Protein AF-0000000069867447 (afdb_homodimer)

Secondary structure (DSSP, 8-state):
---HHHHHHHHHTHHHH-TTEE-SHHHHHHHHHHHHH-TTB-EEEEEEEESS-EEE--SSEEEEEEEES-EEEEETTEEEEE-TT-EEEE-TT--EEEE-SSEEEEEEEE-GGGS-HHHHHHTTT-HHHHHHHHHHHSGGGTTS--EEEE---TTSHHHHHHHHHHHHHHHTTTB--HHHHHHHHHHHHHHHTS-GGGEEEE-SSS-HHHHHHHHHHHHHHTTTT--HHHHHHHTT--HHHHHHHHHHHHSS-HHHHHHHHHHHHHHHHHHH----HHHHHHHTT-S-HHHHHHHHHHHHSS-HHHHHHHHHHHHHHHH-/---HHHHHHHHHTHHHH-TTEE-SHHHHHHHHHHHHH-TT--EEEEEEEESS-EEE--SSEEEEEEEES-EEEEETTEEEEE-TT-EEEE-TT--EEEE-SSEEEEEEEE-GGGS-HHHHHHTTT-HHHHHHHHHHHSGGGTTS--EEEE---TTSHHHHHHHHHHHHHHHTTT---HHHHHHHHHHHHHHHTS-GGGEEEE-SSS-HHHHHHHHHHHHHHTTTT--HHHHHHHTT--HHHHHHHHHHHHSS-HHHHHHHHHHHHHHHHHHH----HHHHHHHTT-S-HHHHHHHHHHHHSS-HHHHHHHHHHHHHHHH-

Sequence (640 aa):
MASKEEQYAAFYQFLETLDCYLTTTNALENEVAQFKENPHREIAGFMLASSETIDVPKGFIRMLYCLEQDGYAYLDQQRCSFSAGQVMIVNEATSVSYQGQGMSMIIFYFKKHYFLDTLLNQLAEEPVMYRFFTEIASSEFENIPRYFVFASQPNSDVHVYSLLLLKQIVKMAYFNNKVTKAAFVLLVVELGQLPREALKMQDNYLSNHQRVEVILAYIEQQIAHVTLAEVAAKFHFHPNYLSNFLKEKTNKTFTEIVLAYRIQLAKNYLKQTDLSIQTIVERIGYQDKAFFYKRFKEEMGMTPKQYRQKEGMADVRRSLMASKEEQYAAFYQFLETLDCYLTTTNALENEVAQFKENPHREIAGFMLASSETIDVPKGFIRMLYCLEQDGYAYLDQQRCSFSAGQVMIVNEATSVSYQGQGMSMIIFYFKKHYFLDTLLNQLAEEPVMYRFFTEIASSEFENIPRYFVFASQPNSDVHVYSLLLLKQIVKMAYFNNKVTKAAFVLLVVELGQLPREALKMQDNYLSNHQRVEVILAYIEQQIAHVTLAEVAAKFHFHPNYLSNFLKEKTNKTFTEIVLAYRIQLAKNYLKQTDLSIQTIVERIGYQDKAFFYKRFKEEMGMTPKQYRQKEGMADVRRSL

InterPro domains:
  IPR009057 Homedomain-like superfamily [SSF46689] (261-310)
  IPR018060 AraC-like, DNA binding HTH domain [PF12833] (232-309)
  IPR018060 AraC-like, DNA binding HTH domain [PS01124] (213-310)
  IPR018060 AraC-like, DNA binding HTH domain [SM00342] (225-308)
  IPR020449 Transcription regulator HTH, AraC- type, HTH domain [PR00032] (277-292)
  IPR020449 Transcription regulator HTH, AraC- type, HTH domain [PR00032] (292-308)

Solvent-accessible surface area (backbone atoms only — not comparable to full-atom values): 32903 Å² total; per-residue (Å²): 124,77,46,73,58,51,29,48,49,48,62,51,45,56,71,78,70,41,89,39,64,31,64,44,54,66,54,47,51,51,51,51,53,53,46,70,70,35,85,68,39,31,44,48,55,35,38,38,42,32,60,53,73,35,67,52,80,62,74,36,33,34,38,39,36,29,67,32,49,60,33,38,30,29,51,62,89,43,77,43,81,45,36,38,28,20,38,35,39,34,26,37,50,33,42,42,34,35,44,28,73,60,25,28,32,38,40,35,41,33,43,64,79,61,66,35,70,75,54,48,58,64,31,31,88,29,52,70,50,25,40,49,53,42,44,60,55,31,75,91,40,51,85,46,55,38,38,43,30,36,59,42,50,53,43,35,63,63,44,56,29,51,51,49,27,44,50,38,32,60,72,47,69,28,46,74,40,65,53,38,51,24,30,43,50,49,32,52,50,54,60,51,66,46,58,74,80,23,57,69,45,57,40,81,52,68,47,75,68,44,44,52,47,50,52,49,50,47,46,59,73,37,44,42,75,61,39,64,61,56,52,10,55,74,68,43,34,41,44,68,35,41,39,50,50,40,24,71,77,67,72,33,46,59,69,53,49,51,47,50,49,34,49,53,49,45,49,48,44,46,64,73,43,88,68,51,67,68,57,49,40,51,60,44,43,46,89,49,64,69,57,49,49,51,51,43,24,70,74,69,73,40,45,70,68,54,48,28,53,53,45,53,52,49,51,52,58,68,73,100,125,78,46,72,58,50,28,47,48,47,63,50,45,58,72,78,70,41,90,39,62,30,62,45,56,66,53,46,52,52,50,50,52,51,46,71,70,34,83,69,39,32,44,47,55,34,37,39,43,33,61,52,73,36,66,53,81,63,75,34,34,35,39,39,34,29,69,34,52,60,33,39,31,29,52,63,88,42,76,41,82,45,34,38,27,20,38,36,39,33,26,38,50,32,42,41,33,35,43,27,73,61,26,28,32,39,42,34,40,33,43,63,79,59,65,35,68,74,56,47,58,64,30,36,89,28,54,71,51,26,44,49,52,38,44,62,55,31,75,89,39,52,85,47,58,39,38,42,30,36,59,44,50,54,43,36,66,62,44,56,29,52,49,47,27,42,50,39,32,61,72,48,68,29,44,73,42,65,54,38,53,23,28,44,49,50,32,52,49,55,59,53,64,46,57,74,79,25,56,70,44,58,42,81,54,67,47,75,70,46,43,54,46,50,53,49,51,47,46,58,74,37,45,42,74,62,40,64,59,56,51,10,55,73,70,44,33,49,44,69,35,42,38,50,50,40,24,70,75,67,73,34,47,57,69,52,48,52,48,51,50,35,49,53,50,46,49,47,43,45,66,73,44,86,67,50,68,69,59,49,42,51,60,43,42,47,88,50,64,68,57,49,48,54,50,42,23,70,75,68,73,41,44,69,68,54,50,28,50,54,46,53,52,48,53,52,58,69,73,101

Foldseek 3Di:
DQDPVNVVCVLLVCVVVFPQEAADLVVQVVVVVVQVPDPQFFKDKHKYWYQAKHWHQAQFWKKKAWQADKWWKDWPPDIDIDHHFKMKIKARQITIMIHHGGTIMMMMTGDLVLPDPVLLVLCQVLFVLSLQNVQSSDPVCVNPIKMWMFAGDNPDVLVVLSSQLNVVCRVVVSRDDPSNSVSVSVNSVSRSPDDPVRGPDIPPPQDLLRVLVVLLVVCLVVLQADDLPNSCVVSVHDSVSSQVSNCVNVVDGPVRSSLVSLLVQLLCCLQPHPDDNVVSCNRSHDPDSVVNQVSNCVVVVDGSVVSSVVNVVVVVVVVD/DQDPVNVVCVLLVCVVVFPQEAADLVVQVVVVVVQVPDPQFFKDKHKYWYQAKHWHQAQFWKKKAWQADKWWKDWPPDIDIDHHFKMKTKARQITIMIHHGGTIMMMMTGHLVLDDPVLLVLCQVLLVLSLQNLQSSDPVCVNPIKMWMFAGDNPDVLVVLSSQLNVVCRVVVRGDDPSNSVSVSVNSVSRSPDDPVRGPDIPPPQDLLRVLVVLLVVCLVVLQADDLPNSCVVSVHDSVSSQVSNCVNVVDGPVRSSLVSLLVQLLCCLQPHPDDNVVSCNRSHDPDSVVNQVSNCVVVVDGSVVSSVVNVVVVVVVVD

Radius of gyration: 31.81 Å; Cα contacts (8 Å, |Δi|>4): 1070; chains: 2; bounding box: 66×102×86 Å

pLDDT: mean 79.92, std 11.88, range [42.44, 95.88]

Organism: Enterococcus faecalis (strain ATCC 700802 / V583) (NCBI:txid226185)

Structure (mmCIF, N/CA/C/O backbone):
data_AF-0000000069867447-model_v1
#
loop_
_entity.id
_entity.type
_entity.pdbx_description
1 polymer 'Transcriptional regulator, AraC family'
#
loop_
_atom_site.group_PDB
_atom_site.id
_atom_site.type_symbol
_atom_site.label_atom_id
_atom_site.label_alt_id
_atom_site.label_comp_id
_atom_site.label_asym_id
_atom_site.label_entity_id
_atom_site.label_seq_id
_atom_site.pdbx_PDB_ins_code
_atom_site.Cartn_x
_atom_site.Cartn_y
_atom_site.Cartn_z
_atom_site.occupancy
_atom_site.B_iso_or_equiv
_atom_site.auth_seq_id
_atom_site.auth_comp_id
_atom_site.auth_asym_id
_atom_site.auth_atom_id
_atom_site.pdbx_PDB_model_num
ATOM 1 N N . MET A 1 1 ? 7.895 -23.703 17.984 1 50.88 1 MET A N 1
ATOM 2 C CA . MET A 1 1 ? 7.09 -22.547 17.625 1 50.88 1 MET A CA 1
ATOM 3 C C . MET A 1 1 ? 7.93 -21.266 17.656 1 50.88 1 MET A C 1
ATOM 5 O O . MET A 1 1 ? 8.672 -21.031 18.609 1 50.88 1 MET A O 1
ATOM 9 N N . ALA A 1 2 ? 8.18 -20.719 16.578 1 58.66 2 ALA A N 1
ATOM 10 C CA . ALA A 1 2 ? 8.992 -19.516 16.703 1 58.66 2 ALA A CA 1
ATOM 11 C C . ALA A 1 2 ? 8.336 -18.516 17.656 1 58.66 2 ALA A C 1
ATOM 13 O O . ALA A 1 2 ? 7.133 -18.266 17.578 1 58.66 2 ALA A O 1
ATOM 14 N N . SER A 1 3 ? 9.016 -18.141 18.672 1 70.31 3 SER A N 1
ATOM 15 C CA . SER A 1 3 ? 8.539 -17.172 19.641 1 70.31 3 SER A CA 1
ATOM 16 C C . SER A 1 3 ? 8.328 -15.805 19 1 70.31 3 SER A C 1
ATOM 18 O O . SER A 1 3 ? 8.867 -15.531 17.938 1 70.31 3 SER A O 1
ATOM 20 N N . LYS A 1 4 ? 7.477 -15.109 19.5 1 74.44 4 LYS A N 1
ATOM 21 C CA . LYS A 1 4 ? 7.246 -13.734 19.078 1 74.44 4 LYS A CA 1
ATOM 22 C C . LYS A 1 4 ? 8.555 -12.961 18.969 1 74.44 4 LYS A C 1
ATOM 24 O O . LYS A 1 4 ? 8.742 -12.164 18.047 1 74.44 4 LYS A O 1
ATOM 29 N N . GLU A 1 5 ? 9.438 -13.312 19.859 1 72.5 5 GLU A N 1
ATOM 30 C CA . GLU A 1 5 ? 10.734 -12.648 19.891 1 72.5 5 GLU A CA 1
ATOM 31 C C . GLU A 1 5 ? 11.57 -13.031 18.656 1 72.5 5 GLU A C 1
ATOM 33 O O . GLU A 1 5 ? 12.234 -12.188 18.062 1 72.5 5 GLU A O 1
ATOM 38 N N . GLU A 1 6 ? 11.516 -14.281 18.328 1 75.5 6 GLU A N 1
ATOM 39 C CA . GLU A 1 6 ? 12.273 -14.75 17.172 1 75.5 6 GLU A CA 1
ATOM 40 C C . GLU A 1 6 ? 11.727 -14.156 15.875 1 75.5 6 GLU A C 1
ATOM 42 O O . GLU A 1 6 ? 12.5 -13.805 14.977 1 75.5 6 GLU A O 1
ATOM 47 N N . GLN A 1 7 ? 10.484 -14.039 15.859 1 73.44 7 GLN A N 1
ATOM 48 C CA . GLN A 1 7 ? 9.836 -13.477 14.68 1 73.44 7 GLN A CA 1
ATOM 49 C C . GLN A 1 7 ? 10.219 -12.008 14.492 1 73.44 7 GLN A C 1
ATOM 51 O O . GLN A 1 7 ? 10.5 -11.578 13.375 1 73.44 7 GLN A O 1
ATOM 56 N N . TYR A 1 8 ? 10.289 -11.375 15.57 1 71.81 8 TYR A N 1
ATOM 57 C CA . TYR A 1 8 ? 10.688 -9.969 15.547 1 71.81 8 TYR A CA 1
ATOM 58 C C . TYR A 1 8 ? 12.148 -9.828 15.133 1 71.81 8 TYR A C 1
ATOM 60 O O . TYR A 1 8 ? 12.477 -9.008 14.273 1 71.81 8 TYR A O 1
ATOM 68 N N . ALA A 1 9 ? 12.875 -10.641 15.742 1 74.75 9 ALA A N 1
ATOM 69 C CA . ALA A 1 9 ? 14.297 -10.594 15.438 1 74.75 9 ALA A CA 1
ATOM 70 C C . ALA A 1 9 ? 14.562 -10.898 13.969 1 74.75 9 ALA A C 1
ATOM 72 O O . ALA A 1 9 ? 15.414 -10.273 13.336 1 74.75 9 ALA A O 1
ATOM 73 N N . ALA A 1 10 ? 13.82 -11.789 13.516 1 76.31 10 ALA A N 1
ATOM 74 C CA . ALA A 1 10 ? 13.992 -12.18 12.117 1 76.31 10 ALA A CA 1
ATOM 75 C C . ALA A 1 10 ? 13.586 -11.047 11.18 1 76.31 10 ALA A C 1
ATOM 77 O O . ALA A 1 10 ? 14.242 -10.812 10.164 1 76.31 10 ALA A O 1
ATOM 78 N N . PHE A 1 11 ? 12.602 -10.367 11.594 1 76.69 11 PHE A N 1
ATOM 79 C CA . PHE A 1 11 ? 12.102 -9.273 10.758 1 76.69 11 PHE A CA 1
ATOM 80 C C . PHE A 1 11 ? 13.102 -8.133 10.711 1 76.69 11 PHE A C 1
ATOM 82 O O . PHE A 1 11 ? 13.273 -7.492 9.672 1 76.69 11 PHE A O 1
ATOM 89 N N . TYR A 1 12 ? 13.797 -8.008 11.781 1 74.38 12 TYR A N 1
ATOM 90 C CA . TYR A 1 12 ? 14.688 -6.855 11.906 1 74.38 12 TYR A CA 1
ATOM 91 C C . TYR A 1 12 ? 16.125 -7.227 11.547 1 74.38 12 TYR A C 1
ATOM 93 O O . TYR A 1 12 ? 17.016 -6.379 11.57 1 74.38 12 TYR A O 1
ATOM 101 N N . GLN A 1 13 ? 16.266 -8.438 11.242 1 75.38 13 GLN A N 1
ATOM 102 C CA . GLN A 1 13 ? 17.625 -8.93 10.984 1 75.38 13 GLN A CA 1
ATOM 103 C C . GLN A 1 13 ? 18.266 -8.172 9.82 1 75.38 13 GLN A C 1
ATOM 105 O O . GLN A 1 13 ? 19.484 -8.008 9.781 1 75.38 13 GLN A O 1
ATOM 110 N N . PHE A 1 14 ? 17.453 -7.672 8.984 1 70.5 14 PHE A N 1
ATOM 111 C CA . PHE A 1 14 ? 17.969 -6.969 7.812 1 70.5 14 PHE A CA 1
ATOM 112 C C . PHE A 1 14 ? 18.719 -5.715 8.219 1 70.5 14 PHE A C 1
ATOM 114 O O . PHE A 1 14 ? 19.594 -5.234 7.484 1 70.5 14 PHE A O 1
ATOM 121 N N . LEU A 1 15 ? 18.391 -5.113 9.297 1 66.38 15 LEU A N 1
ATOM 122 C CA . LEU A 1 15 ? 19.078 -3.918 9.789 1 66.38 15 LEU A CA 1
ATOM 123 C C . LEU A 1 15 ? 20.547 -4.203 10.07 1 66.38 15 LEU A C 1
ATOM 125 O O . LEU A 1 15 ? 21.375 -3.299 10 1 66.38 15 LEU A O 1
ATOM 129 N N . GLU A 1 16 ? 20.797 -5.43 10.43 1 64.81 16 GLU A N 1
ATOM 130 C CA . GLU A 1 16 ? 22.156 -5.793 10.797 1 64.81 16 GLU A CA 1
ATOM 131 C C . GLU A 1 16 ? 23.016 -6.059 9.57 1 64.81 16 GLU A C 1
ATOM 133 O O . GLU A 1 16 ? 24.25 -6.027 9.641 1 64.81 16 GLU A O 1
ATOM 138 N N . THR A 1 17 ? 22.422 -6.355 8.5 1 58.84 17 THR A N 1
ATOM 139 C CA . THR A 1 17 ? 23.172 -6.738 7.301 1 58.84 17 THR A CA 1
ATOM 140 C C . THR A 1 17 ? 23.109 -5.629 6.254 1 58.84 17 THR A C 1
ATOM 142 O O . THR A 1 17 ? 23.672 -5.766 5.164 1 58.84 17 THR A O 1
ATOM 145 N N . LEU A 1 18 ? 22.484 -4.59 6.508 1 58.12 18 LEU A N 1
ATOM 146 C CA . LEU A 1 18 ? 22.156 -3.604 5.488 1 58.12 18 LEU A CA 1
ATOM 147 C C . LEU A 1 18 ? 23.359 -2.721 5.164 1 58.12 18 LEU A C 1
ATOM 149 O O . LEU A 1 18 ? 24.062 -2.266 6.066 1 58.12 18 LEU A O 1
ATOM 153 N N . ASP A 1 19 ? 23.656 -2.592 3.975 1 60.53 19 ASP A N 1
ATOM 154 C CA . ASP A 1 19 ? 24.594 -1.614 3.426 1 60.53 19 ASP A CA 1
ATOM 155 C C . ASP A 1 19 ? 24.109 -0.189 3.676 1 60.53 19 ASP A C 1
ATOM 157 O O . ASP A 1 19 ? 24.781 0.776 3.33 1 60.53 19 ASP A O 1
ATOM 161 N N . CYS A 1 20 ? 22.938 -0.102 4.402 1 64.5 20 CYS A N 1
ATOM 162 C CA . CYS A 1 20 ? 22.406 1.242 4.57 1 64.5 20 CYS A CA 1
ATOM 163 C C . CYS A 1 20 ? 22.812 1.827 5.918 1 64.5 20 CYS A C 1
ATOM 165 O O . CYS A 1 20 ? 22.344 2.908 6.293 1 64.5 20 CYS A O 1
ATOM 167 N N . TYR A 1 21 ? 23.672 1.146 6.578 1 72.19 21 TYR A N 1
ATOM 168 C CA . TYR A 1 21 ? 24.125 1.625 7.879 1 72.19 21 TYR A CA 1
ATOM 169 C C . TYR A 1 21 ? 25.297 2.594 7.723 1 72.19 21 TYR A C 1
ATOM 171 O O . TYR A 1 21 ? 26.328 2.24 7.156 1 72.19 21 TYR A O 1
ATOM 179 N N . LEU A 1 22 ? 25.016 3.779 8.07 1 78.75 22 LEU A N 1
ATOM 180 C CA . LEU A 1 22 ? 26.016 4.84 8 1 78.75 22 LEU A CA 1
ATOM 181 C C . LEU A 1 22 ? 26.422 5.293 9.398 1 78.75 22 LEU A C 1
ATOM 183 O O . LEU A 1 22 ? 25.609 5.297 10.32 1 78.75 22 LEU A O 1
ATOM 187 N N . THR A 1 23 ? 27.703 5.574 9.539 1 75.25 23 THR A N 1
ATOM 188 C CA . THR A 1 23 ? 28.172 5.941 10.875 1 75.25 23 THR A CA 1
ATOM 189 C C . THR A 1 23 ? 28.75 7.355 10.875 1 75.25 23 THR A C 1
ATOM 191 O O . THR A 1 23 ? 29.094 7.887 11.93 1 75.25 23 THR A O 1
ATOM 194 N N . THR A 1 24 ? 28.844 7.938 9.656 1 77.56 24 THR A N 1
ATOM 195 C CA . THR A 1 24 ? 29.422 9.273 9.594 1 77.56 24 THR A CA 1
ATOM 196 C C . THR A 1 24 ? 28.578 10.188 8.703 1 77.56 24 THR A C 1
ATOM 198 O O . THR A 1 24 ? 27.859 9.711 7.816 1 77.56 24 THR A O 1
ATOM 201 N N . THR A 1 25 ? 28.734 11.406 8.984 1 82.5 25 THR A N 1
ATOM 202 C CA . THR A 1 25 ? 28.062 12.406 8.156 1 82.5 25 THR A CA 1
ATOM 203 C C . THR A 1 25 ? 28.578 12.352 6.723 1 82.5 25 THR A C 1
ATOM 205 O O . THR A 1 25 ? 27.812 12.539 5.773 1 82.5 25 THR A O 1
ATOM 208 N N . ASN A 1 26 ? 29.844 12.125 6.66 1 86.25 26 ASN A N 1
ATOM 209 C CA . ASN A 1 26 ? 30.453 12.047 5.332 1 86.25 26 ASN A CA 1
ATOM 210 C C . ASN A 1 26 ? 29.875 10.891 4.52 1 86.25 26 ASN A C 1
ATOM 212 O O . ASN A 1 26 ? 29.688 11.016 3.309 1 86.25 26 ASN A O 1
ATOM 216 N N . ALA A 1 27 ? 29.703 9.844 5.156 1 86.31 27 ALA A N 1
ATOM 217 C CA . ALA A 1 27 ? 29.109 8.695 4.473 1 86.31 27 ALA A CA 1
ATOM 218 C C . ALA A 1 27 ? 27.703 9.016 3.988 1 86.31 27 ALA A C 1
ATOM 220 O O . ALA A 1 27 ? 27.312 8.641 2.877 1 86.31 27 ALA A O 1
ATOM 221 N N . LEU A 1 28 ? 26.969 9.742 4.785 1 89.62 28 LEU A N 1
ATOM 222 C CA . LEU A 1 28 ? 25.625 10.156 4.414 1 89.62 28 LEU A CA 1
ATOM 223 C C . LEU A 1 28 ? 25.656 11.094 3.215 1 89.62 28 LEU A C 1
ATOM 225 O O . LEU A 1 28 ? 24.875 10.93 2.271 1 89.62 28 LEU A O 1
ATOM 229 N N . GLU A 1 29 ? 26.547 12 3.26 1 91.62 29 GLU A N 1
ATOM 230 C CA . GLU A 1 29 ? 26.688 12.953 2.162 1 91.62 29 GLU A CA 1
ATOM 231 C C . GLU A 1 29 ? 27.016 12.242 0.851 1 91.62 29 GLU A C 1
ATOM 233 O O . GLU A 1 29 ? 26.469 12.602 -0.201 1 91.62 29 GLU A O 1
ATOM 238 N N . ASN A 1 30 ? 27.812 11.266 0.97 1 91 30 ASN A N 1
ATOM 239 C CA . ASN A 1 30 ? 28.188 10.5 -0.219 1 91 30 ASN A CA 1
ATOM 240 C C . ASN A 1 30 ? 27 9.727 -0.776 1 91 30 ASN A C 1
ATOM 242 O O . ASN A 1 30 ? 26.781 9.695 -1.989 1 91 30 ASN A O 1
ATOM 246 N N . GLU A 1 31 ? 26.297 9.148 0.086 1 89.38 31 GLU A N 1
ATOM 247 C CA . GLU A 1 31 ? 25.125 8.383 -0.336 1 89.38 31 GLU A CA 1
ATOM 248 C C . GLU A 1 31 ? 24.062 9.289 -0.951 1 89.38 31 GLU A C 1
ATOM 250 O O . GLU A 1 31 ? 23.422 8.922 -1.936 1 89.38 31 GLU A O 1
ATOM 255 N N . VAL A 1 32 ? 23.891 10.414 -0.368 1 93.06 32 VAL A N 1
ATOM 256 C CA . VAL A 1 32 ? 22.891 11.352 -0.867 1 93.06 32 VAL A CA 1
ATOM 257 C C . VAL A 1 32 ? 23.328 11.883 -2.232 1 93.06 32 VAL A C 1
ATOM 259 O O . VAL A 1 32 ? 22.484 12.086 -3.117 1 93.06 32 VAL A O 1
ATOM 262 N N . ALA A 1 33 ? 24.609 12.07 -2.379 1 93.19 33 ALA A N 1
ATOM 263 C CA . ALA A 1 33 ? 25.141 12.5 -3.674 1 93.19 33 ALA A CA 1
ATOM 264 C C . ALA A 1 33 ? 24.875 11.453 -4.75 1 93.19 33 ALA A C 1
ATOM 266 O O . ALA A 1 33 ? 24.5 11.789 -5.875 1 93.19 33 ALA A O 1
ATOM 267 N N . GLN A 1 34 ? 25.047 10.25 -4.383 1 89.69 34 GLN A N 1
ATOM 268 C CA . GLN A 1 34 ? 24.75 9.164 -5.316 1 89.69 34 GLN A CA 1
ATOM 269 C C . GLN A 1 34 ? 23.25 9.086 -5.617 1 89.69 34 GLN A C 1
ATOM 271 O O . GLN A 1 34 ? 22.859 8.82 -6.754 1 89.69 34 GLN A O 1
ATOM 276 N N . PHE A 1 35 ? 22.516 9.305 -4.625 1 90.94 35 PHE A N 1
ATOM 277 C CA . PHE A 1 35 ? 21.062 9.32 -4.785 1 90.94 35 PHE A CA 1
ATOM 278 C C . PHE A 1 35 ? 20.641 10.43 -5.738 1 90.94 35 PHE A C 1
ATOM 280 O O . PHE A 1 35 ? 19.781 10.219 -6.602 1 90.94 35 PHE A O 1
ATOM 287 N N . LYS A 1 36 ? 21.25 11.547 -5.59 1 93 36 LYS A N 1
ATOM 288 C CA . LYS A 1 36 ? 20.953 12.695 -6.438 1 93 36 LYS A CA 1
ATOM 289 C C . LYS A 1 36 ? 21.25 12.391 -7.902 1 93 36 LYS A C 1
ATOM 291 O O . LYS A 1 36 ? 20.469 12.766 -8.789 1 93 36 LYS A O 1
ATOM 296 N N . GLU A 1 37 ? 22.203 11.609 -8.172 1 90.5 37 GLU A N 1
ATOM 297 C CA . GLU A 1 37 ? 22.688 11.383 -9.531 1 90.5 37 GLU A CA 1
ATOM 298 C C . GLU A 1 37 ? 21.969 10.219 -10.195 1 90.5 37 GLU A C 1
ATOM 300 O O . GLU A 1 37 ? 21.969 10.102 -11.422 1 90.5 37 GLU A O 1
ATOM 305 N N . ASN A 1 38 ? 21.375 9.438 -9.445 1 85.81 38 ASN A N 1
ATOM 306 C CA . ASN A 1 38 ? 20.688 8.273 -10 1 85.81 38 ASN A CA 1
ATOM 307 C C . ASN A 1 38 ? 19.234 8.578 -10.32 1 85.81 38 ASN A C 1
ATOM 309 O O . ASN A 1 38 ? 18.391 8.648 -9.422 1 85.81 38 ASN A O 1
ATOM 313 N N . PRO A 1 39 ? 18.891 8.703 -11.516 1 79.06 39 PRO A N 1
ATOM 314 C CA . PRO A 1 39 ? 17.531 9.109 -11.867 1 79.06 39 PRO A CA 1
ATOM 315 C C . PRO A 1 39 ? 16.5 8 -11.633 1 79.06 39 PRO A C 1
ATOM 317 O O . PRO A 1 39 ? 15.305 8.266 -11.578 1 79.06 39 PRO A O 1
ATOM 320 N N . HIS A 1 40 ? 16.953 6.812 -11.414 1 75.19 40 HIS A N 1
ATOM 321 C CA . HIS A 1 40 ? 16.047 5.691 -11.258 1 75.19 40 HIS A CA 1
ATOM 322 C C . HIS A 1 40 ? 15.648 5.496 -9.797 1 75.19 40 HIS A C 1
ATOM 324 O O . HIS A 1 40 ? 14.711 4.758 -9.5 1 75.19 40 HIS A O 1
ATOM 330 N N . ARG A 1 41 ? 16.406 6.219 -8.992 1 83.38 41 ARG A N 1
ATOM 331 C CA . ARG A 1 41 ? 16.094 6.145 -7.566 1 83.38 41 ARG A CA 1
ATOM 332 C C . ARG A 1 41 ? 15.258 7.34 -7.129 1 83.38 41 ARG A C 1
ATOM 334 O O . ARG A 1 41 ? 15.695 8.484 -7.246 1 83.38 41 ARG A O 1
ATOM 341 N N . GLU A 1 42 ? 14.062 7.012 -6.684 1 86.69 42 GLU A N 1
ATOM 342 C CA . GLU A 1 42 ? 13.188 8.102 -6.254 1 86.69 42 GLU A CA 1
ATOM 343 C C . GLU A 1 42 ? 13.109 8.164 -4.73 1 86.69 42 GLU A C 1
ATOM 345 O O . GLU A 1 42 ? 12.656 9.172 -4.172 1 86.69 42 GLU A O 1
ATOM 350 N N . ILE A 1 43 ? 13.508 7.133 -4.113 1 91.06 43 ILE A N 1
ATOM 351 C CA . ILE A 1 43 ? 13.516 7.07 -2.656 1 91.06 43 ILE A CA 1
ATOM 352 C C . ILE A 1 43 ? 14.805 6.402 -2.18 1 91.06 43 ILE A C 1
ATOM 354 O O . ILE A 1 43 ? 15.359 5.551 -2.873 1 91.06 43 ILE A O 1
ATOM 358 N N . ALA A 1 44 ? 15.305 6.84 -1.042 1 90.62 44 ALA A N 1
ATOM 359 C CA . ALA A 1 44 ? 16.438 6.219 -0.367 1 90.62 44 ALA A CA 1
ATOM 360 C C . ALA A 1 44 ? 16.234 6.199 1.146 1 90.62 44 ALA A C 1
ATOM 362 O O . ALA A 1 44 ? 15.477 7.012 1.687 1 90.62 44 ALA A O 1
ATOM 363 N N . GLY A 1 45 ? 16.703 5.234 1.789 1 91.56 45 GLY A N 1
ATOM 364 C CA . GLY A 1 45 ? 16.656 5.113 3.236 1 91.56 45 GLY A CA 1
ATOM 365 C C . GLY A 1 45 ? 17.984 4.711 3.848 1 91.56 45 GLY A C 1
ATOM 366 O O . GLY A 1 45 ? 18.672 3.828 3.328 1 91.56 45 GLY A O 1
ATOM 367 N N . PHE A 1 46 ? 18.344 5.406 4.938 1 89.19 46 PHE A N 1
ATOM 368 C CA . PHE A 1 46 ? 19.625 5.156 5.598 1 89.19 46 PHE A CA 1
ATOM 369 C C . PHE A 1 46 ? 19.438 5.074 7.109 1 89.19 46 PHE A C 1
ATOM 371 O O . PHE A 1 46 ? 18.641 5.812 7.684 1 89.19 46 PHE A O 1
ATOM 378 N N . MET A 1 47 ? 20.141 4.152 7.633 1 88.56 47 MET A N 1
ATOM 379 C CA . MET A 1 47 ? 20.281 4.152 9.086 1 88.56 47 MET A CA 1
ATOM 380 C C . MET A 1 47 ? 21.578 4.832 9.516 1 88.56 47 MET A C 1
ATOM 382 O O . MET A 1 47 ? 22.656 4.453 9.062 1 88.56 47 MET A O 1
ATOM 386 N N . LEU A 1 48 ? 21.469 5.824 10.273 1 86.31 48 LEU A N 1
ATOM 387 C CA . LEU A 1 48 ? 22.641 6.578 10.734 1 86.31 48 LEU A CA 1
ATOM 388 C C . LEU A 1 48 ? 22.781 6.488 12.25 1 86.31 48 LEU A C 1
ATOM 390 O O . LEU A 1 48 ? 21.828 6.754 12.984 1 86.31 48 LEU A O 1
ATOM 394 N N . ALA A 1 49 ? 23.875 5.984 12.617 1 82.88 49 ALA A N 1
ATOM 395 C CA . ALA A 1 49 ? 24.234 5.98 14.031 1 82.88 49 ALA A CA 1
ATOM 396 C C . ALA A 1 49 ? 25.484 6.824 14.281 1 82.88 49 ALA A C 1
ATOM 398 O O . ALA A 1 49 ? 26.531 6.574 13.68 1 82.88 49 ALA A O 1
ATOM 399 N N . SER A 1 50 ? 25.359 7.918 14.953 1 77.62 50 SER A N 1
ATOM 400 C CA . SER A 1 50 ? 26.5 8.797 15.18 1 77.62 50 SER A CA 1
ATOM 401 C C . SER A 1 50 ? 26.422 9.469 16.547 1 77.62 50 SER A C 1
ATOM 403 O O . SER A 1 50 ? 25.328 9.648 17.094 1 77.62 50 SER A O 1
ATOM 405 N N . SER A 1 51 ? 27.578 9.727 17.109 1 76.88 51 SER A N 1
ATOM 406 C CA . SER A 1 51 ? 27.672 10.477 18.359 1 76.88 51 SER A CA 1
ATOM 407 C C . SER A 1 51 ? 27.984 11.945 18.109 1 76.88 51 SER A C 1
ATOM 409 O O . SER A 1 51 ? 28.031 12.742 19.047 1 76.88 51 SER A O 1
ATOM 411 N N . GLU A 1 52 ? 28.125 12.266 16.859 1 76.88 52 GLU A N 1
ATOM 412 C CA . GLU A 1 52 ? 28.453 13.641 16.5 1 76.88 52 GLU A CA 1
ATOM 413 C C . GLU A 1 52 ? 27.25 14.375 15.93 1 76.88 52 GLU A C 1
ATOM 415 O O . GLU A 1 52 ? 26.172 13.789 15.773 1 76.88 52 GLU A O 1
ATOM 420 N N . THR A 1 53 ? 27.453 15.695 15.797 1 81.94 53 THR A N 1
ATOM 421 C CA . THR A 1 53 ? 26.438 16.484 15.102 1 81.94 53 THR A CA 1
ATOM 422 C C . THR A 1 53 ? 26.312 16.047 13.641 1 81.94 53 THR A C 1
ATOM 424 O O . THR A 1 53 ? 27.328 15.883 12.953 1 81.94 53 THR A O 1
ATOM 427 N N . ILE A 1 54 ? 25.125 15.805 13.312 1 84.88 54 ILE A N 1
ATOM 428 C CA . ILE A 1 54 ? 24.859 15.352 11.953 1 84.88 54 ILE A CA 1
ATOM 429 C C . ILE A 1 54 ? 24.094 16.438 11.188 1 84.88 54 ILE A C 1
ATOM 431 O O . ILE A 1 54 ? 23.031 16.875 11.633 1 84.88 54 ILE A O 1
ATOM 435 N N . ASP A 1 55 ? 24.688 16.859 10.117 1 89.31 55 ASP A N 1
ATOM 436 C CA . ASP A 1 55 ? 23.953 17.703 9.18 1 89.31 55 ASP A CA 1
ATOM 437 C C . ASP A 1 55 ? 23.281 16.859 8.086 1 89.31 55 ASP A C 1
ATOM 439 O O . ASP A 1 55 ? 23.969 16.156 7.34 1 89.31 55 ASP A O 1
ATOM 443 N N . VAL A 1 56 ? 22.016 16.953 8.031 1 92.69 56 VAL A N 1
ATOM 444 C CA . VAL A 1 56 ? 21.266 16.172 7.043 1 92.69 56 VAL A CA 1
ATOM 445 C C . VAL A 1 56 ? 21.203 16.938 5.727 1 92.69 56 VAL A C 1
ATOM 447 O O . VAL A 1 56 ? 20.609 18.016 5.656 1 92.69 56 VAL A O 1
ATOM 450 N N . PRO A 1 57 ? 21.844 16.391 4.766 1 93.44 57 PRO A N 1
ATOM 451 C CA . PRO A 1 57 ? 21.922 17.125 3.504 1 93.44 57 PRO A CA 1
ATOM 452 C C . PRO A 1 57 ? 20.547 17.547 2.973 1 93.44 57 PRO A C 1
ATOM 454 O O . PRO A 1 57 ? 19.625 16.75 2.965 1 93.44 57 PRO A O 1
ATOM 457 N N . LYS A 1 58 ? 20.469 18.812 2.551 1 91.94 58 LYS A N 1
ATOM 458 C CA . LYS A 1 58 ? 19.234 19.391 2.041 1 91.94 58 LYS A CA 1
ATOM 459 C C . LYS A 1 58 ? 19.094 19.156 0.542 1 91.94 58 LYS A C 1
ATOM 461 O O . LYS A 1 58 ? 19.922 18.484 -0.069 1 91.94 58 LYS A O 1
ATOM 466 N N . GLY A 1 59 ? 17.859 19.562 0.004 1 91.69 59 GLY A N 1
ATOM 467 C CA . GLY A 1 59 ? 17.641 19.422 -1.427 1 91.69 59 GLY A CA 1
ATOM 468 C C . GLY A 1 59 ? 16.625 18.344 -1.776 1 91.69 59 GLY A C 1
ATOM 469 O O . GLY A 1 59 ? 16.297 18.156 -2.949 1 91.69 59 GLY A O 1
ATOM 470 N N . PHE A 1 60 ? 16.203 17.672 -0.762 1 93.75 60 PHE A N 1
ATOM 471 C CA . PHE A 1 60 ? 15.18 16.641 -0.929 1 93.75 60 PHE A CA 1
ATOM 472 C C . PHE A 1 60 ? 14.141 16.719 0.182 1 93.75 60 PHE A C 1
ATOM 474 O O . PHE A 1 60 ? 14.375 17.344 1.215 1 93.75 60 PHE A O 1
ATOM 481 N N . ILE A 1 61 ? 13.047 16.156 -0.1 1 92.06 61 ILE A N 1
ATOM 482 C CA . ILE A 1 61 ? 12.133 15.875 1 1 92.06 61 ILE A CA 1
ATOM 483 C C . ILE A 1 61 ? 12.703 14.758 1.87 1 92.06 61 ILE A C 1
ATOM 485 O O . ILE A 1 61 ? 13.227 13.766 1.355 1 92.06 61 ILE A O 1
ATOM 489 N N . ARG A 1 62 ? 12.633 14.984 3.164 1 95.31 62 ARG A N 1
ATOM 490 C CA . ARG A 1 62 ? 13.234 14.016 4.07 1 95.31 62 ARG A CA 1
ATOM 491 C C . ARG A 1 62 ? 12.273 13.648 5.203 1 95.31 62 ARG A C 1
ATOM 493 O O . ARG A 1 62 ? 11.461 14.477 5.621 1 95.31 62 ARG A O 1
ATOM 500 N N . MET A 1 63 ? 12.312 12.445 5.586 1 95.88 63 MET A N 1
ATOM 501 C CA . MET A 1 63 ? 11.633 11.953 6.785 1 95.88 63 MET A CA 1
ATOM 502 C C . MET A 1 63 ? 12.625 11.289 7.734 1 95.88 63 MET A C 1
ATOM 504 O O . MET A 1 63 ? 13.359 10.391 7.336 1 95.88 63 MET A O 1
ATOM 508 N N . LEU A 1 64 ? 12.695 11.797 8.914 1 94.81 64 LEU A N 1
ATOM 509 C CA . LEU A 1 64 ? 13.609 11.258 9.906 1 94.81 64 LEU A CA 1
ATOM 510 C C . LEU A 1 64 ? 12.852 10.578 11.039 1 94.81 64 LEU A C 1
ATOM 512 O O . LEU A 1 64 ? 11.852 11.109 11.531 1 94.81 64 LEU A O 1
ATOM 516 N N . TYR A 1 65 ? 13.266 9.406 11.398 1 94.81 65 TYR A N 1
ATOM 517 C CA . TYR A 1 65 ? 12.719 8.656 12.523 1 94.81 65 TYR A CA 1
ATOM 518 C C . TYR A 1 65 ? 13.797 8.359 13.555 1 94.81 65 TYR A C 1
ATOM 520 O O . TYR A 1 65 ? 14.805 7.727 13.242 1 94.81 65 TYR A O 1
ATOM 528 N N . CYS A 1 66 ? 13.578 8.797 14.758 1 91.94 66 CYS A N 1
ATOM 529 C CA . CYS A 1 66 ? 14.547 8.57 15.828 1 91.94 66 CYS A CA 1
ATOM 530 C C . CYS A 1 66 ? 14.375 7.184 16.438 1 91.94 66 CYS A C 1
ATOM 532 O O . CYS A 1 66 ? 13.352 6.895 17.047 1 91.94 66 CYS A O 1
ATOM 534 N N . LEU A 1 67 ? 15.336 6.348 16.297 1 88.31 67 LEU A N 1
ATOM 535 C CA . LEU A 1 67 ? 15.273 4.973 16.766 1 88.31 67 LEU A CA 1
ATOM 536 C C . LEU A 1 67 ? 15.633 4.895 18.25 1 88.31 67 LEU A C 1
ATOM 538 O O . LEU A 1 67 ? 14.953 4.219 19.016 1 88.31 67 LEU A O 1
ATOM 542 N N . GLU A 1 68 ? 16.734 5.516 18.5 1 85.06 68 GLU A N 1
ATOM 543 C CA . GLU A 1 68 ? 17.219 5.414 19.875 1 85.06 68 GLU A CA 1
ATOM 544 C C . GLU A 1 68 ? 17.797 6.75 20.344 1 85.06 68 GLU A C 1
ATOM 546 O O . GLU A 1 68 ? 18.234 7.566 19.547 1 85.06 68 GLU A O 1
ATOM 551 N N . GLN A 1 69 ? 17.672 6.902 21.719 1 75.88 69 GLN A N 1
ATOM 552 C CA . GLN A 1 69 ? 18.281 7.984 22.484 1 75.88 69 GLN A CA 1
ATOM 553 C C . GLN A 1 69 ? 17.641 9.328 22.156 1 75.88 69 GLN A C 1
ATOM 555 O O . GLN A 1 69 ? 17.031 9.484 21.094 1 75.88 69 GLN A O 1
ATOM 560 N N . ASP A 1 70 ? 17.719 10.164 23.078 1 78.75 70 ASP A N 1
ATOM 561 C CA . ASP A 1 70 ? 17.141 11.5 22.969 1 78.75 70 ASP A CA 1
ATOM 562 C C . ASP A 1 70 ? 18.203 12.531 22.578 1 78.75 70 ASP A C 1
ATOM 564 O O . ASP A 1 70 ? 19.391 12.359 22.875 1 78.75 70 ASP A O 1
ATOM 568 N N . GLY A 1 71 ? 17.734 13.461 21.781 1 84.88 71 GLY A N 1
ATOM 569 C CA . GLY A 1 71 ? 18.594 14.578 21.406 1 84.88 71 GLY A CA 1
ATOM 570 C C . GLY A 1 71 ? 17.812 15.789 20.953 1 84.88 71 GLY A C 1
ATOM 571 O O . GLY A 1 71 ? 16.672 16 21.375 1 84.88 71 GLY A O 1
ATOM 572 N N . TYR A 1 72 ? 18.672 16.656 20.297 1 86.56 72 TYR A N 1
ATOM 573 C CA . TYR A 1 72 ? 18.047 17.875 19.797 1 86.56 72 TYR A CA 1
ATOM 574 C C . TYR A 1 72 ? 18.266 18.031 18.297 1 86.56 72 TYR A C 1
ATOM 576 O O . TYR A 1 72 ? 19.312 17.625 17.781 1 86.56 72 TYR A O 1
ATOM 584 N N . ALA A 1 73 ? 17.234 18.469 17.734 1 87.56 73 ALA A N 1
ATOM 585 C CA . ALA A 1 73 ? 17.312 18.781 16.312 1 87.56 73 ALA A CA 1
ATOM 586 C C . ALA A 1 73 ? 17.156 20.281 16.078 1 87.56 73 ALA A C 1
ATOM 588 O O . ALA A 1 73 ? 16.469 20.969 16.844 1 87.56 73 ALA A O 1
ATOM 589 N N . TYR A 1 74 ? 17.891 20.734 15.172 1 86.62 74 TYR A N 1
ATOM 590 C CA . TYR A 1 74 ? 17.734 22.109 14.719 1 86.62 74 TYR A CA 1
ATOM 591 C C . TYR A 1 74 ? 17.062 22.172 13.344 1 86.62 74 TYR A C 1
ATOM 593 O O . TYR A 1 74 ? 17.578 21.594 12.383 1 86.62 74 TYR A O 1
ATOM 601 N N . LEU A 1 75 ? 15.914 22.719 13.297 1 87.44 75 LEU A N 1
ATOM 602 C CA . LEU A 1 75 ? 15.211 23 12.055 1 87.44 75 LEU A CA 1
ATOM 603 C C . LEU A 1 75 ? 15.344 24.469 11.68 1 87.44 75 LEU A C 1
ATOM 605 O O . LEU A 1 75 ? 14.602 25.312 12.195 1 87.44 75 LEU A O 1
ATOM 609 N N . ASP A 1 76 ? 16.25 24.609 10.727 1 80 76 ASP A N 1
ATOM 610 C CA . ASP A 1 76 ? 16.688 25.984 10.453 1 80 76 ASP A CA 1
ATOM 611 C C . ASP A 1 76 ? 17.141 26.672 11.742 1 80 76 ASP A C 1
ATOM 613 O O . ASP A 1 76 ? 18.141 26.266 12.352 1 80 76 ASP A O 1
ATOM 617 N N . GLN A 1 77 ? 16.359 27.531 12.258 1 73.88 77 GLN A N 1
ATOM 618 C CA . GLN A 1 77 ? 16.828 28.266 13.422 1 73.88 77 GLN A CA 1
ATOM 619 C C . GLN A 1 77 ? 16.047 27.875 14.68 1 73.88 77 GLN A C 1
ATOM 621 O O . GLN A 1 77 ? 16.328 28.359 15.773 1 73.88 77 GLN A O 1
ATOM 626 N N . GLN A 1 78 ? 15.289 26.906 14.484 1 77.81 78 GLN A N 1
ATOM 627 C CA . GLN A 1 78 ? 14.469 26.5 15.617 1 77.81 78 GLN A CA 1
ATOM 628 C C . GLN A 1 78 ? 14.953 25.188 16.203 1 77.81 78 GLN A C 1
ATOM 630 O O . GLN A 1 78 ? 15.133 24.203 15.484 1 77.81 78 GLN A O 1
ATOM 635 N N . ARG A 1 79 ? 15.195 25.266 17.516 1 82.38 79 ARG A N 1
ATOM 636 C CA . ARG A 1 79 ? 15.617 24.062 18.219 1 82.38 79 ARG A CA 1
ATOM 637 C C . ARG A 1 79 ? 14.422 23.266 18.719 1 82.38 79 ARG A C 1
ATOM 639 O O . ARG A 1 79 ? 13.445 23.844 19.203 1 82.38 79 ARG A O 1
ATOM 646 N N . CYS A 1 80 ? 14.469 21.953 18.562 1 82.19 80 CYS A N 1
ATOM 647 C CA . CYS A 1 80 ? 13.414 21.109 19.094 1 82.19 80 CYS A CA 1
ATOM 648 C C . CYS A 1 80 ? 13.977 19.812 19.641 1 82.19 80 CYS A C 1
ATOM 650 O O . CYS A 1 80 ? 15 19.328 19.172 1 82.19 80 CYS A O 1
ATOM 652 N N . SER A 1 81 ? 13.312 19.391 20.672 1 85.69 81 SER A N 1
ATOM 653 C CA . SER A 1 81 ? 13.672 18.062 21.172 1 85.69 81 SER A CA 1
ATOM 654 C C . SER A 1 81 ? 13.273 16.969 20.188 1 85.69 81 SER A C 1
ATOM 656 O O . SER A 1 81 ? 12.219 17.062 19.547 1 85.69 81 SER A O 1
ATOM 658 N N . PHE A 1 82 ? 14.07 15.984 19.969 1 88.5 82 PHE A N 1
ATOM 659 C CA . PHE A 1 82 ? 13.836 14.852 19.078 1 88.5 82 PHE A CA 1
ATOM 660 C C . PHE A 1 82 ? 14.234 13.547 19.75 1 88.5 82 PHE A C 1
ATOM 662 O O . PHE A 1 82 ? 15.422 13.25 19.891 1 88.5 82 PHE A O 1
ATOM 669 N N . SER A 1 83 ? 13.25 12.82 20.188 1 88.19 83 SER A N 1
ATOM 670 C CA . SER A 1 83 ? 13.461 11.633 21.016 1 88.19 83 SER A CA 1
ATOM 671 C C . SER A 1 83 ? 13 10.375 20.281 1 88.19 83 SER A C 1
ATOM 673 O O . SER A 1 83 ? 12.297 10.461 19.266 1 88.19 83 SER A O 1
ATOM 675 N N . ALA A 1 84 ? 13.352 9.242 20.922 1 89.62 84 ALA A N 1
ATOM 676 C CA . ALA A 1 84 ? 13.008 7.953 20.328 1 89.62 84 ALA A CA 1
ATOM 677 C C . ALA A 1 84 ? 11.516 7.852 20.047 1 89.62 84 ALA A C 1
ATOM 679 O O . ALA A 1 84 ? 10.695 8.18 20.922 1 89.62 84 ALA A O 1
ATOM 680 N N . GLY A 1 85 ? 11.211 7.426 18.812 1 91.31 85 GLY A N 1
ATOM 681 C CA . GLY A 1 85 ? 9.82 7.25 18.438 1 91.31 85 GLY A CA 1
ATOM 682 C C . GLY A 1 85 ? 9.25 8.43 17.672 1 91.31 85 GLY A C 1
ATOM 683 O O . GLY A 1 85 ? 8.195 8.32 17.047 1 91.31 85 GLY A O 1
ATOM 684 N N . GLN A 1 86 ? 9.906 9.562 17.703 1 91.44 86 GLN A N 1
ATOM 685 C CA . GLN A 1 86 ? 9.406 10.758 17.047 1 91.44 86 GLN A CA 1
ATOM 686 C C . GLN A 1 86 ? 9.789 10.766 15.562 1 91.44 86 GLN A C 1
ATOM 688 O O . GLN A 1 86 ? 10.781 10.148 15.172 1 91.44 86 GLN A O 1
ATOM 693 N N . VAL A 1 87 ? 8.914 11.398 14.797 1 94.38 87 VAL A N 1
ATOM 694 C CA . VAL A 1 87 ? 9.109 11.492 13.352 1 94.38 87 VAL A CA 1
ATOM 695 C C . VAL A 1 87 ? 9.102 12.961 12.93 1 94.38 87 VAL A C 1
ATOM 697 O O . VAL A 1 87 ? 8.297 13.75 13.43 1 94.38 87 VAL A O 1
ATOM 700 N N . MET A 1 88 ? 10.047 13.336 12.078 1 93.12 88 MET A N 1
ATOM 701 C CA . MET A 1 88 ? 10.062 14.656 11.461 1 93.12 88 MET A CA 1
ATOM 702 C C . MET A 1 88 ? 9.977 14.547 9.945 1 93.12 88 MET A C 1
ATOM 704 O O . MET A 1 88 ? 10.656 13.719 9.336 1 93.12 88 MET A O 1
ATOM 708 N N . ILE A 1 89 ? 9.141 15.305 9.352 1 92.81 89 ILE A N 1
ATOM 709 C CA . ILE A 1 89 ? 9.062 15.43 7.898 1 92.81 89 ILE A CA 1
ATOM 710 C C . ILE A 1 89 ? 9.414 16.859 7.492 1 92.81 89 ILE A C 1
ATOM 712 O O . ILE A 1 89 ? 8.82 17.828 7.992 1 92.81 89 ILE A O 1
ATOM 716 N N . VAL A 1 90 ? 10.359 16.969 6.602 1 91.12 90 VAL A N 1
ATOM 717 C CA . VAL A 1 90 ? 10.836 18.297 6.227 1 91.12 90 VAL A CA 1
ATOM 718 C C . VAL A 1 90 ? 10.938 18.391 4.707 1 91.12 90 VAL A C 1
ATOM 720 O O . VAL A 1 90 ? 11.219 17.406 4.027 1 91.12 90 VAL A O 1
ATOM 723 N N . ASN A 1 91 ? 10.688 19.562 4.203 1 88.25 91 ASN A N 1
ATOM 724 C CA . ASN A 1 91 ? 10.781 19.766 2.758 1 88.25 91 ASN A CA 1
ATOM 725 C C . ASN A 1 91 ? 12.219 20.062 2.326 1 88.25 91 ASN A C 1
ATOM 727 O O . ASN A 1 91 ? 13.141 19.969 3.133 1 88.25 91 ASN A O 1
ATOM 731 N N . GLU A 1 92 ? 12.453 20.359 1.101 1 90.56 92 GLU A N 1
ATOM 732 C CA . GLU A 1 92 ? 13.773 20.531 0.494 1 90.56 92 GLU A CA 1
ATOM 733 C C . GLU A 1 92 ? 14.477 21.766 1.047 1 90.56 92 GLU A C 1
ATOM 735 O O . GLU A 1 92 ? 15.703 21.797 1.13 1 90.56 92 GLU A O 1
ATOM 740 N N . ALA A 1 93 ? 13.672 22.719 1.469 1 86.75 93 ALA A N 1
ATOM 741 C CA . ALA A 1 93 ? 14.219 24.016 1.848 1 86.75 93 ALA A CA 1
ATOM 742 C C . ALA A 1 93 ? 14.656 24.016 3.311 1 86.75 93 ALA A C 1
ATOM 744 O O . ALA A 1 93 ? 15.438 24.875 3.727 1 86.75 93 ALA A O 1
ATOM 745 N N . THR A 1 94 ? 14.188 23.125 4.051 1 88.62 94 THR A N 1
ATOM 746 C CA . THR A 1 94 ? 14.414 23.141 5.492 1 88.62 94 THR A CA 1
ATOM 747 C C . THR A 1 94 ? 15.781 22.547 5.836 1 88.62 94 THR A C 1
ATOM 749 O O . THR A 1 94 ? 16.109 21.453 5.402 1 88.62 94 THR A O 1
ATOM 752 N N . SER A 1 95 ? 16.562 23.312 6.586 1 91.25 95 SER A N 1
ATOM 753 C CA . SER A 1 95 ? 17.828 22.781 7.098 1 91.25 95 SER A CA 1
ATOM 754 C C . SER A 1 95 ? 17.594 21.984 8.375 1 91.25 95 SER A C 1
ATOM 756 O O . SER A 1 95 ? 16.812 22.375 9.234 1 91.25 95 SER A O 1
ATOM 758 N N . VAL A 1 96 ? 18.234 20.797 8.391 1 92.56 96 VAL A N 1
ATOM 759 C CA . VAL A 1 96 ? 18.094 19.938 9.562 1 92.56 96 VAL A CA 1
ATOM 760 C C . VAL A 1 96 ? 19.484 19.562 10.086 1 92.56 96 VAL A C 1
ATOM 762 O O . VAL A 1 96 ? 20.328 19.109 9.32 1 92.56 96 VAL A O 1
ATOM 765 N N . SER A 1 97 ? 19.719 19.828 11.305 1 89.44 97 SER A N 1
ATOM 766 C CA . SER A 1 97 ? 20.906 19.328 11.984 1 89.44 97 SER A CA 1
ATOM 767 C C . SER A 1 97 ? 20.547 18.672 13.312 1 89.44 97 SER A C 1
ATOM 769 O O . SER A 1 97 ? 19.578 19.078 13.961 1 89.44 97 SER A O 1
ATOM 771 N N . TYR A 1 98 ? 21.281 17.672 13.57 1 85.69 98 TYR A N 1
ATOM 772 C CA . TYR A 1 98 ? 20.984 16.938 14.797 1 85.69 98 TYR A CA 1
ATOM 773 C C . TYR A 1 98 ? 22.219 16.844 15.68 1 85.69 98 TYR A C 1
ATOM 775 O O . TYR A 1 98 ? 23.328 16.641 15.18 1 85.69 98 TYR A O 1
ATOM 783 N N . GLN A 1 99 ? 21.922 17.047 16.969 1 81.5 99 GLN A N 1
ATOM 784 C CA . GLN A 1 99 ? 22.969 16.891 17.969 1 81.5 99 GLN A CA 1
ATOM 785 C C . GLN A 1 99 ? 22.516 15.938 19.078 1 81.5 99 GLN A C 1
ATOM 787 O O . GLN A 1 99 ? 21.438 16.094 19.641 1 81.5 99 GLN A O 1
ATOM 792 N N . GLY A 1 100 ? 23.125 14.789 19.188 1 75.75 100 GLY A N 1
ATOM 793 C CA . GLY A 1 100 ? 22.828 13.859 20.266 1 75.75 100 GLY A CA 1
ATOM 794 C C . GLY A 1 100 ? 23.938 12.867 20.531 1 75.75 100 GLY A C 1
ATOM 795 O O . GLY A 1 100 ? 24.812 12.656 19.672 1 75.75 100 GLY A O 1
ATOM 796 N N . GLN A 1 101 ? 24.031 12.453 21.812 1 75.38 101 GLN A N 1
ATOM 797 C CA . GLN A 1 101 ? 25.016 11.453 22.188 1 75.38 101 GLN A CA 1
ATOM 798 C C . GLN A 1 101 ? 24.5 10.039 21.906 1 75.38 101 GLN A C 1
ATOM 800 O O . GLN A 1 101 ? 23.578 9.57 22.562 1 75.38 101 GLN A O 1
ATOM 805 N N . GLY A 1 102 ? 25.094 9.344 20.828 1 77.5 102 GLY A N 1
ATOM 806 C CA . GLY A 1 102 ? 24.75 7.957 20.547 1 77.5 102 GLY A CA 1
ATOM 807 C C . GLY A 1 102 ? 23.391 7.801 19.891 1 77.5 102 GLY A C 1
ATOM 808 O O . GLY A 1 102 ? 22.672 6.844 20.156 1 77.5 102 GLY A O 1
ATOM 809 N N . MET A 1 103 ? 23.094 8.695 19.109 1 78.44 103 MET A N 1
ATOM 810 C CA . MET A 1 103 ? 21.766 8.664 18.5 1 78.44 103 MET A CA 1
ATOM 811 C C . MET A 1 103 ? 21.766 7.789 17.25 1 78.44 103 MET A C 1
ATOM 813 O O . MET A 1 103 ? 22.781 7.723 16.531 1 78.44 103 MET A O 1
ATOM 817 N N . SER A 1 104 ? 20.656 7.02 17.125 1 85.75 104 SER A N 1
ATOM 818 C CA . SER A 1 104 ? 20.406 6.27 15.891 1 85.75 104 SER A CA 1
ATOM 819 C C . SER A 1 104 ? 19.094 6.691 15.25 1 85.75 104 SER A C 1
ATOM 821 O O . SER A 1 104 ? 18.078 6.844 15.93 1 85.75 104 SER A O 1
ATOM 823 N N . MET A 1 105 ? 19.203 7.027 14.008 1 89.81 105 MET A N 1
ATOM 824 C CA . MET A 1 105 ? 17.984 7.461 13.32 1 89.81 105 MET A CA 1
ATOM 825 C C . MET A 1 105 ? 17.906 6.855 11.922 1 89.81 105 MET A C 1
ATOM 827 O O . MET A 1 105 ? 18.938 6.445 11.359 1 89.81 105 MET A O 1
ATOM 831 N N . ILE A 1 106 ? 16.75 6.727 11.445 1 92.69 106 ILE A N 1
ATOM 832 C CA . ILE A 1 106 ? 16.5 6.391 10.047 1 92.69 106 ILE A CA 1
ATOM 833 C C . ILE A 1 106 ? 16.156 7.656 9.258 1 92.69 106 ILE A C 1
ATOM 835 O O . ILE A 1 106 ? 15.375 8.484 9.711 1 92.69 106 ILE A O 1
ATOM 839 N N . ILE A 1 107 ? 16.812 7.867 8.18 1 94.12 107 ILE A N 1
ATOM 840 C CA . ILE A 1 107 ? 16.547 9.016 7.324 1 94.12 107 ILE A CA 1
ATOM 841 C C . ILE A 1 107 ? 16.078 8.547 5.949 1 94.12 107 ILE A C 1
ATOM 843 O O . ILE A 1 107 ? 16.797 7.805 5.266 1 94.12 107 ILE A O 1
ATOM 847 N N . PHE A 1 108 ? 14.945 8.969 5.582 1 95.19 108 PHE A N 1
ATOM 848 C CA . PHE A 1 108 ? 14.422 8.703 4.246 1 95.19 108 PHE A CA 1
ATOM 849 C C . PHE A 1 108 ? 14.555 9.938 3.363 1 95.19 108 PHE A C 1
ATOM 851 O O . PHE A 1 108 ? 14.297 11.062 3.807 1 95.19 108 PHE A O 1
ATOM 858 N N . TYR A 1 109 ? 14.984 9.773 2.154 1 94 109 TYR A N 1
ATOM 859 C CA . TYR A 1 109 ? 15.055 10.82 1.141 1 94 109 TYR A CA 1
ATOM 860 C C . TYR A 1 109 ? 14.086 10.539 0.001 1 94 109 TYR A C 1
ATOM 862 O O . TYR A 1 109 ? 13.961 9.398 -0.453 1 94 109 TYR A O 1
ATOM 870 N N . PHE A 1 110 ? 13.414 11.57 -0.402 1 92.56 110 PHE A N 1
ATOM 871 C CA . PHE A 1 110 ? 12.461 11.453 -1.496 1 92.56 110 PHE A CA 1
ATOM 872 C C . PHE A 1 110 ? 12.719 12.5 -2.564 1 92.56 110 PHE A C 1
ATOM 874 O O . PHE A 1 110 ? 12.883 13.688 -2.254 1 92.56 110 PHE A O 1
ATOM 881 N N . LYS A 1 111 ? 12.734 12.078 -3.787 1 89.06 111 LYS A N 1
ATOM 882 C CA . LYS A 1 111 ? 12.648 13.031 -4.887 1 89.06 111 LYS A CA 1
ATOM 883 C C . LYS A 1 111 ? 11.211 13.492 -5.109 1 89.06 111 LYS A C 1
ATOM 885 O O . LYS A 1 111 ? 10.266 12.773 -4.77 1 89.06 111 LYS A O 1
ATOM 890 N N . LYS A 1 112 ? 10.977 14.586 -5.695 1 83.19 112 LYS A N 1
ATOM 891 C CA . LYS A 1 112 ? 9.656 15.18 -5.879 1 83.19 112 LYS A CA 1
ATOM 892 C C . LYS A 1 112 ? 8.75 14.273 -6.707 1 83.19 112 LYS A C 1
ATOM 894 O O . LYS A 1 112 ? 7.551 14.188 -6.449 1 83.19 112 LYS A O 1
ATOM 899 N N . HIS A 1 113 ? 9.297 13.562 -7.562 1 80.44 113 HIS A N 1
ATOM 900 C CA . HIS A 1 113 ? 8.531 12.742 -8.492 1 80.44 113 HIS A CA 1
ATOM 901 C C . HIS A 1 113 ? 7.977 11.5 -7.801 1 80.44 113 HIS A C 1
ATOM 903 O O . HIS A 1 113 ? 7.117 10.805 -8.352 1 80.44 113 HIS A O 1
ATOM 909 N N . TYR A 1 114 ? 8.461 11.25 -6.609 1 85.44 114 TYR A N 1
ATOM 910 C CA . TYR A 1 114 ? 7.918 10.148 -5.82 1 85.44 114 TYR A CA 1
ATOM 911 C C . TYR A 1 114 ? 6.457 10.398 -5.469 1 85.44 114 TYR A C 1
ATOM 913 O O . TYR A 1 114 ? 5.672 9.461 -5.332 1 85.44 114 TYR A O 1
ATOM 921 N N . PHE A 1 115 ? 6.137 11.703 -5.344 1 79.25 115 PHE A N 1
ATOM 922 C CA . PHE A 1 115 ? 4.812 12.102 -4.871 1 79.25 115 PHE A CA 1
ATOM 923 C C . PHE A 1 115 ? 3.906 12.461 -6.039 1 79.25 115 PHE A C 1
ATOM 925 O O . PHE A 1 115 ? 3.354 13.562 -6.086 1 79.25 115 PHE A O 1
ATOM 932 N N . LEU A 1 116 ? 3.717 11.469 -6.871 1 65.88 116 LEU A N 1
ATOM 933 C CA . LEU A 1 116 ? 2.807 11.641 -8 1 65.88 116 LEU A CA 1
ATOM 934 C C . LEU A 1 116 ? 1.354 11.547 -7.547 1 65.88 116 LEU A C 1
ATOM 936 O O . LEU A 1 116 ? 1.074 11.062 -6.445 1 65.88 116 LEU A O 1
ATOM 940 N N . ASP A 1 117 ? 0.533 11.852 -8.422 1 57 117 ASP A N 1
ATOM 941 C CA . ASP A 1 117 ? -0.893 11.898 -8.117 1 57 117 ASP A CA 1
ATOM 942 C C . ASP A 1 117 ? -1.396 10.547 -7.609 1 57 117 ASP A C 1
ATOM 944 O O . ASP A 1 117 ? -2.248 10.492 -6.723 1 57 117 ASP A O 1
ATOM 948 N N . THR A 1 118 ? -0.829 9.609 -8.07 1 60.25 118 THR A N 1
ATOM 949 C CA . THR A 1 118 ? -1.276 8.273 -7.699 1 60.25 118 THR A CA 1
ATOM 950 C C . THR A 1 118 ? -1.019 8.008 -6.219 1 60.25 118 THR A C 1
ATOM 952 O O . THR A 1 118 ? -1.875 7.461 -5.52 1 60.25 118 THR A O 1
ATOM 955 N N . LEU A 1 119 ? 0.106 8.43 -5.77 1 71.5 119 LEU A N 1
ATOM 956 C CA . LEU A 1 119 ? 0.435 8.234 -4.363 1 71.5 119 LEU A CA 1
ATOM 957 C C . LEU A 1 119 ? -0.356 9.195 -3.479 1 71.5 119 LEU A C 1
ATOM 959 O O . LEU A 1 119 ? -0.94 8.781 -2.475 1 71.5 119 LEU A O 1
ATOM 963 N N . LEU A 1 120 ? -0.44 10.406 -3.943 1 66.5 120 LEU A N 1
ATOM 964 C CA . LEU A 1 120 ? -1.104 11.43 -3.141 1 66.5 120 LEU A CA 1
ATOM 965 C C . LEU A 1 120 ? -2.59 11.117 -2.99 1 66.5 120 LEU A C 1
ATOM 967 O O . LEU A 1 120 ? -3.178 11.375 -1.936 1 66.5 120 LEU A O 1
ATOM 971 N N . ASN A 1 121 ? -3.109 10.492 -3.979 1 64.88 121 ASN A N 1
ATOM 972 C CA . ASN A 1 121 ? -4.52 10.117 -3.92 1 64.88 121 ASN A CA 1
ATOM 973 C C . ASN A 1 121 ? -4.773 9.07 -2.836 1 64.88 121 ASN A C 1
ATOM 975 O O . ASN A 1 121 ? -5.848 9.047 -2.232 1 64.88 121 ASN A O 1
ATOM 979 N N . GLN A 1 122 ? -3.82 8.352 -2.58 1 72.88 122 GLN A N 1
ATOM 980 C CA . GLN A 1 122 ? -3.957 7.344 -1.536 1 72.88 122 GLN A CA 1
ATOM 981 C C . GLN A 1 122 ? -3.955 7.98 -0.149 1 72.88 122 GLN A C 1
ATOM 983 O O . GLN A 1 122 ? -4.371 7.355 0.828 1 72.88 122 GLN A O 1
ATOM 988 N N . LEU A 1 123 ? -3.506 9.266 -0.093 1 73.62 123 LEU A N 1
ATOM 989 C CA . LEU A 1 123 ? -3.418 9.953 1.188 1 73.62 123 LEU A CA 1
ATOM 990 C C . LEU A 1 123 ? -4.586 10.922 1.366 1 73.62 123 LEU A C 1
ATOM 992 O O . LEU A 1 123 ? -4.66 11.633 2.369 1 73.62 123 LEU A O 1
ATOM 996 N N . ALA A 1 124 ? -5.484 10.859 0.466 1 62.69 124 ALA A N 1
ATOM 997 C CA . ALA A 1 124 ? -6.547 11.859 0.394 1 62.69 124 ALA A CA 1
ATOM 998 C C . ALA A 1 124 ? -7.41 11.836 1.652 1 62.69 124 ALA A C 1
ATOM 1000 O O . ALA A 1 124 ? -7.957 12.859 2.061 1 62.69 124 ALA A O 1
ATOM 1001 N N . GLU A 1 125 ? -7.473 10.734 2.303 1 65.25 125 GLU A N 1
ATOM 1002 C CA . GLU A 1 125 ? -8.305 10.602 3.492 1 65.25 125 GLU A CA 1
ATOM 1003 C C . GLU A 1 125 ? -7.57 11.078 4.742 1 65.25 125 GLU A C 1
ATOM 1005 O O . GLU A 1 125 ? -8.141 11.102 5.832 1 65.25 125 GLU A O 1
ATOM 1010 N N . GLU A 1 126 ? -6.285 11.391 4.594 1 69.44 126 GLU A N 1
ATOM 1011 C CA . GLU A 1 126 ? -5.48 12.023 5.633 1 69.44 126 GLU A CA 1
ATOM 1012 C C . GLU A 1 126 ? -5.203 13.492 5.301 1 69.44 126 GLU A C 1
ATOM 1014 O O . GLU A 1 126 ? -4.148 13.82 4.75 1 69.44 126 GLU A O 1
ATOM 1019 N N . PRO A 1 127 ? -6.07 14.297 5.699 1 62.31 127 PRO A N 1
ATOM 1020 C CA . PRO A 1 127 ? -6.039 15.664 5.176 1 62.31 127 PRO A CA 1
ATOM 1021 C C . PRO A 1 127 ? -4.746 16.406 5.516 1 62.31 127 PRO A C 1
ATOM 1023 O O . PRO A 1 127 ? -4.199 17.125 4.676 1 62.31 127 PRO A O 1
ATOM 1026 N N . VAL A 1 128 ? -4.336 16.234 6.715 1 68.94 128 VAL A N 1
ATOM 1027 C CA . VAL A 1 128 ? -3.133 16.953 7.141 1 68.94 128 VAL A CA 1
ATOM 1028 C C . VAL A 1 128 ? -1.936 16.469 6.32 1 68.94 128 VAL A C 1
ATOM 1030 O O . VAL A 1 128 ? -1.177 17.281 5.789 1 68.94 128 VAL A O 1
ATOM 1033 N N . MET A 1 129 ? -1.845 15.148 6.117 1 77.19 129 MET A N 1
ATOM 1034 C CA . MET A 1 129 ? -0.721 14.578 5.379 1 77.19 129 MET A CA 1
ATOM 1035 C C . MET A 1 129 ? -0.845 14.875 3.887 1 77.19 129 MET A C 1
ATOM 1037 O O . MET A 1 129 ? 0.149 15.172 3.225 1 77.19 129 MET A O 1
ATOM 1041 N N . TYR A 1 130 ? -2.01 14.766 3.455 1 71.44 130 TYR A N 1
ATOM 1042 C CA . TYR A 1 130 ? -2.252 15.055 2.047 1 71.44 130 TYR A CA 1
ATOM 1043 C C . TYR A 1 130 ? -1.844 16.484 1.707 1 71.44 130 TYR A C 1
ATOM 1045 O O . TYR A 1 130 ? -1.138 16.719 0.724 1 71.44 130 TYR A O 1
ATOM 1053 N N . ARG A 1 131 ? -2.178 17.359 2.541 1 68.06 131 ARG A N 1
ATOM 1054 C CA . ARG A 1 131 ? -1.86 18.766 2.332 1 68.06 131 ARG A CA 1
ATOM 1055 C C . ARG A 1 131 ? -0.356 19.016 2.412 1 68.06 131 ARG A C 1
ATOM 1057 O O . ARG A 1 131 ? 0.208 19.719 1.58 1 68.06 131 ARG A O 1
ATOM 1064 N N . PHE A 1 132 ? 0.125 18.469 3.314 1 75.81 132 PHE A N 1
ATOM 1065 C CA . PHE A 1 132 ? 1.558 18.641 3.525 1 75.81 132 PHE A CA 1
ATOM 1066 C C . PHE A 1 132 ? 2.346 18.172 2.311 1 75.81 132 PHE A C 1
ATOM 1068 O O . PHE A 1 132 ? 3.178 18.906 1.777 1 75.81 132 PHE A O 1
ATOM 1075 N N . PHE A 1 133 ? 2.041 17.016 1.827 1 77.81 133 PHE A N 1
ATOM 1076 C CA . PHE A 1 133 ? 2.832 16.438 0.744 1 77.81 133 PHE A CA 1
ATOM 1077 C C . PHE A 1 133 ? 2.51 17.125 -0.581 1 77.81 133 PHE A C 1
ATOM 1079 O O . PHE A 1 133 ? 3.383 17.266 -1.441 1 77.81 133 PHE A O 1
ATOM 1086 N N . THR A 1 134 ? 1.338 17.531 -0.687 1 69.25 134 THR A N 1
ATOM 1087 C CA . THR A 1 134 ? 0.987 18.297 -1.882 1 69.25 134 THR A CA 1
ATOM 1088 C C . THR A 1 134 ? 1.729 19.625 -1.913 1 69.25 134 THR A C 1
ATOM 1090 O O . THR A 1 134 ? 2.191 20.062 -2.969 1 69.25 134 THR A O 1
ATOM 1093 N N . GLU A 1 135 ? 1.837 20.219 -0.8 1 71.12 135 GLU A N 1
ATOM 1094 C CA . GLU A 1 135 ? 2.527 21.5 -0.694 1 71.12 135 GLU A CA 1
ATOM 1095 C C . GLU A 1 135 ? 4.027 21.344 -0.93 1 71.12 135 GLU A C 1
ATOM 1097 O O . GLU A 1 135 ? 4.637 22.141 -1.64 1 71.12 135 GLU A O 1
ATOM 1102 N N . ILE A 1 136 ? 4.539 20.328 -0.387 1 73.88 136 ILE A N 1
ATOM 1103 C CA . ILE A 1 136 ? 5.988 20.188 -0.457 1 73.88 136 ILE A CA 1
ATOM 1104 C C . ILE A 1 136 ? 6.395 19.703 -1.851 1 73.88 136 ILE A C 1
ATOM 1106 O O . ILE A 1 136 ? 7.523 19.938 -2.285 1 73.88 136 ILE A O 1
ATOM 1110 N N . ALA A 1 137 ? 5.406 19.109 -2.467 1 66 137 ALA A N 1
ATOM 1111 C CA . ALA A 1 137 ? 5.68 18.641 -3.822 1 66 137 ALA A CA 1
ATOM 1112 C C . ALA A 1 137 ? 5.477 19.766 -4.84 1 66 137 ALA A C 1
ATOM 1114 O O . ALA A 1 137 ? 5.941 19.672 -5.98 1 66 137 ALA A O 1
ATOM 1115 N N . SER A 1 138 ? 4.828 20.812 -4.398 1 64.38 138 SER A N 1
ATOM 1116 C CA . SER A 1 138 ? 4.539 21.922 -5.285 1 64.38 138 SER A CA 1
ATOM 1117 C C . SER A 1 138 ? 5.734 22.859 -5.402 1 64.38 138 SER A C 1
ATOM 1119 O O . SER A 1 138 ? 6.461 23.078 -4.43 1 64.38 138 SER A O 1
ATOM 1121 N N . SER A 1 139 ? 5.926 23.359 -6.52 1 63.16 139 SER A N 1
ATOM 1122 C CA . SER A 1 139 ? 7 24.328 -6.766 1 63.16 139 SER A CA 1
ATOM 1123 C C . SER A 1 139 ? 6.699 25.672 -6.117 1 63.16 139 SER A C 1
ATOM 1125 O O . SER A 1 139 ? 7.609 26.469 -5.867 1 63.16 139 SER A O 1
ATOM 1127 N N . GLU A 1 140 ? 5.477 25.891 -5.801 1 60.31 140 GLU A N 1
ATOM 1128 C CA . GLU A 1 140 ? 5.051 27.172 -5.227 1 60.31 140 GLU A CA 1
ATOM 1129 C C . GLU A 1 140 ? 5.672 27.391 -3.85 1 60.31 140 GLU A C 1
ATOM 1131 O O . GLU A 1 140 ? 5.879 28.531 -3.428 1 60.31 140 GLU A O 1
ATOM 1136 N N . PHE A 1 141 ? 6.055 26.297 -3.264 1 61.31 141 PHE A N 1
ATOM 1137 C CA . PHE A 1 141 ? 6.551 26.406 -1.896 1 61.31 141 PHE A CA 1
ATOM 1138 C C . PHE A 1 141 ? 8.016 26 -1.818 1 61.31 141 PHE A C 1
ATOM 1140 O O . PHE A 1 141 ? 8.516 25.656 -0.744 1 61.31 141 PHE A O 1
ATOM 1147 N N . GLU A 1 142 ? 8.641 25.922 -2.824 1 69.25 142 GLU A N 1
ATOM 1148 C CA . GLU A 1 142 ? 9.984 25.359 -2.938 1 69.25 142 GLU A CA 1
ATOM 1149 C C . GLU A 1 142 ? 10.961 26.094 -2.029 1 69.25 142 GLU A C 1
ATOM 1151 O O . GLU A 1 142 ? 11.914 25.5 -1.515 1 69.25 142 GLU A O 1
ATOM 1156 N N . ASN A 1 143 ? 10.727 27.375 -1.701 1 73.94 143 ASN A N 1
ATOM 1157 C CA . ASN A 1 143 ? 11.734 28.109 -0.948 1 73.94 143 ASN A CA 1
ATOM 1158 C C . ASN A 1 143 ? 11.234 28.484 0.441 1 73.94 143 ASN A C 1
ATOM 1160 O O . ASN A 1 143 ? 11.828 29.344 1.108 1 73.94 143 ASN A O 1
ATOM 1164 N N . ILE A 1 144 ? 10.266 27.797 0.833 1 74.5 144 ILE A N 1
ATOM 1165 C CA . ILE A 1 144 ? 9.711 28.016 2.164 1 74.5 144 ILE A CA 1
ATOM 1166 C C . ILE A 1 144 ? 9.875 26.766 3.012 1 74.5 144 ILE A C 1
ATOM 1168 O O . ILE A 1 144 ? 9.367 25.688 2.652 1 74.5 144 ILE A O 1
ATOM 1172 N N . PRO A 1 145 ? 10.609 26.938 4.078 1 80.81 145 PRO A N 1
ATOM 1173 C CA . PRO A 1 145 ? 10.766 25.766 4.941 1 80.81 145 PRO A CA 1
ATOM 1174 C C . PRO A 1 145 ? 9.438 25.281 5.516 1 80.81 145 PRO A C 1
ATOM 1176 O O . PRO A 1 145 ? 8.664 26.078 6.051 1 80.81 145 PRO A O 1
ATOM 1179 N N . ARG A 1 146 ? 9.195 24.047 5.289 1 79.25 146 ARG A N 1
ATOM 1180 C CA . ARG A 1 146 ? 8.016 23.375 5.832 1 79.25 146 ARG A CA 1
ATOM 1181 C C . ARG A 1 146 ? 8.414 22.094 6.551 1 79.25 146 ARG A C 1
ATOM 1183 O O . ARG A 1 146 ? 9.258 21.328 6.066 1 79.25 146 ARG A O 1
ATOM 1190 N N . TYR A 1 147 ? 7.848 21.922 7.77 1 85.5 147 TYR A N 1
ATOM 1191 C CA . TYR A 1 147 ? 8.18 20.703 8.484 1 85.5 147 TYR A CA 1
ATOM 1192 C C . TYR A 1 147 ? 7.07 20.328 9.461 1 85.5 147 TYR A C 1
ATOM 1194 O O . TYR A 1 147 ? 6.316 21.188 9.922 1 85.5 147 TYR A O 1
ATOM 1202 N N . PHE A 1 148 ? 6.93 19.062 9.688 1 85.31 148 PHE A N 1
ATOM 1203 C CA . PHE A 1 148 ? 6.113 18.484 10.75 1 85.31 148 PHE A CA 1
ATOM 1204 C C . PHE A 1 148 ? 6.969 17.625 11.68 1 85.31 148 PHE A C 1
ATOM 1206 O O . PHE A 1 148 ? 7.855 16.906 11.227 1 85.31 148 PHE A O 1
ATOM 1213 N N . VAL A 1 149 ? 6.754 17.859 12.945 1 88 149 VAL A N 1
ATOM 1214 C CA . VAL A 1 149 ? 7.348 16.953 13.938 1 88 149 VAL A CA 1
ATOM 1215 C C . VAL A 1 149 ? 6.242 16.25 14.719 1 88 149 VAL A C 1
ATOM 1217 O O . VAL A 1 149 ? 5.406 16.891 15.352 1 88 149 VAL A O 1
ATOM 1220 N N . PHE A 1 150 ? 6.266 14.93 14.641 1 89.19 150 PHE A N 1
ATOM 1221 C CA . PHE A 1 150 ? 5.254 14.109 15.312 1 89.19 150 PHE A CA 1
ATOM 1222 C C . PHE A 1 150 ? 5.836 13.43 16.547 1 89.19 150 PHE A C 1
ATOM 1224 O O . PHE A 1 150 ? 6.891 12.797 16.469 1 89.19 150 PHE A O 1
ATOM 1231 N N . ALA A 1 151 ? 5.098 13.641 17.547 1 87.56 151 ALA A N 1
ATOM 1232 C CA . ALA A 1 151 ? 5.441 12.898 18.766 1 87.56 151 ALA A CA 1
ATOM 1233 C C . ALA A 1 151 ? 4.789 11.516 18.766 1 87.56 151 ALA A C 1
ATOM 1235 O O . ALA A 1 151 ? 3.582 11.398 18.547 1 87.56 151 ALA A O 1
ATOM 1236 N N . SER A 1 152 ? 5.543 10.5 18.719 1 88.69 152 SER A N 1
ATOM 1237 C CA . SER A 1 152 ? 5.078 9.125 18.859 1 88.69 152 SER A CA 1
ATOM 1238 C C . SER A 1 152 ? 5.965 8.336 19.812 1 88.69 152 SER A C 1
ATOM 1240 O O . SER A 1 152 ? 7.074 8.766 20.141 1 88.69 152 SER A O 1
ATOM 1242 N N . GLN A 1 153 ? 5.438 7.301 20.297 1 87.31 153 GLN A N 1
ATOM 1243 C CA . GLN A 1 153 ? 6.176 6.461 21.234 1 87.31 153 GLN A CA 1
ATOM 1244 C C . GLN A 1 153 ? 7.004 5.414 20.5 1 87.31 153 GLN A C 1
ATOM 1246 O O . GLN A 1 153 ? 6.613 4.945 19.422 1 87.31 153 GLN A O 1
ATOM 1251 N N . PRO A 1 154 ? 8.094 5 21.109 1 87.56 154 PRO A N 1
ATOM 1252 C CA . PRO A 1 154 ? 8.969 4.016 20.469 1 87.56 154 PRO A CA 1
ATOM 1253 C C . PRO A 1 154 ? 8.289 2.664 20.266 1 87.56 154 PRO A C 1
ATOM 1255 O O . PRO A 1 154 ? 8.742 1.854 19.453 1 87.56 154 PRO A O 1
ATOM 1258 N N . ASN A 1 155 ? 7.219 2.459 20.984 1 85.5 155 ASN A N 1
ATOM 1259 C CA . ASN A 1 155 ? 6.527 1.179 20.859 1 85.5 155 ASN A CA 1
ATOM 1260 C C . ASN A 1 155 ? 5.242 1.311 20.047 1 85.5 155 ASN A C 1
ATOM 1262 O O . ASN A 1 155 ? 4.387 0.424 20.078 1 85.5 155 ASN A O 1
ATOM 1266 N N . SER A 1 156 ? 5.141 2.428 19.406 1 87.75 156 SER A N 1
ATOM 1267 C CA . SER A 1 156 ? 3.959 2.631 18.578 1 87.75 156 SER A CA 1
ATOM 1268 C C . SER A 1 156 ? 4.117 1.959 17.219 1 87.75 156 SER A C 1
ATOM 1270 O O . SER A 1 156 ? 5.207 1.51 16.859 1 87.75 156 SER A O 1
ATOM 1272 N N . ASP A 1 157 ? 3.053 1.89 16.469 1 90.31 157 ASP A N 1
ATOM 1273 C CA . ASP A 1 157 ? 3.064 1.302 15.125 1 90.31 157 ASP A CA 1
ATOM 1274 C C . ASP A 1 157 ? 3.957 2.102 14.18 1 90.31 157 ASP A C 1
ATOM 1276 O O . ASP A 1 157 ? 4.422 1.577 13.164 1 90.31 157 ASP A O 1
ATOM 1280 N N . VAL A 1 158 ? 4.219 3.328 14.531 1 92.75 158 VAL A N 1
ATOM 1281 C CA . VAL A 1 158 ? 5.086 4.172 13.719 1 92.75 158 VAL A CA 1
ATOM 1282 C C . VAL A 1 158 ? 6.473 3.535 13.617 1 92.75 158 VAL A C 1
ATOM 1284 O O . VAL A 1 158 ? 7.098 3.568 12.555 1 92.75 158 VAL A O 1
ATOM 1287 N N . HIS A 1 159 ? 6.863 2.957 14.695 1 91.44 159 HIS A N 1
ATOM 1288 C CA . HIS A 1 159 ? 8.156 2.287 14.719 1 91.44 159 HIS A CA 1
ATOM 1289 C C . HIS A 1 159 ? 8.203 1.145 13.711 1 91.44 159 HIS A C 1
ATOM 1291 O O . HIS A 1 159 ? 9.133 1.061 12.906 1 91.44 159 HIS A O 1
ATOM 1297 N N . VAL A 1 160 ? 7.234 0.318 13.727 1 90.12 160 VAL A N 1
ATOM 1298 C CA . VAL A 1 160 ? 7.172 -0.855 12.859 1 90.12 160 VAL A CA 1
ATOM 1299 C C . VAL A 1 160 ? 7.086 -0.416 11.406 1 90.12 160 VAL A C 1
ATOM 1301 O O . VAL A 1 160 ? 7.789 -0.954 10.547 1 90.12 160 VAL A O 1
ATOM 1304 N N . TYR A 1 161 ? 6.25 0.556 11.141 1 94.25 161 TYR A N 1
ATOM 1305 C CA . TYR A 1 161 ? 6.051 1.004 9.766 1 94.25 161 TYR A CA 1
ATOM 1306 C C . TYR A 1 161 ? 7.297 1.696 9.227 1 94.25 161 TYR A C 1
ATOM 1308 O O . TYR A 1 161 ? 7.598 1.608 8.039 1 94.25 161 TYR A O 1
ATOM 1316 N N . SER A 1 162 ? 8.047 2.406 10.086 1 93.69 162 SER A N 1
ATOM 1317 C CA . SER A 1 162 ? 9.305 3.008 9.664 1 93.69 162 SER A CA 1
ATOM 1318 C C . SER A 1 162 ? 10.32 1.942 9.266 1 93.69 162 SER A C 1
ATOM 1320 O O . SER A 1 162 ? 10.992 2.068 8.242 1 93.69 162 SER A O 1
ATOM 1322 N N . LEU A 1 163 ? 10.367 0.928 10.016 1 90.38 163 LEU A N 1
ATOM 1323 C CA . LEU A 1 163 ? 11.297 -0.155 9.719 1 90.38 163 LEU A CA 1
ATOM 1324 C C . LEU A 1 163 ? 10.852 -0.928 8.484 1 90.38 163 LEU A C 1
ATOM 1326 O O . LEU A 1 163 ? 11.688 -1.39 7.699 1 90.38 163 LEU A O 1
ATOM 1330 N N . LEU A 1 164 ? 9.578 -1.076 8.422 1 92.19 164 LEU A N 1
ATOM 1331 C CA . LEU A 1 164 ? 9.023 -1.734 7.246 1 92.19 164 LEU A CA 1
ATOM 1332 C C . LEU A 1 164 ? 9.398 -0.981 5.977 1 92.19 164 LEU A C 1
ATOM 1334 O O . LEU A 1 164 ? 9.797 -1.592 4.98 1 92.19 164 LEU A O 1
ATOM 1338 N N . LEU A 1 165 ? 9.258 0.327 5.965 1 93.31 165 LEU A N 1
ATOM 1339 C CA . LEU A 1 165 ? 9.633 1.137 4.809 1 93.31 165 LEU A CA 1
ATOM 1340 C C . LEU A 1 165 ? 11.117 0.992 4.496 1 93.31 165 LEU A C 1
ATOM 1342 O O . LEU A 1 165 ? 11.492 0.777 3.34 1 93.31 165 LEU A O 1
ATOM 1346 N N . LEU A 1 166 ? 11.914 1.048 5.496 1 91.38 166 LEU A N 1
ATOM 1347 C CA . LEU A 1 166 ? 13.352 0.9 5.301 1 91.38 166 LEU A CA 1
ATOM 1348 C C . LEU A 1 166 ? 13.68 -0.455 4.684 1 91.38 166 LEU A C 1
ATOM 1350 O O . LEU A 1 166 ? 14.484 -0.538 3.75 1 91.38 166 LEU A O 1
ATOM 1354 N N . LYS A 1 167 ? 13.078 -1.441 5.172 1 88.81 167 LYS A N 1
ATOM 1355 C CA . LYS A 1 167 ? 13.32 -2.795 4.68 1 88.81 167 LYS A CA 1
ATOM 1356 C C . LYS A 1 167 ? 12.992 -2.906 3.195 1 88.81 167 LYS A C 1
ATOM 1358 O O . LYS A 1 167 ? 13.75 -3.498 2.426 1 88.81 167 LYS A O 1
ATOM 1363 N N . GLN A 1 168 ? 11.828 -2.359 2.83 1 88.5 168 GLN A N 1
ATOM 1364 C CA . GLN A 1 168 ? 11.422 -2.436 1.43 1 88.5 168 GLN A CA 1
ATOM 1365 C C . GLN A 1 168 ? 12.383 -1.664 0.535 1 88.5 168 GLN A C 1
ATOM 1367 O O . GLN A 1 168 ? 12.672 -2.086 -0.588 1 88.5 168 GLN A O 1
ATOM 1372 N N . ILE A 1 169 ? 12.852 -0.531 0.97 1 86.06 169 ILE A N 1
ATOM 1373 C CA . ILE A 1 169 ? 13.789 0.29 0.204 1 86.06 169 ILE A CA 1
ATOM 1374 C C . ILE A 1 169 ? 15.078 -0.484 -0.031 1 86.06 169 ILE A C 1
ATOM 1376 O O . ILE A 1 169 ? 15.602 -0.515 -1.15 1 86.06 169 ILE A O 1
ATOM 1380 N N . VAL A 1 170 ? 15.523 -1.125 0.949 1 80.88 170 VAL A N 1
ATOM 1381 C CA . VAL A 1 170 ? 16.781 -1.86 0.875 1 80.88 170 VAL A CA 1
ATOM 1382 C C . VAL A 1 170 ? 16.609 -3.102 0.005 1 80.88 170 VAL A C 1
ATOM 1384 O O . VAL A 1 170 ? 17.469 -3.414 -0.824 1 80.88 170 VAL A O 1
ATOM 1387 N N . LYS A 1 171 ? 15.523 -3.809 0.212 1 76.75 171 LYS A N 1
ATOM 1388 C CA . LYS A 1 171 ? 15.25 -5.031 -0.539 1 76.75 171 LYS A CA 1
ATOM 1389 C C . LYS A 1 171 ? 15.156 -4.746 -2.035 1 76.75 171 LYS A C 1
ATOM 1391 O O . LYS A 1 171 ? 15.586 -5.562 -2.854 1 76.75 171 LYS A O 1
ATOM 1396 N N . MET A 1 172 ? 14.531 -3.713 -2.395 1 67.88 172 MET A N 1
ATOM 1397 C CA . MET A 1 172 ? 14.258 -3.416 -3.797 1 67.88 172 MET A CA 1
ATOM 1398 C C . MET A 1 172 ? 15.43 -2.686 -4.438 1 67.88 172 MET A C 1
ATOM 1400 O O . MET A 1 172 ? 15.336 -2.229 -5.578 1 67.88 172 MET A O 1
ATOM 1404 N N . ALA A 1 173 ? 16.453 -2.77 -3.781 1 60.78 173 ALA A N 1
ATOM 1405 C CA . ALA A 1 173 ? 17.641 -2.1 -4.289 1 60.78 173 ALA A CA 1
ATOM 1406 C C . ALA A 1 173 ? 17.328 -0.679 -4.746 1 60.78 173 ALA A C 1
ATOM 1408 O O . ALA A 1 173 ? 17.766 -0.248 -5.812 1 60.78 173 ALA A O 1
ATOM 1409 N N . TYR A 1 174 ? 16.5 -0.039 -4.094 1 54.03 174 TYR A N 1
ATOM 1410 C CA . TYR A 1 174 ? 16.203 1.387 -4.195 1 54.03 174 TYR A CA 1
ATOM 1411 C C . TYR A 1 174 ? 15.383 1.688 -5.441 1 54.03 174 TYR A C 1
ATOM 1413 O O . TYR A 1 174 ? 15.211 2.85 -5.816 1 54.03 174 TYR A O 1
ATOM 1421 N N . PHE A 1 175 ? 15.008 0.62 -6.125 1 53.78 175 PHE A N 1
ATOM 1422 C CA . PHE A 1 175 ? 14.109 0.9 -7.238 1 53.78 175 PHE A CA 1
ATOM 1423 C C . PHE A 1 175 ? 12.68 1.094 -6.75 1 53.78 175 PHE A C 1
ATOM 1425 O O . PHE A 1 175 ? 12.242 0.43 -5.805 1 53.78 175 PHE A O 1
ATOM 1432 N N . ASN A 1 176 ? 12.211 2.322 -7.086 1 54.03 176 ASN A N 1
ATOM 1433 C CA . ASN A 1 176 ? 10.867 2.76 -6.719 1 54.03 176 ASN A CA 1
ATOM 1434 C C . ASN A 1 176 ? 9.812 1.756 -7.172 1 54.03 176 ASN A C 1
ATOM 1436 O O . ASN A 1 176 ? 9.445 1.721 -8.352 1 54.03 176 ASN A O 1
ATOM 1440 N N . ASN A 1 177 ? 9.375 0.954 -6.047 1 71.12 177 ASN A N 1
ATOM 1441 C CA . ASN A 1 177 ? 8.445 -0.108 -6.422 1 71.12 177 ASN A CA 1
ATOM 1442 C C . ASN A 1 177 ? 7.141 -0.021 -5.637 1 71.12 177 ASN A C 1
ATOM 1444 O O . ASN A 1 177 ? 7.02 0.786 -4.711 1 71.12 177 ASN A O 1
ATOM 1448 N N . LYS A 1 178 ? 6.215 -0.443 -6.102 1 75.88 178 LYS A N 1
ATOM 1449 C CA . LYS A 1 178 ? 4.875 -0.545 -5.523 1 75.88 178 LYS A CA 1
ATOM 1450 C C . LYS A 1 178 ? 4.945 -0.918 -4.047 1 75.88 178 LYS A C 1
ATOM 1452 O O . LYS A 1 178 ? 4.141 -0.44 -3.242 1 75.88 178 LYS A O 1
ATOM 1457 N N . VAL A 1 179 ? 6.039 -1.539 -3.68 1 86.75 179 VAL A N 1
ATOM 1458 C CA . VAL A 1 179 ? 6.109 -2.014 -2.301 1 86.75 179 VAL A CA 1
ATOM 1459 C C . VAL A 1 179 ? 6.57 -0.881 -1.387 1 86.75 179 VAL A C 1
ATOM 1461 O O . VAL A 1 179 ? 6.102 -0.76 -0.253 1 86.75 179 VAL A O 1
ATOM 1464 N N . THR A 1 180 ? 7.539 -0.075 -1.878 1 89.94 180 THR A N 1
ATOM 1465 C CA . THR A 1 180 ? 7.969 1.067 -1.079 1 89.94 180 THR A CA 1
ATOM 1466 C C . THR A 1 180 ? 6.828 2.066 -0.905 1 89.94 180 THR A C 1
ATOM 1468 O O . THR A 1 180 ? 6.656 2.641 0.172 1 89.94 180 THR A O 1
ATOM 1471 N N . LYS A 1 181 ? 6.035 2.188 -1.938 1 89 181 LYS A N 1
ATOM 1472 C CA . LYS A 1 181 ? 4.891 3.094 -1.866 1 89 181 LYS A CA 1
ATOM 1473 C C . LYS A 1 181 ? 3.828 2.562 -0.908 1 89 181 LYS A C 1
AT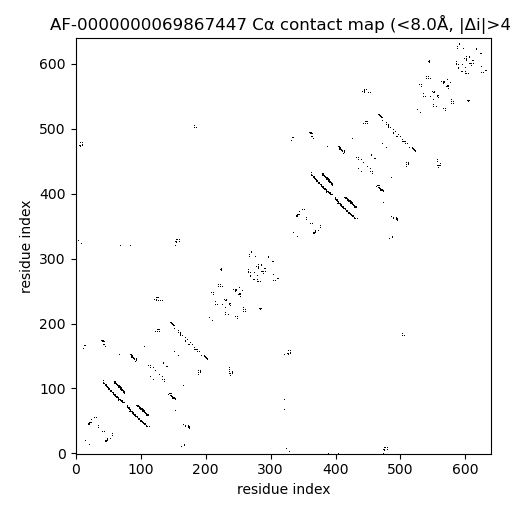OM 1475 O O . LYS A 1 181 ? 3.232 3.328 -0.147 1 89 181 LYS A O 1
ATOM 1480 N N . ALA A 1 182 ? 3.605 1.259 -0.948 1 90.31 182 ALA A N 1
ATOM 1481 C CA . ALA A 1 182 ? 2.666 0.644 -0.013 1 90.31 182 ALA A CA 1
ATOM 1482 C C . ALA A 1 182 ? 3.113 0.852 1.431 1 90.31 182 ALA A C 1
ATOM 1484 O O . ALA A 1 182 ? 2.312 1.235 2.287 1 90.31 182 ALA A O 1
ATOM 1485 N N . ALA A 1 183 ? 4.387 0.61 1.631 1 93.75 183 ALA A N 1
ATOM 1486 C CA . ALA A 1 183 ? 4.941 0.791 2.969 1 93.75 183 ALA A CA 1
ATOM 1487 C C . ALA A 1 183 ? 4.863 2.252 3.402 1 93.75 183 ALA A C 1
ATOM 1489 O O . ALA A 1 183 ? 4.562 2.549 4.562 1 93.75 183 ALA A O 1
ATOM 1490 N N . PHE A 1 184 ? 5.098 3.096 2.457 1 93.88 184 PHE A N 1
ATOM 1491 C CA . PHE A 1 184 ? 5.027 4.527 2.727 1 93.88 184 PHE A CA 1
ATOM 1492 C C . PHE A 1 184 ? 3.611 4.938 3.119 1 93.88 184 PHE A C 1
ATOM 1494 O O . PHE A 1 184 ? 3.42 5.699 4.066 1 93.88 184 PHE A O 1
ATOM 1501 N N . VAL A 1 185 ? 2.658 4.453 2.438 1 90.38 185 VAL A N 1
ATOM 1502 C CA . VAL A 1 185 ? 1.26 4.773 2.707 1 90.38 185 VAL A CA 1
ATOM 1503 C C . VAL A 1 185 ? 0.894 4.336 4.125 1 90.38 185 VAL A C 1
ATOM 1505 O O . VAL A 1 185 ? 0.257 5.082 4.867 1 90.38 185 VAL A O 1
ATOM 1508 N N . LEU A 1 186 ? 1.306 3.154 4.523 1 93.06 186 LEU A N 1
ATOM 1509 C CA . LEU A 1 186 ? 1.017 2.648 5.859 1 93.06 186 LEU A CA 1
ATOM 1510 C C . LEU A 1 186 ? 1.602 3.566 6.926 1 93.06 186 LEU A C 1
ATOM 1512 O O . LEU A 1 186 ? 0.932 3.887 7.91 1 93.06 186 LEU A O 1
ATOM 1516 N N . LEU A 1 187 ? 2.809 4.062 6.668 1 94.81 187 LEU A N 1
ATOM 1517 C CA . LEU A 1 187 ? 3.486 4.93 7.625 1 94.81 187 LEU A CA 1
ATOM 1518 C C . LEU A 1 187 ? 2.789 6.285 7.719 1 94.81 187 LEU A C 1
ATOM 1520 O O . LEU A 1 187 ? 2.49 6.758 8.812 1 94.81 187 LEU A O 1
ATOM 1524 N N . VAL A 1 188 ? 2.477 6.871 6.609 1 91.56 188 VAL A N 1
ATOM 1525 C CA . VAL A 1 188 ? 1.934 8.227 6.566 1 91.56 188 VAL A CA 1
ATOM 1526 C C . VAL A 1 188 ? 0.517 8.234 7.137 1 91.56 188 VAL A C 1
ATOM 1528 O O . VAL A 1 188 ? 0.137 9.156 7.859 1 91.56 188 VAL A O 1
ATOM 1531 N N . VAL A 1 189 ? -0.235 7.223 6.848 1 86.5 189 VAL A N 1
ATOM 1532 C CA . VAL A 1 189 ? -1.586 7.137 7.395 1 86.5 189 VAL A CA 1
ATOM 1533 C C . VAL A 1 189 ? -1.522 6.992 8.914 1 86.5 189 VAL A C 1
ATOM 1535 O O . VAL A 1 189 ? -2.309 7.609 9.633 1 86.5 189 VAL A O 1
ATOM 1538 N N . GLU A 1 190 ? -0.62 6.16 9.367 1 90.5 190 GLU A N 1
ATOM 1539 C CA . GLU A 1 190 ? -0.437 6.008 10.812 1 90.5 190 GLU A CA 1
ATOM 1540 C C . GLU A 1 190 ? -0.128 7.348 11.477 1 90.5 190 GLU A C 1
ATOM 1542 O O . GLU A 1 190 ? -0.681 7.664 12.531 1 90.5 190 GLU A O 1
ATOM 1547 N N . LEU A 1 191 ? 0.72 8.141 10.844 1 89 191 LEU A N 1
ATOM 1548 C CA . LEU A 1 191 ? 1.072 9.461 11.359 1 89 191 LEU A CA 1
ATOM 1549 C C . LEU A 1 191 ? -0.137 10.383 11.344 1 89 191 LEU A C 1
ATOM 1551 O O . LEU A 1 191 ? -0.346 11.148 12.289 1 89 191 LEU A O 1
ATOM 1555 N N . GLY A 1 192 ? -0.853 10.258 10.242 1 81.44 192 GLY A N 1
ATOM 1556 C CA . GLY A 1 192 ? -2.037 11.094 10.109 1 81.44 192 GLY A CA 1
ATOM 1557 C C . GLY A 1 192 ? -3.111 10.773 11.133 1 81.44 192 GLY A C 1
ATOM 1558 O O . GLY A 1 192 ? -3.984 11.602 11.398 1 81.44 192 GLY A O 1
ATOM 1559 N N . GLN A 1 193 ? -3.061 9.625 11.68 1 79.5 193 GLN A N 1
ATOM 1560 C CA . GLN A 1 193 ? -4.09 9.18 12.609 1 79.5 193 GLN A CA 1
ATOM 1561 C C . GLN A 1 193 ? -3.68 9.461 14.055 1 79.5 193 GLN A C 1
ATOM 1563 O O . GLN A 1 193 ? -4.465 9.242 14.984 1 79.5 193 GLN A O 1
ATOM 1568 N N . LEU A 1 194 ? -2.488 9.922 14.219 1 82.69 194 LEU A N 1
ATOM 1569 C CA . LEU A 1 194 ? -2.072 10.328 15.555 1 82.69 194 LEU A CA 1
ATOM 1570 C C . LEU A 1 194 ? -2.938 11.469 16.062 1 82.69 194 LEU A C 1
ATOM 1572 O O . LEU A 1 194 ? -3.459 12.266 15.281 1 82.69 194 LEU A O 1
ATOM 1576 N N . PRO A 1 195 ? -3.098 11.492 17.344 1 75.94 195 PRO A N 1
ATOM 1577 C CA . PRO A 1 195 ? -3.852 12.633 17.891 1 75.94 195 PRO A CA 1
ATOM 1578 C C . PRO A 1 195 ? -3.223 13.977 17.531 1 75.94 195 PRO A C 1
ATOM 1580 O O . PRO A 1 195 ? -2.018 14.055 17.281 1 75.94 195 PRO A O 1
ATOM 1583 N N . ARG A 1 196 ? -4.023 14.938 17.531 1 70.06 196 ARG A N 1
ATOM 1584 C CA . ARG A 1 196 ? -3.572 16.266 17.156 1 70.06 196 ARG A CA 1
ATOM 1585 C C . ARG A 1 196 ? -2.428 16.734 18.047 1 70.06 196 ARG A C 1
ATOM 1587 O O . ARG A 1 196 ? -1.517 17.422 17.578 1 70.06 196 ARG A O 1
ATOM 1594 N N . GLU A 1 197 ? -2.451 16.312 19.188 1 74.44 197 GLU A N 1
ATOM 1595 C CA . GLU A 1 197 ? -1.447 16.719 20.172 1 74.44 197 GLU A CA 1
ATOM 1596 C C . GLU A 1 197 ? -0.081 16.125 19.844 1 74.44 197 GLU A C 1
ATOM 1598 O O . GLU A 1 197 ? 0.943 16.594 20.344 1 74.44 197 GLU A O 1
ATOM 1603 N N . ALA A 1 198 ? -0.183 15.133 19.016 1 77.19 198 ALA A N 1
ATOM 1604 C CA . ALA A 1 198 ? 1.071 14.484 18.641 1 77.19 198 ALA A CA 1
ATOM 1605 C C . ALA A 1 198 ? 1.869 15.352 17.672 1 77.19 198 ALA A C 1
ATOM 1607 O O . ALA A 1 198 ? 3.078 15.172 17.516 1 77.19 198 ALA A O 1
ATOM 1608 N N . LEU A 1 199 ? 1.216 16.203 17 1 72.38 199 LEU A N 1
ATOM 1609 C CA . LEU A 1 199 ? 1.933 17.156 16.156 1 72.38 199 LEU A CA 1
ATOM 1610 C C . LEU A 1 199 ? 2.576 18.25 16.984 1 72.38 199 LEU A C 1
ATOM 1612 O O . LEU A 1 199 ? 1.91 19.203 17.391 1 72.38 199 LEU A O 1
ATOM 1616 N N . LYS A 1 200 ? 3.785 18.141 17.234 1 68.19 200 LYS A N 1
ATOM 1617 C CA . LYS A 1 200 ? 4.5 18.984 18.188 1 68.19 200 LYS A CA 1
ATOM 1618 C C . LYS A 1 200 ? 4.887 20.312 17.547 1 68.19 200 LYS A C 1
ATOM 1620 O O . LYS A 1 200 ? 4.91 21.359 18.203 1 68.19 200 LYS A O 1
ATOM 1625 N N . MET A 1 201 ? 5.457 20.219 16.391 1 61.22 201 MET A N 1
ATOM 1626 C CA . MET A 1 201 ? 5.961 21.422 15.742 1 61.22 201 MET A CA 1
ATOM 1627 C C . MET A 1 201 ? 5.621 21.422 14.258 1 61.22 201 MET A C 1
ATOM 1629 O O . MET A 1 201 ? 5.633 20.375 13.617 1 61.22 201 MET A O 1
ATOM 1633 N N . GLN A 1 202 ? 5.121 22.406 13.836 1 60.91 202 GLN A N 1
ATOM 1634 C CA . GLN A 1 202 ? 4.898 22.641 12.414 1 60.91 202 GLN A CA 1
ATOM 1635 C C . GLN A 1 202 ? 5.398 24.031 12 1 60.91 202 GLN A C 1
ATOM 1637 O O . GLN A 1 202 ? 5.57 24.906 12.844 1 60.91 202 GLN A O 1
ATOM 1642 N N . ASP A 1 203 ? 6.043 24 10.789 1 58.03 203 ASP A N 1
ATOM 1643 C CA . ASP A 1 203 ? 6.469 25.312 10.32 1 58.03 203 ASP A CA 1
ATOM 1644 C C . ASP A 1 203 ? 5.359 26.344 10.5 1 58.03 203 ASP A C 1
ATOM 1646 O O . ASP A 1 203 ? 4.188 26 10.641 1 58.03 203 ASP A O 1
ATOM 1650 N N . ASN A 1 204 ? 5.832 27.344 11.055 1 47.56 204 ASN A N 1
ATOM 1651 C CA . ASN A 1 204 ? 4.918 28.469 11.219 1 47.56 204 ASN A CA 1
ATOM 1652 C C . ASN A 1 204 ? 4.141 28.75 9.938 1 47.56 204 ASN A C 1
ATOM 1654 O O . ASN A 1 204 ? 3.65 29.875 9.734 1 47.56 204 ASN A O 1
ATOM 1658 N N . TYR A 1 205 ? 4.543 28.016 9.062 1 46 205 TYR A N 1
ATOM 1659 C CA . TYR A 1 205 ? 3.832 28.484 7.875 1 46 205 TYR A CA 1
ATOM 1660 C C . TYR A 1 205 ? 2.336 28.578 8.141 1 46 205 TYR A C 1
ATOM 1662 O O . TYR A 1 205 ? 1.822 27.969 9.078 1 46 205 TYR A O 1
ATOM 1670 N N . LEU A 1 206 ? 1.446 28.922 7.082 1 44.38 206 LEU A N 1
ATOM 1671 C CA . LEU A 1 206 ? 0.189 29.641 7.238 1 44.38 206 LEU A CA 1
ATOM 1672 C C . LEU A 1 206 ? -0.766 28.875 8.148 1 44.38 206 LEU A C 1
ATOM 1674 O O . LEU A 1 206 ? -1.049 27.703 7.918 1 44.38 206 LEU A O 1
ATOM 1678 N N . SER A 1 207 ? -0.688 29.078 9.391 1 43.31 207 SER A N 1
ATOM 1679 C CA . SER A 1 207 ? -1.696 28.766 10.398 1 43.31 207 SER A CA 1
ATOM 1680 C C . SER A 1 207 ? -3.002 28.312 9.75 1 43.31 207 SER A C 1
ATOM 1682 O O . SER A 1 207 ? -3.35 28.766 8.664 1 43.31 207 SER A O 1
ATOM 1684 N N . ASN A 1 208 ? -3.334 27 9.914 1 49.47 208 ASN A N 1
ATOM 1685 C CA . ASN A 1 208 ? -4.672 26.609 9.492 1 49.47 208 ASN A CA 1
ATOM 1686 C C . ASN A 1 208 ? -5.562 27.812 9.227 1 49.47 208 ASN A C 1
ATOM 1688 O O . ASN A 1 208 ? -6.336 27.828 8.266 1 49.47 208 ASN A O 1
ATOM 1692 N N . HIS A 1 209 ? -5.305 28.828 10.016 1 49.47 209 HIS A N 1
ATOM 1693 C CA . HIS A 1 209 ? -6.117 30.031 9.891 1 49.47 209 HIS A CA 1
ATOM 1694 C C . HIS A 1 209 ? -5.754 30.812 8.625 1 49.47 209 HIS A C 1
ATOM 1696 O O . HIS A 1 209 ? -6.637 31.312 7.93 1 49.47 209 HIS A O 1
ATOM 1702 N N . GLN A 1 210 ? -4.523 30.672 8.281 1 53.09 210 GLN A N 1
ATOM 1703 C CA . GLN A 1 210 ? -4.121 31.422 7.105 1 53.09 210 GLN A CA 1
ATOM 1704 C C . GLN A 1 210 ? -4.465 30.672 5.824 1 53.09 210 GLN A C 1
ATOM 1706 O O . GLN A 1 210 ? -4.832 31.281 4.816 1 53.09 210 GLN A O 1
ATOM 1711 N N . ARG A 1 211 ? -4.492 29.453 5.867 1 62.62 211 ARG A N 1
ATOM 1712 C CA . ARG A 1 211 ? -4.801 28.641 4.691 1 62.62 211 ARG A CA 1
ATOM 1713 C C . ARG A 1 211 ? -6.281 28.75 4.332 1 62.62 211 ARG A C 1
ATOM 1715 O O . ARG A 1 211 ? -6.633 28.859 3.156 1 62.62 211 ARG A O 1
ATOM 1722 N N . VAL A 1 212 ? -7.023 28.609 5.406 1 72.69 212 VAL A N 1
ATOM 1723 C CA . VAL A 1 212 ? -8.445 28.766 5.129 1 72.69 212 VAL A CA 1
ATOM 1724 C C . VAL A 1 212 ? -8.711 30.125 4.484 1 72.69 212 VAL A C 1
ATOM 1726 O O . VAL A 1 212 ? -9.531 30.234 3.574 1 72.69 212 VAL A O 1
ATOM 1729 N N . GLU A 1 213 ? -7.852 30.984 4.906 1 68.44 213 GLU A N 1
ATOM 1730 C CA . GLU A 1 213 ? -8.039 32.312 4.355 1 68.44 213 GLU A CA 1
ATOM 1731 C C . GLU A 1 213 ? -7.633 32.375 2.883 1 68.44 213 GLU A C 1
ATOM 1733 O O . GLU A 1 213 ? -8.305 33.031 2.072 1 68.44 213 GLU A O 1
ATOM 1738 N N . VAL A 1 214 ? -6.629 31.656 2.637 1 69.88 214 VAL A N 1
ATOM 1739 C CA . VAL A 1 214 ? -6.152 31.656 1.259 1 69.88 214 VAL A CA 1
ATOM 1740 C C . VAL A 1 214 ? -7.137 30.891 0.375 1 69.88 214 VAL A C 1
ATOM 1742 O O . VAL A 1 214 ? -7.41 31.297 -0.756 1 69.88 214 VAL A O 1
ATOM 1745 N N . ILE A 1 215 ? -7.602 29.797 0.897 1 80.94 215 ILE A N 1
ATOM 1746 C CA . ILE A 1 215 ? -8.578 29.016 0.159 1 80.94 215 ILE A CA 1
ATOM 1747 C C . ILE A 1 215 ? -9.852 29.828 -0.054 1 80.94 215 ILE A C 1
ATOM 1749 O O . ILE A 1 215 ? -10.391 29.875 -1.164 1 80.94 215 ILE A O 1
ATOM 1753 N N . LEU A 1 216 ? -10.227 30.516 1.019 1 83.5 216 LEU A N 1
ATOM 1754 C CA . LEU A 1 216 ? -11.422 31.344 0.938 1 83.5 216 LEU A CA 1
ATOM 1755 C C . LEU A 1 216 ? -11.227 32.5 -0.05 1 83.5 216 LEU A C 1
ATOM 1757 O O . LEU A 1 216 ? -12.125 32.812 -0.821 1 83.5 216 LEU A O 1
ATOM 1761 N N . ALA A 1 217 ? -10.055 33.062 -0.028 1 75.44 217 ALA A N 1
ATOM 1762 C CA . ALA A 1 217 ? -9.75 34.125 -0.969 1 75.44 217 ALA A CA 1
ATOM 1763 C C . ALA A 1 217 ? -9.797 33.625 -2.41 1 75.44 217 ALA A C 1
ATOM 1765 O O . ALA A 1 217 ? -10.297 34.312 -3.299 1 75.44 217 ALA A O 1
ATOM 1766 N N . TYR A 1 218 ? -9.312 32.469 -2.605 1 82.5 218 TYR A N 1
ATOM 1767 C CA . TYR A 1 218 ? -9.352 31.875 -3.934 1 82.5 218 TYR A CA 1
ATOM 1768 C C . TYR A 1 218 ? -10.781 31.609 -4.375 1 82.5 218 TYR A C 1
ATOM 1770 O O . TYR A 1 218 ? -11.148 31.891 -5.516 1 82.5 218 TYR A O 1
ATOM 1778 N N . ILE A 1 219 ? -11.531 30.984 -3.484 1 86.5 219 ILE A N 1
ATOM 1779 C CA . ILE A 1 219 ? -12.93 30.719 -3.775 1 86.5 219 ILE A CA 1
ATOM 1780 C C . ILE A 1 219 ? -13.633 32.031 -4.172 1 86.5 219 ILE A C 1
ATOM 1782 O O . ILE A 1 219 ? -14.367 32.062 -5.16 1 86.5 219 ILE A O 1
ATOM 1786 N N . GLU A 1 220 ? -13.328 33.062 -3.441 1 81.19 220 GLU A N 1
ATOM 1787 C CA . GLU A 1 220 ? -13.914 34.375 -3.727 1 81.19 220 GLU A CA 1
ATOM 1788 C C . GLU A 1 220 ? -13.5 34.875 -5.105 1 81.19 220 GLU A C 1
ATOM 1790 O O . GLU A 1 220 ? -14.328 35.406 -5.859 1 81.19 220 GLU A O 1
ATOM 1795 N N . GLN A 1 221 ? -12.289 34.688 -5.391 1 77.25 221 GLN A N 1
ATOM 1796 C CA . GLN A 1 221 ? -11.75 35.156 -6.66 1 77.25 221 GLN A CA 1
ATOM 1797 C C . GLN A 1 221 ? -12.352 34.406 -7.836 1 77.25 221 GLN A C 1
ATOM 1799 O O . GLN A 1 221 ? -12.562 34.969 -8.914 1 77.25 221 GLN A O 1
ATOM 1804 N N . GLN A 1 222 ? -12.648 33.094 -7.543 1 80.44 222 GLN A N 1
ATOM 1805 C CA . GLN A 1 222 ? -13.133 32.25 -8.617 1 80.44 222 GLN A CA 1
ATOM 1806 C C . GLN A 1 222 ? -14.625 31.984 -8.469 1 80.44 222 GLN A C 1
ATOM 1808 O O . GLN A 1 222 ? -15.117 30.922 -8.891 1 80.44 222 GLN A O 1
ATOM 1813 N N . ILE A 1 223 ? -15.344 32.875 -7.883 1 81 223 ILE A N 1
ATOM 1814 C CA . ILE A 1 223 ? -16.688 32.594 -7.371 1 81 223 ILE A CA 1
ATOM 1815 C C . ILE A 1 223 ? -17.625 32.312 -8.531 1 81 223 ILE A C 1
ATOM 1817 O O . ILE A 1 223 ? -18.578 31.531 -8.383 1 81 223 ILE A O 1
ATOM 1821 N N . ALA A 1 224 ? -17.438 32.812 -9.672 1 76.5 224 ALA A N 1
ATOM 1822 C CA . ALA A 1 224 ? -18.328 32.688 -10.812 1 76.5 224 ALA A CA 1
ATOM 1823 C C . ALA A 1 224 ? -18.422 31.234 -11.281 1 76.5 224 ALA A C 1
ATOM 1825 O O . ALA A 1 224 ? -19.484 30.797 -11.742 1 76.5 224 ALA A O 1
ATOM 1826 N N . HIS A 1 225 ? -17.312 30.438 -11.109 1 81.19 225 HIS A N 1
ATOM 1827 C CA . HIS A 1 225 ? -17.297 29.094 -11.68 1 81.19 225 HIS A CA 1
ATOM 1828 C C . HIS A 1 225 ? -16.656 28.094 -10.719 1 81.19 225 HIS A C 1
ATOM 1830 O O . HIS A 1 225 ? -16.359 26.969 -11.102 1 81.19 225 HIS A O 1
ATOM 1836 N N . VAL A 1 226 ? -16.594 28.516 -9.531 1 86 226 VAL A N 1
ATOM 1837 C CA . VAL A 1 226 ? -15.789 27.75 -8.594 1 86 226 VAL A CA 1
ATOM 1838 C C . VAL A 1 226 ? -16.516 26.453 -8.242 1 86 226 VAL A C 1
ATOM 1840 O O .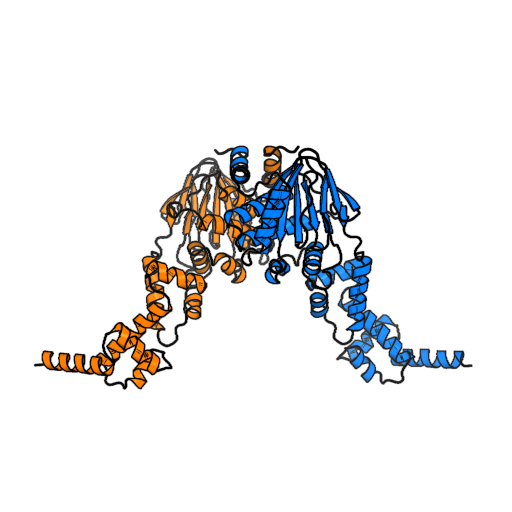 VAL A 1 226 ? -17.734 26.438 -8.047 1 86 226 VAL A O 1
ATOM 1843 N N . THR A 1 227 ? -15.828 25.375 -8.328 1 88.06 227 THR A N 1
ATOM 1844 C CA . THR A 1 227 ? -16.312 24.078 -7.855 1 88.06 227 THR A CA 1
ATOM 1845 C C . THR A 1 227 ? -15.391 23.516 -6.793 1 88.06 227 THR A C 1
ATOM 1847 O O . THR A 1 227 ? -14.219 23.891 -6.715 1 88.06 227 THR A O 1
ATOM 1850 N N . LEU A 1 228 ? -16.047 22.719 -5.98 1 90.25 228 LEU A N 1
ATOM 1851 C CA . LEU A 1 228 ? -15.25 22.062 -4.945 1 90.25 228 LEU A CA 1
ATOM 1852 C C . LEU A 1 228 ? -14.055 21.328 -5.551 1 90.25 228 LEU A C 1
ATOM 1854 O O . LEU A 1 228 ? -12.945 21.406 -5.023 1 90.25 228 LEU A O 1
ATOM 1858 N N . ALA A 1 229 ? -14.312 20.719 -6.645 1 85.31 229 ALA A N 1
ATOM 1859 C CA . ALA A 1 229 ? -13.273 19.938 -7.316 1 85.31 229 ALA A CA 1
ATOM 1860 C C . ALA A 1 229 ? -12.133 20.828 -7.793 1 85.31 229 ALA A C 1
ATOM 1862 O O . ALA A 1 229 ? -10.961 20.484 -7.641 1 85.31 229 ALA A O 1
ATOM 1863 N N . GLU A 1 230 ? -12.469 21.969 -8.328 1 80.25 230 GLU A N 1
ATOM 1864 C CA . GLU A 1 230 ? -11.477 22.906 -8.836 1 80.25 230 GLU A CA 1
ATOM 1865 C C . GLU A 1 230 ? -10.625 23.469 -7.711 1 80.25 230 GLU A C 1
ATOM 1867 O O . GLU A 1 230 ? -9.406 23.609 -7.848 1 80.25 230 GLU A O 1
ATOM 1872 N N . VAL A 1 231 ? -11.297 23.844 -6.613 1 84.38 231 VAL A N 1
ATOM 1873 C CA . VAL A 1 231 ? -10.578 24.422 -5.477 1 84.38 231 VAL A CA 1
ATOM 1874 C C . VAL A 1 231 ? -9.656 23.359 -4.863 1 84.38 231 VAL A C 1
ATOM 1876 O O . VAL A 1 231 ? -8.508 23.641 -4.535 1 84.38 231 VAL A O 1
ATOM 1879 N N . ALA A 1 232 ? -10.25 22.266 -4.77 1 78.94 232 ALA A N 1
ATOM 1880 C CA . ALA A 1 232 ? -9.469 21.156 -4.23 1 78.94 232 ALA A CA 1
ATOM 1881 C C . ALA A 1 232 ? -8.211 20.922 -5.059 1 78.94 232 ALA A C 1
ATOM 1883 O O . ALA A 1 232 ? -7.113 20.781 -4.508 1 78.94 232 ALA 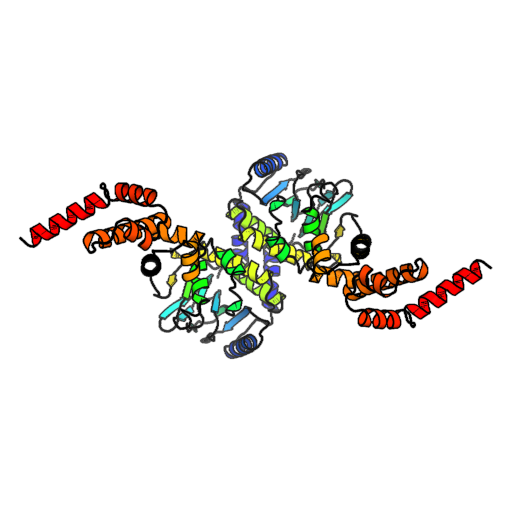A O 1
ATOM 1884 N N . ALA A 1 233 ? -8.391 20.953 -6.344 1 68.81 233 ALA A N 1
ATOM 1885 C CA . ALA A 1 233 ? -7.27 20.766 -7.258 1 68.81 233 ALA A CA 1
ATOM 1886 C C . ALA A 1 233 ? -6.238 21.875 -7.109 1 68.81 233 ALA A C 1
ATOM 1888 O O . ALA A 1 233 ? -5.035 21.609 -7.047 1 68.81 233 ALA A O 1
ATOM 1889 N N . LYS A 1 234 ? -6.77 23.062 -7.027 1 64.75 234 LYS A N 1
ATOM 1890 C CA . LYS A 1 234 ? -5.914 24.234 -6.938 1 64.75 234 LYS A CA 1
ATOM 1891 C C . LYS A 1 234 ? -5.016 24.172 -5.703 1 64.75 234 LYS A C 1
ATOM 1893 O O . LYS A 1 234 ? -3.85 24.562 -5.754 1 64.75 234 LYS A O 1
ATOM 1898 N N . PHE A 1 235 ? -5.621 23.75 -4.699 1 67.06 235 PHE A N 1
ATOM 1899 C CA . PHE A 1 235 ? -4.902 23.766 -3.432 1 67.06 235 PHE A CA 1
ATOM 1900 C C . PHE A 1 235 ? -4.422 22.375 -3.059 1 67.06 235 PHE A C 1
ATOM 1902 O O . PHE A 1 235 ? -4.066 22.109 -1.906 1 67.06 235 PHE A O 1
ATOM 1909 N N . HIS A 1 236 ? -4.699 21.531 -4.117 1 58.62 236 HIS A N 1
ATOM 1910 C CA . HIS A 1 236 ? -4.16 20.172 -4.066 1 58.62 236 HIS A CA 1
ATOM 1911 C C . HIS A 1 236 ? -4.785 19.375 -2.924 1 58.62 236 HIS A C 1
ATOM 1913 O O . HIS A 1 236 ? -4.078 18.688 -2.186 1 58.62 236 HIS A O 1
ATOM 1919 N N . PHE A 1 237 ? -6.031 19.703 -2.66 1 64 237 PHE A N 1
ATOM 1920 C CA . PHE A 1 237 ? -6.855 18.938 -1.731 1 64 237 PHE A CA 1
ATOM 1921 C C . PHE A 1 237 ? -7.711 17.922 -2.477 1 64 237 PHE A C 1
ATOM 1923 O O . PHE A 1 237 ? -8.023 18.109 -3.654 1 64 237 PHE A O 1
ATOM 1930 N N . HIS A 1 238 ? -7.918 16.719 -1.895 1 63.28 238 HIS A N 1
ATOM 1931 C CA . HIS A 1 238 ? -9.086 15.969 -2.322 1 63.28 238 HIS A CA 1
ATOM 1932 C C . HIS A 1 238 ? -10.375 16.719 -2.008 1 63.28 238 HIS A C 1
ATOM 1934 O O . HIS A 1 238 ? -10.484 17.359 -0.954 1 63.28 238 HIS A O 1
ATOM 1940 N N . PRO A 1 239 ? -11.305 16.641 -2.916 1 74.31 239 PRO A N 1
ATOM 1941 C CA . PRO A 1 239 ? -12.539 17.391 -2.699 1 74.31 239 PRO A CA 1
ATOM 1942 C C . PRO A 1 239 ? -13.203 17.062 -1.361 1 74.31 239 PRO A C 1
ATOM 1944 O O . PRO A 1 239 ? -13.68 17.969 -0.669 1 74.31 239 PRO A O 1
ATOM 1947 N N . ASN A 1 240 ? -13.094 15.875 -0.988 1 69.5 240 ASN A N 1
ATOM 1948 C CA . ASN A 1 240 ? -13.711 15.508 0.282 1 69.5 240 ASN A CA 1
ATOM 1949 C C . ASN A 1 240 ? -12.969 16.125 1.465 1 69.5 240 ASN A C 1
ATOM 1951 O O . ASN A 1 240 ? -13.586 16.594 2.42 1 69.5 240 ASN A O 1
ATOM 1955 N N . TYR A 1 241 ? -11.742 16.141 1.359 1 68.88 241 TYR A N 1
ATOM 1956 C CA . TYR A 1 241 ? -10.945 16.766 2.406 1 68.88 241 TYR A CA 1
ATOM 1957 C C . TYR A 1 241 ? -11.211 18.266 2.477 1 68.88 241 TYR A C 1
ATOM 1959 O O . TYR A 1 241 ? -11.398 18.812 3.564 1 68.88 241 TYR A O 1
ATOM 1967 N N . LEU A 1 242 ? -11.172 18.828 1.304 1 78.81 242 LEU A N 1
ATOM 1968 C CA . LEU A 1 242 ? -11.414 20.266 1.273 1 78.81 242 LEU A CA 1
ATOM 1969 C C . LEU A 1 242 ? -12.773 20.609 1.882 1 78.81 242 LEU A C 1
ATOM 1971 O O . LEU A 1 242 ? -12.898 21.562 2.643 1 78.81 242 LEU A O 1
ATOM 1975 N N . SER A 1 243 ? -13.719 19.812 1.546 1 84.44 243 SER A N 1
ATOM 1976 C CA . SER A 1 243 ? -15.062 20.016 2.078 1 84.44 243 SER A CA 1
ATOM 1977 C C . SER A 1 243 ? -15.062 19.984 3.604 1 84.44 243 SER A C 1
ATOM 1979 O O . SER A 1 243 ? -15.586 20.891 4.25 1 84.44 243 SER A O 1
ATOM 1981 N N . ASN A 1 244 ? -14.406 19.062 4.195 1 78.19 244 ASN A N 1
ATOM 1982 C CA . ASN A 1 244 ? -14.359 18.906 5.645 1 78.19 244 ASN A CA 1
ATOM 1983 C C . ASN A 1 244 ? -13.5 19.984 6.293 1 78.19 244 ASN A C 1
ATOM 1985 O O . ASN A 1 244 ? -13.844 20.516 7.359 1 78.19 244 ASN A O 1
ATOM 1989 N N . PHE A 1 245 ? -12.422 20.266 5.688 1 76.06 245 PHE A N 1
ATOM 1990 C CA . PHE A 1 245 ? -11.508 21.297 6.145 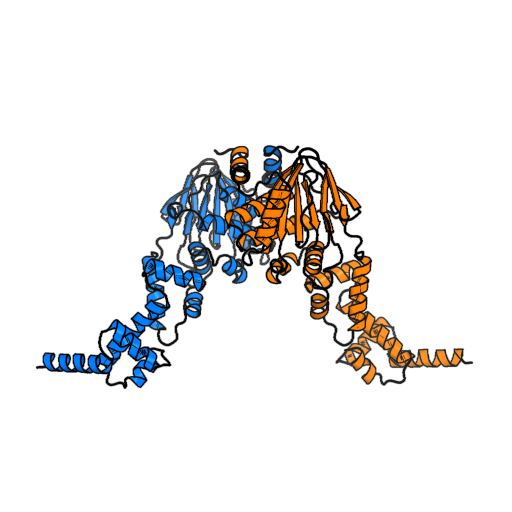1 76.06 245 PHE A CA 1
ATOM 1991 C C . PHE A 1 245 ? -12.211 22.641 6.246 1 76.06 245 PHE A C 1
ATOM 1993 O O . PHE A 1 245 ? -12.109 23.328 7.266 1 76.06 245 PHE A O 1
ATOM 2000 N N . LEU A 1 246 ? -12.961 22.953 5.16 1 84.12 246 LEU A N 1
ATOM 2001 C CA . LEU A 1 246 ? -13.695 24.203 5.145 1 84.12 246 LEU A CA 1
ATOM 2002 C C . LEU A 1 246 ? -14.773 24.219 6.23 1 84.12 246 LEU A C 1
ATOM 2004 O O . LEU A 1 246 ? -14.938 25.234 6.93 1 84.12 246 LEU A O 1
ATOM 2008 N N . LYS A 1 247 ? -15.383 23.141 6.391 1 86.56 247 LYS A N 1
ATOM 2009 C CA . LYS A 1 247 ? -16.422 23.047 7.41 1 86.56 247 LYS A CA 1
ATOM 2010 C C . LYS A 1 247 ? -15.836 23.203 8.812 1 86.56 247 LYS A C 1
ATOM 2012 O O . LYS A 1 247 ? -16.391 23.938 9.641 1 86.56 247 LYS A O 1
ATOM 2017 N N . GLU A 1 248 ? -14.766 22.594 8.977 1 78.31 248 GLU A N 1
ATOM 2018 C CA . GLU A 1 248 ? -14.094 22.641 10.273 1 78.31 248 GLU A CA 1
ATOM 2019 C C . GLU A 1 248 ? -13.602 24.047 10.594 1 78.31 248 GLU A C 1
ATOM 2021 O O . GLU A 1 248 ? -13.75 24.516 11.727 1 78.31 248 GLU A O 1
ATOM 2026 N N . LYS A 1 249 ? -13.102 24.672 9.609 1 78.06 249 LYS A N 1
ATOM 2027 C CA . LYS A 1 249 ? -12.43 25.953 9.836 1 78.06 249 LYS A CA 1
ATOM 2028 C C . LYS A 1 249 ? -13.414 27.109 9.766 1 78.06 249 LYS A C 1
ATOM 2030 O O . LYS A 1 249 ? -13.195 28.156 10.383 1 78.06 249 LYS A O 1
ATOM 2035 N N . THR A 1 250 ? -14.547 26.891 8.984 1 83.06 250 THR A N 1
ATOM 2036 C CA . THR A 1 250 ? -15.445 28.031 8.766 1 83.06 250 THR A CA 1
ATOM 2037 C C . THR A 1 250 ? -16.844 27.734 9.312 1 83.06 250 THR A C 1
ATOM 2039 O O . THR A 1 250 ? -17.688 28.625 9.375 1 83.06 250 THR A O 1
ATOM 2042 N N . ASN A 1 251 ? -17.062 26.406 9.672 1 89.19 251 ASN A N 1
ATOM 2043 C CA . ASN A 1 251 ? -18.359 25.906 10.117 1 89.19 251 ASN A CA 1
ATOM 2044 C C . ASN A 1 251 ? -19.391 25.953 8.992 1 89.19 251 ASN A C 1
ATOM 2046 O O . ASN A 1 251 ? -20.594 26.016 9.25 1 89.19 251 ASN A O 1
ATOM 2050 N N . LYS A 1 252 ? -18.984 26.125 7.785 1 90.38 252 LYS A N 1
ATOM 2051 C CA . LYS A 1 252 ? -19.844 26.156 6.605 1 90.38 252 LYS A CA 1
ATOM 2052 C C . LYS A 1 252 ? -19.375 25.156 5.559 1 90.38 252 LYS A C 1
ATOM 2054 O O . LYS A 1 252 ? -18.172 24.906 5.426 1 90.38 252 LYS A O 1
ATOM 2059 N N . THR A 1 253 ? -20.328 24.578 4.887 1 92.5 253 THR A N 1
ATOM 2060 C CA . THR A 1 253 ? -19.984 23.734 3.746 1 92.5 253 THR A CA 1
ATOM 2061 C C . THR A 1 253 ? -19.469 24.578 2.586 1 92.5 253 THR A C 1
ATOM 2063 O O . THR A 1 253 ? -19.656 25.797 2.562 1 92.5 253 THR A O 1
ATOM 2066 N N . PHE A 1 254 ? -18.812 23.891 1.632 1 93 254 PHE A N 1
ATOM 2067 C CA . PHE A 1 254 ? -18.344 24.578 0.434 1 93 254 PHE A CA 1
ATOM 2068 C C . PHE A 1 254 ? -19.484 25.328 -0.239 1 93 254 PHE A C 1
ATOM 2070 O O . PHE A 1 254 ? -19.328 26.5 -0.605 1 93 254 PHE A O 1
ATOM 2077 N N . THR A 1 255 ? -20.625 24.609 -0.35 1 89.69 255 THR A N 1
ATOM 2078 C CA . THR A 1 255 ? -21.781 25.203 -0.999 1 89.69 255 THR A CA 1
ATOM 2079 C C . THR A 1 255 ? -22.25 26.453 -0.244 1 89.69 255 THR A C 1
ATOM 2081 O O . THR A 1 255 ? -22.594 27.469 -0.858 1 89.69 255 THR A O 1
ATOM 2084 N N . GLU A 1 256 ? -22.219 26.406 1.062 1 90.69 256 GLU A N 1
ATOM 2085 C CA . GLU A 1 256 ? -22.625 27.547 1.89 1 90.69 256 GLU A CA 1
ATOM 2086 C C . GLU A 1 256 ? -21.641 28.703 1.757 1 90.69 256 GLU A C 1
ATOM 2088 O O . GLU A 1 256 ? -22.031 29.875 1.734 1 90.69 256 GLU A O 1
ATOM 2093 N N . ILE A 1 257 ? -20.344 28.297 1.69 1 91.88 257 ILE A N 1
ATOM 2094 C CA . ILE A 1 257 ? -19.297 29.297 1.542 1 91.88 257 ILE A CA 1
ATOM 2095 C C . ILE A 1 257 ? -19.469 30.016 0.207 1 91.88 257 ILE A C 1
ATOM 2097 O O . ILE A 1 257 ? -19.453 31.25 0.156 1 91.88 257 ILE A O 1
ATOM 2101 N N . VAL A 1 258 ? -19.672 29.234 -0.831 1 90.69 258 VAL A N 1
ATOM 2102 C CA . VAL A 1 258 ? -19.844 29.797 -2.172 1 90.69 258 VAL A CA 1
ATOM 2103 C C . VAL A 1 258 ? -21.094 30.672 -2.221 1 90.69 258 VAL A C 1
ATOM 2105 O O . VAL A 1 258 ? -21.062 31.781 -2.766 1 90.69 258 VAL A O 1
ATOM 2108 N N . LEU A 1 259 ? -22.156 30.156 -1.597 1 89.06 259 LEU A N 1
ATOM 2109 C CA . LEU A 1 259 ? -23.391 30.906 -1.558 1 89.06 259 LEU A CA 1
ATOM 2110 C C . LEU A 1 259 ? -23.203 32.25 -0.845 1 89.06 259 LEU A C 1
ATOM 2112 O O . LEU A 1 259 ? -23.688 33.281 -1.312 1 89.06 259 LEU A O 1
ATOM 2116 N N . ALA A 1 260 ? -22.531 32.219 0.251 1 88.38 260 ALA A N 1
ATOM 2117 C CA . ALA A 1 260 ? -22.281 33.438 1.028 1 88.38 260 ALA A CA 1
ATOM 2118 C C . ALA A 1 260 ? -21.516 34.469 0.211 1 88.38 260 ALA A C 1
ATOM 2120 O O . ALA A 1 260 ? -21.875 35.656 0.205 1 88.38 260 ALA A O 1
ATOM 2121 N N . TYR A 1 261 ? -20.531 33.969 -0.447 1 88.12 261 TYR A N 1
ATOM 2122 C CA . TYR A 1 261 ? -19.719 34.875 -1.262 1 88.12 261 TYR A CA 1
ATOM 2123 C C . TYR A 1 261 ? -20.531 35.438 -2.436 1 88.12 261 TYR A C 1
ATOM 2125 O O . TYR A 1 261 ? -20.422 36.594 -2.775 1 88.12 261 TYR A O 1
ATOM 2133 N N . ARG A 1 262 ? -21.297 34.594 -3.021 1 88.25 262 ARG A N 1
ATOM 2134 C CA . ARG A 1 262 ? -22.109 35 -4.152 1 88.25 262 ARG A CA 1
ATOM 2135 C C . ARG A 1 262 ? -23.156 36.031 -3.715 1 88.25 262 ARG A C 1
ATOM 2137 O O . ARG A 1 262 ? -23.375 37.031 -4.406 1 88.25 262 ARG A O 1
ATOM 2144 N N . ILE A 1 263 ? -23.719 35.781 -2.578 1 88 263 ILE A N 1
ATOM 2145 C CA . ILE A 1 263 ? -24.703 36.719 -2.055 1 88 263 ILE A CA 1
ATOM 2146 C C . ILE A 1 263 ? -24.031 38.062 -1.74 1 88 263 ILE A C 1
ATOM 2148 O O . ILE A 1 263 ? -24.562 39.125 -2.068 1 88 263 ILE A O 1
ATOM 2152 N N . GLN A 1 264 ? -22.938 38 -1.124 1 86.44 264 GLN A N 1
ATOM 2153 C CA . GLN A 1 264 ? -22.203 39.219 -0.808 1 86.44 264 GLN A CA 1
ATOM 2154 C C . GLN A 1 264 ? -21.828 40 -2.076 1 86.44 264 GLN A C 1
ATOM 2156 O O . GLN A 1 264 ? -21.969 41.219 -2.127 1 86.44 264 GLN A O 1
ATOM 2161 N N . LEU A 1 265 ? -21.438 39.312 -3.053 1 83.62 265 LEU A N 1
ATOM 2162 C CA . LEU A 1 265 ? -21.094 39.906 -4.332 1 83.62 265 LEU A CA 1
ATOM 2163 C C . LEU A 1 265 ? -22.328 40.531 -4.988 1 83.62 265 LEU A C 1
ATOM 2165 O O . LEU A 1 265 ? -22.266 41.625 -5.555 1 83.62 265 LEU A O 1
ATOM 2169 N N . ALA A 1 266 ? -23.344 39.781 -4.875 1 86.5 266 ALA A N 1
ATOM 2170 C CA . ALA A 1 266 ? -24.609 40.281 -5.406 1 86.5 266 ALA A CA 1
ATOM 2171 C C . ALA A 1 266 ? -25.016 41.594 -4.715 1 86.5 266 ALA A C 1
ATOM 2173 O O . ALA A 1 266 ? -25.422 42.562 -5.371 1 86.5 266 ALA A O 1
ATOM 2174 N N . LYS A 1 267 ? -24.828 41.562 -3.463 1 85.06 267 LYS A N 1
ATOM 2175 C CA . LYS A 1 267 ? -25.125 42.781 -2.693 1 85.06 267 LYS A CA 1
ATOM 2176 C C . LYS A 1 267 ? -24.281 43.969 -3.178 1 85.06 267 LYS A C 1
ATOM 2178 O O . LYS A 1 267 ? -24.812 45.062 -3.34 1 85.06 267 LYS A O 1
ATOM 2183 N N . ASN A 1 268 ? -23.141 43.719 -3.424 1 80.62 268 ASN A N 1
ATOM 2184 C CA . ASN A 1 268 ? -22.234 44.781 -3.896 1 80.62 268 ASN A CA 1
ATOM 2185 C C . ASN A 1 268 ? -22.672 45.312 -5.262 1 80.62 268 ASN A C 1
ATOM 2187 O O . ASN A 1 268 ? -22.688 46.531 -5.48 1 80.62 268 ASN A O 1
ATOM 2191 N N . TYR A 1 269 ? -23.031 44.375 -6.09 1 80.19 269 TYR A N 1
ATOM 2192 C CA . TYR A 1 269 ? -23.484 44.781 -7.414 1 80.19 269 TYR A CA 1
ATOM 2193 C C . TYR A 1 269 ? -24.781 45.562 -7.328 1 80.19 269 TYR A C 1
ATOM 2195 O O . TYR A 1 269 ? -24.938 46.594 -8.008 1 80.19 269 TYR A O 1
ATOM 2203 N N . LEU A 1 270 ? -25.641 45.125 -6.477 1 85.56 270 LEU A N 1
ATOM 2204 C CA . LEU A 1 270 ? -26.953 45.781 -6.328 1 85.56 270 LEU A CA 1
ATOM 2205 C C . LEU A 1 270 ? -26.797 47.156 -5.746 1 85.56 270 LEU A C 1
ATOM 2207 O O . LEU A 1 270 ? -27.547 48.094 -6.117 1 85.56 270 LEU A O 1
ATOM 2211 N N . LYS A 1 271 ? -25.734 47.25 -4.941 1 79.5 271 LYS A N 1
ATOM 2212 C CA . LYS A 1 271 ? -25.516 48.531 -4.258 1 79.5 271 LYS A CA 1
ATOM 2213 C C . LYS A 1 271 ? -24.719 49.5 -5.141 1 79.5 271 LYS A C 1
ATOM 2215 O O . LYS A 1 271 ? -24.969 50.688 -5.141 1 79.5 271 LYS A O 1
ATOM 2220 N N . GLN A 1 272 ? -23.906 48.906 -5.934 1 75.19 272 GLN A N 1
ATOM 2221 C CA . GLN A 1 272 ? -22.859 49.781 -6.5 1 75.19 272 GLN A CA 1
ATOM 2222 C C . GLN A 1 272 ? -23.047 49.938 -8.008 1 75.19 272 GLN A C 1
ATOM 2224 O O . GLN A 1 272 ? -22.359 50.75 -8.641 1 75.19 272 GLN A O 1
ATOM 2229 N N . THR A 1 273 ? -23.938 49.094 -8.555 1 73.25 273 THR A N 1
ATOM 2230 C CA . THR A 1 273 ? -24.109 49.156 -10 1 73.25 273 THR A CA 1
ATOM 2231 C C . THR A 1 273 ? -25.578 49.219 -10.375 1 73.25 273 THR A C 1
ATOM 2233 O O . THR A 1 273 ? -26.453 49.094 -9.516 1 73.25 273 THR A O 1
ATOM 2236 N N . ASP A 1 274 ? -25.828 49.531 -11.633 1 77.38 274 ASP A N 1
ATOM 2237 C CA . ASP A 1 274 ? -27.188 49.531 -12.164 1 77.38 274 ASP A CA 1
ATOM 2238 C C . ASP A 1 274 ? -27.438 48.312 -13.047 1 77.38 274 ASP A C 1
ATOM 2240 O O . ASP A 1 274 ? -28.312 48.344 -13.906 1 77.38 274 ASP A O 1
ATOM 2244 N N . LEU A 1 275 ? -26.625 47.312 -12.82 1 81.25 275 LEU A N 1
ATOM 2245 C CA . LEU A 1 275 ? -26.766 46.094 -13.602 1 81.25 275 LEU A CA 1
ATOM 2246 C C . LEU A 1 275 ? -28.125 45.438 -13.344 1 81.25 275 LEU A C 1
ATOM 2248 O O . LEU A 1 275 ? -28.641 45.5 -12.227 1 81.25 275 LEU A O 1
ATOM 2252 N N . SER A 1 276 ? -28.609 44.812 -14.43 1 86.25 276 SER A N 1
ATOM 2253 C CA . SER A 1 276 ? -29.844 44.062 -14.234 1 86.25 276 SER A CA 1
ATOM 2254 C C . SER A 1 276 ? -29.625 42.875 -13.305 1 86.25 276 SER A C 1
ATOM 2256 O O . SER A 1 276 ? -28.5 42.375 -13.195 1 86.25 276 SER A O 1
ATOM 2258 N N . ILE A 1 277 ? -30.625 42.531 -12.617 1 87.25 277 ILE A N 1
ATOM 2259 C CA . ILE A 1 277 ? -30.531 41.406 -11.719 1 87.25 277 ILE A CA 1
ATOM 2260 C C . ILE A 1 277 ? -30.109 40.156 -12.5 1 87.25 277 ILE A C 1
ATOM 2262 O O . ILE A 1 277 ? -29.328 39.344 -12.008 1 87.25 277 ILE A O 1
ATOM 2266 N N . GLN A 1 278 ? -30.578 40.094 -13.773 1 86.38 278 GLN A N 1
ATOM 2267 C CA . GLN A 1 278 ? -30.203 38.969 -14.633 1 86.38 278 GLN A CA 1
ATOM 2268 C C . GLN A 1 278 ? -28.703 38.938 -14.875 1 86.38 278 GLN A C 1
ATOM 2270 O O . GLN A 1 278 ? -28.078 37.875 -14.805 1 86.38 278 GLN A O 1
ATOM 2275 N N . THR A 1 279 ? -28.156 40.062 -15.172 1 80.75 279 THR A N 1
ATOM 2276 C CA . THR A 1 279 ? -26.734 40.156 -15.414 1 80.75 279 THR A CA 1
ATOM 2277 C C . THR A 1 279 ? -25.938 39.812 -14.156 1 80.75 279 THR A C 1
ATOM 2279 O O . THR A 1 279 ? -24.906 39.125 -14.234 1 80.75 279 THR A O 1
ATOM 2282 N N . ILE A 1 280 ? -26.422 40.281 -12.984 1 84.56 280 ILE A N 1
ATOM 2283 C CA . ILE A 1 280 ? -25.75 40.031 -11.711 1 84.56 280 ILE A CA 1
ATOM 2284 C C . ILE A 1 280 ? -25.766 38.531 -11.422 1 84.56 280 ILE A C 1
ATOM 2286 O O . ILE A 1 280 ? -24.734 37.969 -11.039 1 84.56 280 ILE A O 1
ATOM 2290 N N . VAL A 1 281 ? -26.859 37.906 -11.641 1 87.38 281 VAL A N 1
ATOM 2291 C CA . VAL A 1 281 ? -27.016 36.469 -11.383 1 87.38 281 VAL A CA 1
ATOM 2292 C C . VAL A 1 281 ? -26.031 35.688 -12.25 1 87.38 281 VAL A C 1
ATOM 2294 O O . VAL A 1 281 ? -25.391 34.75 -11.766 1 87.38 281 VAL A O 1
ATOM 2297 N N . GLU A 1 282 ? -25.859 36.062 -13.445 1 79.56 282 GLU A N 1
ATOM 2298 C CA . GLU A 1 282 ? -24.938 35.406 -14.367 1 79.56 282 GLU A CA 1
ATOM 2299 C C . GLU A 1 282 ? -23.484 35.625 -13.953 1 79.56 282 GLU A C 1
ATOM 2301 O O . GLU A 1 282 ? -22.672 34.688 -14.016 1 79.56 282 GLU A O 1
ATOM 2306 N N . ARG A 1 283 ? -23.203 36.75 -13.461 1 76.5 283 ARG A N 1
ATOM 2307 C CA . ARG A 1 283 ? -21.844 37.094 -13.094 1 76.5 283 ARG A CA 1
ATOM 2308 C C . ARG A 1 283 ? -21.391 36.344 -11.836 1 76.5 283 ARG A C 1
ATOM 2310 O O . ARG A 1 283 ? -20.219 36.031 -11.688 1 76.5 283 ARG A O 1
ATOM 2317 N N . ILE A 1 284 ? -22.359 36.156 -11.008 1 81.25 284 ILE A N 1
ATOM 2318 C CA . ILE A 1 284 ? -21.969 35.531 -9.75 1 81.25 284 ILE A CA 1
ATOM 2319 C C . ILE A 1 284 ? -22.016 34.031 -9.883 1 81.25 284 ILE A C 1
ATOM 2321 O O . ILE A 1 284 ? -21.703 33.312 -8.938 1 81.25 284 ILE A O 1
ATOM 2325 N N . GLY A 1 285 ? -22.438 33.469 -11.062 1 79.81 285 GLY A N 1
ATOM 2326 C CA . GLY A 1 285 ? -22.219 32.062 -11.375 1 79.81 285 GLY A CA 1
ATOM 2327 C C . GLY A 1 285 ? -23.484 31.219 -11.305 1 79.81 285 GLY A C 1
ATOM 2328 O O . GLY A 1 285 ? -23.406 29.984 -11.258 1 79.81 285 GLY A O 1
ATOM 2329 N N . TYR A 1 286 ? -24.625 31.781 -11.172 1 79.44 286 TYR A N 1
ATOM 2330 C CA . TYR A 1 286 ? -25.875 31.016 -11.172 1 79.44 286 TYR A CA 1
ATOM 2331 C C . TYR A 1 286 ? -26.5 30.984 -12.555 1 79.44 286 TYR A C 1
ATOM 2333 O O . TYR A 1 286 ? -26.469 31.984 -13.281 1 79.44 286 TYR A O 1
ATOM 2341 N N . GLN A 1 287 ? -26.953 29.75 -12.828 1 74.44 287 GLN A N 1
ATOM 2342 C CA . GLN A 1 287 ? -27.703 29.641 -14.078 1 74.44 287 GLN A CA 1
ATOM 2343 C C . GLN A 1 287 ? -29.203 29.766 -13.836 1 74.44 287 GLN A C 1
ATOM 2345 O O . GLN A 1 287 ? -29.938 30.188 -14.727 1 74.44 287 GLN A O 1
ATOM 2350 N N . ASP A 1 288 ? -29.578 29.516 -12.68 1 77.94 288 ASP A N 1
ATOM 2351 C CA . ASP A 1 288 ? -30.984 29.531 -12.336 1 77.94 288 ASP A CA 1
ATOM 2352 C C . ASP A 1 288 ? -31.344 30.75 -11.477 1 77.94 288 ASP A C 1
ATOM 2354 O O . ASP A 1 288 ? -30.969 30.812 -10.305 1 77.94 288 ASP A O 1
ATOM 2358 N N . LYS A 1 289 ? -32.062 31.641 -12.086 1 81.38 289 LYS A N 1
ATOM 2359 C CA . LYS A 1 289 ? -32.469 32.875 -11.414 1 81.38 289 LYS A CA 1
ATOM 2360 C C . LYS A 1 289 ? -33.406 32.594 -10.234 1 81.38 289 LYS A C 1
ATOM 2362 O O . LYS A 1 289 ? -33.312 33.219 -9.188 1 81.38 289 LYS A O 1
ATOM 2367 N N . ALA A 1 290 ? -34.219 31.656 -10.469 1 85.75 290 ALA A N 1
ATOM 2368 C CA . ALA A 1 290 ? -35.188 31.312 -9.414 1 85.75 290 ALA A CA 1
ATOM 2369 C C . ALA A 1 290 ? -34.469 30.844 -8.156 1 85.75 290 ALA A C 1
ATOM 2371 O O . ALA A 1 290 ? -34.844 31.234 -7.043 1 85.75 290 ALA A O 1
ATOM 2372 N N . PHE A 1 291 ? -33.438 30.156 -8.367 1 86.31 291 PHE A N 1
ATOM 2373 C CA . PHE A 1 291 ? -32.656 29.656 -7.246 1 86.31 291 PHE A CA 1
ATOM 2374 C C . PHE A 1 291 ? -31.969 30.812 -6.516 1 86.31 291 PHE A C 1
ATOM 2376 O O . PHE A 1 291 ? -31.969 30.859 -5.281 1 86.31 291 PHE A O 1
ATOM 2383 N N . PHE A 1 292 ? -31.438 31.656 -7.297 1 88.81 292 PHE A N 1
ATOM 2384 C CA . PHE A 1 292 ? -30.75 32.812 -6.715 1 88.81 292 PHE A CA 1
ATOM 2385 C C . PHE A 1 292 ? -31.734 33.656 -5.902 1 88.81 292 PHE A C 1
ATOM 2387 O O . PHE A 1 292 ? -31.422 34.031 -4.773 1 88.81 292 PHE A O 1
ATOM 2394 N N . TYR A 1 293 ? -32.906 33.938 -6.418 1 89.31 293 TYR A N 1
ATOM 2395 C CA . TYR A 1 293 ? -33.906 34.75 -5.738 1 89.31 293 TYR A CA 1
ATOM 2396 C C . TYR A 1 293 ? -34.312 34.156 -4.406 1 89.31 293 TYR A C 1
ATOM 2398 O O . TYR A 1 293 ? -34.375 34.844 -3.389 1 89.31 293 TYR A O 1
ATOM 2406 N N . LYS A 1 294 ? -34.5 32.906 -4.461 1 91.62 294 LYS A N 1
ATOM 2407 C CA . LYS A 1 294 ? -34.906 32.188 -3.256 1 91.62 294 LYS A CA 1
ATOM 2408 C C . LYS A 1 294 ? -33.812 32.25 -2.184 1 91.62 294 LYS A C 1
ATOM 2410 O O . LYS A 1 294 ? -34.094 32.562 -1.025 1 91.62 294 LYS A O 1
ATOM 2415 N N . ARG A 1 295 ? -32.656 32.031 -2.576 1 89.94 295 ARG A N 1
ATOM 2416 C CA . ARG A 1 295 ? -31.531 32 -1.633 1 89.94 295 ARG A CA 1
ATOM 2417 C C . ARG A 1 295 ? -31.219 33.406 -1.107 1 89.94 295 ARG A C 1
ATOM 2419 O O . ARG A 1 295 ? -30.875 33.562 0.066 1 89.94 295 ARG A O 1
ATOM 2426 N N . PHE A 1 296 ? -31.281 34.375 -1.98 1 92.12 296 PHE A N 1
ATOM 2427 C CA . PHE A 1 296 ? -31.047 35.75 -1.568 1 92.12 296 PHE A CA 1
ATOM 2428 C C . PHE A 1 296 ? -32.062 36.188 -0.529 1 92.12 296 PHE A C 1
ATOM 2430 O O . PHE A 1 296 ? -31.719 36.75 0.502 1 92.12 296 PHE A O 1
ATOM 2437 N N . LYS A 1 297 ? -33.281 35.781 -0.776 1 92.31 297 LYS A N 1
ATOM 2438 C CA . LYS A 1 297 ? -34.344 36.156 0.155 1 92.31 297 LYS A CA 1
ATOM 2439 C C . LYS A 1 297 ? -34.188 35.438 1.495 1 92.31 297 LYS A C 1
ATOM 2441 O O . LYS A 1 297 ? -34.406 36.031 2.551 1 92.31 297 LYS A O 1
ATOM 2446 N N . GLU A 1 298 ? -33.812 34.312 1.46 1 91.38 298 GLU A N 1
ATOM 2447 C CA . GLU A 1 298 ? -33.594 33.531 2.67 1 91.38 298 GLU A CA 1
ATOM 2448 C C . GLU A 1 298 ? -32.469 34.094 3.5 1 91.38 298 GLU A C 1
ATOM 2450 O O . GLU A 1 298 ? -32.531 34.188 4.727 1 91.38 298 GLU A O 1
ATOM 2455 N N . GLU A 1 299 ? -31.453 34.531 2.826 1 87.31 299 GLU A N 1
ATOM 2456 C CA . GLU A 1 299 ? -30.266 35.031 3.506 1 87.31 299 GLU A CA 1
ATOM 2457 C C . GLU A 1 299 ? -30.438 36.5 3.945 1 87.31 299 GLU A C 1
ATOM 2459 O O . GLU A 1 299 ? -29.969 36.875 5.02 1 87.31 299 GLU A O 1
ATOM 2464 N N . MET A 1 300 ? -31.156 37.312 3.127 1 87.94 300 MET A N 1
ATOM 2465 C CA . MET A 1 300 ? -31.203 38.75 3.354 1 87.94 300 MET A CA 1
ATOM 2466 C C . MET A 1 300 ? -32.531 39.188 3.941 1 87.94 300 MET A C 1
ATOM 2468 O O . MET A 1 300 ? -32.688 40.281 4.473 1 87.94 300 MET A O 1
ATOM 2472 N N . GLY A 1 301 ? -33.531 38.25 3.764 1 91.12 301 GLY A N 1
ATOM 2473 C CA . GLY A 1 301 ? -34.875 38.594 4.25 1 91.12 301 GLY A CA 1
ATOM 2474 C C . GLY A 1 301 ? -35.656 39.438 3.289 1 91.12 301 GLY A C 1
ATOM 2475 O O . GLY A 1 301 ? -36.781 39.875 3.607 1 91.12 301 GLY A O 1
ATOM 2476 N N . MET A 1 302 ? -35.094 39.781 2.133 1 91.56 302 MET A N 1
ATOM 2477 C CA . MET A 1 302 ? -35.75 40.594 1.104 1 91.56 302 MET A CA 1
ATOM 2478 C C . MET A 1 302 ? -35.281 40.188 -0.286 1 91.56 302 MET A C 1
ATOM 2480 O O . MET A 1 302 ? -34.281 39.469 -0.421 1 91.56 302 MET A O 1
ATOM 2484 N N . THR A 1 303 ? -36.031 40.562 -1.285 1 91.75 303 THR A N 1
ATOM 2485 C CA . THR A 1 303 ? -35.656 40.25 -2.658 1 91.75 303 THR A CA 1
ATOM 2486 C C . THR A 1 303 ? -34.531 41.156 -3.141 1 91.75 303 THR A C 1
ATOM 2488 O O . THR A 1 303 ? -34.281 42.219 -2.564 1 91.75 303 THR A O 1
ATOM 2491 N N . PRO A 1 304 ? -33.812 40.688 -4.164 1 92.12 304 PRO A N 1
ATOM 2492 C CA . PRO A 1 304 ? -32.75 41.531 -4.719 1 92.12 304 PRO A CA 1
ATOM 2493 C C . PRO A 1 304 ? -33.25 42.938 -5.102 1 92.12 304 PRO A C 1
ATOM 2495 O O . PRO A 1 304 ? -32.562 43.906 -4.855 1 92.12 304 PRO A O 1
ATOM 2498 N N . LYS A 1 305 ? -34.438 43.031 -5.656 1 90.81 305 LYS A N 1
ATOM 2499 C CA . LYS A 1 305 ? -35 44.312 -6.043 1 90.81 305 LYS A CA 1
ATOM 2500 C C . LYS A 1 305 ? -35.25 45.188 -4.828 1 90.81 305 LYS A C 1
ATOM 2502 O O . LYS A 1 305 ? -34.938 46.375 -4.848 1 90.81 305 LYS A O 1
ATOM 2507 N N . GLN A 1 306 ? -35.812 44.625 -3.797 1 91.19 306 GLN A N 1
ATOM 2508 C CA . GLN A 1 306 ? -36.094 45.375 -2.555 1 91.19 306 GLN A CA 1
ATOM 2509 C C . GLN A 1 306 ? -34.781 45.875 -1.936 1 91.19 306 GLN A C 1
ATOM 2511 O O . GLN A 1 306 ? -34.719 47 -1.424 1 91.19 306 GLN A O 1
ATOM 2516 N N . TYR A 1 307 ? -33.812 45.031 -2.01 1 91.56 307 TYR A N 1
ATOM 2517 C CA . TYR A 1 307 ? -32.5 45.375 -1.453 1 91.56 307 TYR A CA 1
ATOM 2518 C C . TYR A 1 307 ? -31.906 46.594 -2.176 1 91.56 307 TYR A C 1
ATOM 2520 O O . TYR A 1 307 ? -31.391 47.5 -1.539 1 91.56 307 TYR A O 1
ATOM 2528 N N . ARG A 1 308 ? -31.906 46.594 -3.48 1 88.31 308 ARG A N 1
ATOM 2529 C CA . ARG A 1 308 ? -31.391 47.688 -4.281 1 88.31 308 ARG A CA 1
ATOM 2530 C C . ARG A 1 308 ? -32.125 48.969 -3.959 1 88.31 308 ARG A C 1
ATOM 2532 O O . ARG A 1 308 ? -31.516 50.031 -3.834 1 88.31 308 ARG A O 1
ATOM 2539 N N . GLN A 1 309 ? -33.469 48.875 -3.84 1 88.81 309 GLN A N 1
ATOM 2540 C CA . GLN A 1 309 ? -34.281 50.062 -3.518 1 88.81 309 GLN A CA 1
ATOM 2541 C C . GLN A 1 309 ? -33.938 50.594 -2.137 1 88.81 309 GLN A C 1
ATOM 2543 O O . GLN A 1 309 ? -33.844 51.812 -1.951 1 88.81 309 GLN A O 1
ATOM 2548 N N . LYS A 1 310 ? -33.781 49.688 -1.335 1 84.12 310 LYS A N 1
ATOM 2549 C CA . LYS A 1 310 ? -33.438 50.062 0.031 1 84.12 310 LYS A CA 1
ATOM 2550 C C . LYS A 1 310 ? -32.094 50.75 0.086 1 84.12 310 LYS A C 1
ATOM 2552 O O . LYS A 1 310 ? -31.906 51.75 0.761 1 84.12 310 LYS A O 1
ATOM 2557 N N . GLU A 1 311 ? -31.141 50.281 -0.583 1 78.38 311 GLU A N 1
ATOM 2558 C CA . GLU A 1 311 ? -29.766 50.812 -0.57 1 78.38 311 GLU A CA 1
ATOM 2559 C C . GLU A 1 311 ? -29.656 52.062 -1.433 1 78.38 311 GLU A C 1
ATOM 2561 O O . GLU A 1 311 ? -28.859 52.969 -1.136 1 78.38 311 GLU A O 1
ATOM 2566 N N . GLY A 1 312 ? -30.281 52.094 -2.6 1 68.38 312 GLY A N 1
ATOM 2567 C CA . GLY A 1 312 ? -30.375 53.312 -3.389 1 68.38 312 GLY A CA 1
ATOM 2568 C C . GLY A 1 312 ? -30.984 54.469 -2.623 1 68.38 312 GLY A C 1
ATOM 2569 O O . GLY A 1 312 ? -30.516 55.594 -2.744 1 68.38 312 GLY A O 1
ATOM 2570 N N . MET A 1 313 ? -32.031 54.156 -1.972 1 59.5 313 MET A N 1
ATOM 2571 C CA . MET A 1 313 ? -32.656 55.156 -1.134 1 59.5 313 MET A CA 1
ATOM 2572 C C . MET A 1 313 ? -31.719 55.594 -0.009 1 59.5 313 MET A C 1
ATOM 2574 O O . MET A 1 313 ? -31.688 56.781 0.352 1 59.5 313 MET A O 1
ATOM 2578 N N . ALA A 1 314 ? -30.922 54.781 0.519 1 56.81 314 ALA A N 1
ATOM 2579 C CA . ALA A 1 314 ? -29.984 55.125 1.588 1 56.81 314 ALA A CA 1
ATOM 2580 C C . ALA A 1 314 ? -28.891 56.062 1.083 1 56.81 314 ALA A C 1
ATOM 2582 O O . ALA A 1 314 ? -28.469 56.969 1.797 1 56.81 314 ALA A O 1
ATOM 2583 N N . ASP A 1 315 ? -28.422 55.844 -0.045 1 53.12 315 ASP A N 1
ATOM 2584 C CA . ASP A 1 315 ? -27.422 56.719 -0.638 1 53.12 315 ASP A CA 1
ATOM 2585 C C . ASP A 1 315 ? -27.984 58.125 -0.864 1 53.12 315 ASP A C 1
ATOM 2587 O O . ASP A 1 315 ? -27.281 59.125 -0.672 1 53.12 315 ASP A O 1
ATOM 2591 N N . VAL A 1 316 ? -29.219 58.219 -1.344 1 52.31 316 VAL A N 1
ATOM 2592 C CA . VAL A 1 316 ? -29.859 59.531 -1.53 1 52.31 316 VAL A CA 1
ATOM 2593 C C . VAL A 1 316 ? -29.984 60.219 -0.186 1 52.31 316 VAL A C 1
ATOM 2595 O O . VAL A 1 316 ? -29.75 61.438 -0.089 1 52.31 316 VAL A O 1
ATOM 2598 N N . ARG A 1 317 ? -30.234 59.625 0.826 1 49.44 317 ARG A N 1
ATOM 2599 C CA . ARG A 1 317 ? -30.359 60.25 2.145 1 49.44 317 ARG A CA 1
ATOM 2600 C C . ARG A 1 317 ? -29.016 60.688 2.672 1 49.44 317 ARG A C 1
ATOM 2602 O O . ARG A 1 317 ? -28.906 61.719 3.363 1 49.44 317 ARG A O 1
ATOM 2609 N N . ARG A 1 318 ? -28.062 59.938 2.311 1 52.88 318 ARG A N 1
ATOM 2610 C CA . ARG A 1 318 ? -26.719 60.344 2.721 1 52.88 318 ARG A CA 1
ATOM 2611 C C . ARG A 1 318 ? -26.25 61.562 1.911 1 52.88 318 ARG A C 1
ATOM 2613 O O . ARG A 1 318 ? -25.438 62.344 2.387 1 52.88 318 ARG A O 1
ATOM 2620 N N . SER A 1 319 ? -26.641 61.625 0.74 1 50.25 319 SER A N 1
ATOM 2621 C CA . SER A 1 319 ? -26.281 62.75 -0.103 1 50.25 319 SER A CA 1
ATOM 2622 C C . SER A 1 319 ? -27.156 63.969 0.208 1 50.25 319 SER A C 1
ATOM 2624 O O . SER A 1 319 ? -26.859 65.062 -0.216 1 50.25 319 SER A O 1
ATOM 2626 N N . LEU A 1 320 ? -28.25 63.781 0.895 1 42.44 320 LEU A N 1
ATOM 2627 C CA . LEU A 1 320 ? -29 64.938 1.374 1 42.44 320 LEU A CA 1
ATOM 2628 C C . LEU A 1 320 ? -28.5 65.375 2.744 1 42.44 320 LEU A C 1
ATOM 2630 O O . LEU A 1 320 ? -28.438 66.562 3.029 1 42.44 320 LEU A O 1
ATOM 2634 N N . MET B 1 1 ? 14.406 2.592 27.109 1 50.75 1 MET B N 1
ATOM 2635 C CA . MET B 1 1 ? 14.383 2.248 25.688 1 50.75 1 MET B CA 1
ATOM 2636 C C . MET B 1 1 ? 13.438 1.085 25.422 1 50.75 1 MET B C 1
ATOM 2638 O O . MET B 1 1 ? 13.484 0.069 26.109 1 50.75 1 MET B O 1
ATOM 2642 N N . ALA B 1 2 ? 12.383 1.323 24.797 1 57.88 2 ALA B N 1
ATOM 2643 C CA . ALA B 1 2 ? 11.547 0.138 24.594 1 57.88 2 ALA B CA 1
ATOM 2644 C C . ALA B 1 2 ? 12.336 -0.968 23.906 1 57.88 2 ALA B C 1
ATOM 2646 O O . ALA B 1 2 ? 13.031 -0.715 22.922 1 57.88 2 ALA B O 1
ATOM 2647 N N . SER B 1 3 ? 12.445 -2.105 24.484 1 71.5 3 SER B N 1
ATOM 2648 C CA . SER B 1 3 ? 13.117 -3.266 23.906 1 71.5 3 SER B CA 1
ATOM 2649 C C . SER B 1 3 ? 12.422 -3.732 22.625 1 71.5 3 SER B C 1
ATOM 2651 O O . SER B 1 3 ? 11.258 -3.41 22.406 1 71.5 3 SER B O 1
ATOM 2653 N N . LYS B 1 4 ? 13.117 -4.277 21.812 1 74.94 4 LYS B N 1
ATOM 2654 C CA . LYS B 1 4 ? 12.586 -4.887 20.594 1 74.94 4 LYS B CA 1
ATOM 2655 C C . LYS B 1 4 ? 11.391 -5.777 20.906 1 74.94 4 LYS B C 1
ATOM 2657 O O . LYS B 1 4 ? 10.406 -5.785 20.156 1 74.94 4 LYS B O 1
ATOM 2662 N N . GLU B 1 5 ? 11.5 -6.398 22.031 1 73.06 5 GLU B N 1
ATOM 2663 C CA . GLU B 1 5 ? 10.422 -7.289 22.453 1 73.06 5 GLU B CA 1
ATOM 2664 C C . GLU B 1 5 ? 9.156 -6.504 22.781 1 73.06 5 GLU B C 1
ATOM 2666 O O . GLU B 1 5 ? 8.047 -6.922 22.438 1 73.06 5 GLU B O 1
ATOM 2671 N N . GLU B 1 6 ? 9.336 -5.395 23.438 1 75.56 6 GLU B N 1
ATOM 2672 C CA . GLU B 1 6 ? 8.195 -4.566 23.797 1 75.56 6 GLU B CA 1
ATOM 2673 C C . GLU B 1 6 ? 7.523 -3.973 22.562 1 75.56 6 GLU B C 1
ATOM 2675 O O . GLU B 1 6 ? 6.297 -3.885 22.5 1 75.56 6 GLU B O 1
ATOM 2680 N N . GLN B 1 7 ? 8.32 -3.639 21.672 1 73.12 7 GLN B N 1
ATOM 2681 C CA . GLN B 1 7 ? 7.809 -3.061 20.422 1 73.12 7 GLN B CA 1
ATOM 2682 C C . GLN B 1 7 ? 6.969 -4.074 19.656 1 73.12 7 GLN B C 1
ATOM 2684 O O . GLN B 1 7 ? 5.895 -3.742 19.141 1 73.12 7 GLN B O 1
ATOM 2689 N N . TYR B 1 8 ? 7.441 -5.23 19.672 1 72 8 TYR B N 1
ATOM 2690 C CA . TYR B 1 8 ? 6.719 -6.305 19 1 72 8 TYR B CA 1
ATOM 2691 C C . TYR B 1 8 ? 5.422 -6.633 19.719 1 72 8 TYR B C 1
ATOM 2693 O O . TYR B 1 8 ? 4.371 -6.773 19.094 1 72 8 TYR B O 1
ATOM 2701 N N . ALA B 1 9 ? 5.605 -6.699 20.969 1 74.94 9 ALA B N 1
ATOM 2702 C CA . ALA B 1 9 ? 4.418 -6.992 21.766 1 74.94 9 ALA B CA 1
ATOM 2703 C C . ALA B 1 9 ? 3.348 -5.922 21.578 1 74.94 9 ALA B C 1
ATOM 2705 O O . ALA B 1 9 ? 2.158 -6.234 21.5 1 74.94 9 ALA B O 1
ATOM 2706 N N . ALA B 1 10 ? 3.824 -4.77 21.516 1 75.81 10 ALA B N 1
ATOM 2707 C CA . ALA B 1 10 ? 2.891 -3.658 21.344 1 75.81 10 ALA B CA 1
ATOM 2708 C C . ALA B 1 10 ? 2.197 -3.725 19.984 1 75.81 10 ALA B C 1
ATOM 2710 O O . ALA B 1 10 ? 1.001 -3.441 19.891 1 75.81 10 ALA B O 1
ATOM 2711 N N . PHE B 1 11 ? 2.914 -4.168 19.031 1 76.69 11 PHE B N 1
ATOM 2712 C CA . PHE B 1 11 ? 2.361 -4.25 17.688 1 76.69 11 PHE B CA 1
ATOM 2713 C C . PHE B 1 11 ? 1.291 -5.332 17.609 1 76.69 11 PHE B C 1
ATOM 2715 O O . PHE B 1 11 ? 0.288 -5.172 16.906 1 76.69 11 PHE B O 1
ATOM 2722 N N . TYR B 1 12 ? 1.493 -6.293 18.438 1 73.81 12 TYR B N 1
ATOM 2723 C CA . TYR B 1 12 ? 0.619 -7.457 18.344 1 73.81 12 TYR B CA 1
ATOM 2724 C C . TYR B 1 12 ? -0.494 -7.383 19.375 1 73.81 12 TYR B C 1
ATOM 2726 O O . TYR B 1 12 ? -1.347 -8.273 19.453 1 73.81 12 TYR B O 1
ATOM 2734 N N . GLN B 1 13 ? -0.436 -6.395 20.141 1 74.5 13 GLN B N 1
ATOM 2735 C CA . GLN B 1 13 ? -1.38 -6.281 21.234 1 74.5 13 GLN B CA 1
ATOM 2736 C C . GLN B 1 13 ? -2.82 -6.27 20.734 1 74.5 13 GLN B C 1
ATOM 2738 O O . GLN B 1 13 ? -3.73 -6.734 21.422 1 74.5 13 GLN B O 1
ATOM 2743 N N . PHE B 1 14 ? -2.988 -5.836 19.531 1 69.5 14 PHE B N 1
ATOM 2744 C CA . PHE B 1 14 ? -4.332 -5.734 18.969 1 69.5 14 PHE B CA 1
ATOM 2745 C C . PHE B 1 14 ? -4.965 -7.113 18.828 1 69.5 14 PHE B C 1
ATOM 2747 O O . PHE B 1 14 ? -6.188 -7.242 18.797 1 69.5 14 PHE B O 1
ATOM 2754 N N . LEU B 1 15 ? -4.203 -8.125 18.656 1 65 15 LEU B N 1
ATOM 2755 C CA . LEU B 1 15 ? -4.699 -9.492 18.531 1 65 15 LEU B CA 1
ATOM 2756 C C . LEU B 1 15 ? -5.434 -9.93 19.797 1 65 15 LEU B C 1
ATOM 2758 O O . LEU B 1 15 ? -6.312 -10.789 19.734 1 65 15 LEU B O 1
ATOM 2762 N N . GLU B 1 16 ? -5.004 -9.359 20.891 1 63.84 16 GLU B N 1
ATOM 2763 C CA . GLU B 1 16 ? -5.574 -9.766 22.172 1 63.84 16 GLU B CA 1
ATOM 2764 C C . GLU B 1 16 ? -6.906 -9.062 22.422 1 63.84 16 GLU B C 1
ATOM 2766 O O . GLU B 1 16 ? -7.699 -9.516 23.25 1 63.84 16 GLU B O 1
ATOM 2771 N N . THR B 1 17 ? -7.137 -7.977 21.828 1 58.06 17 THR B N 1
ATOM 2772 C CA . THR B 1 17 ? -8.328 -7.184 22.109 1 58.06 17 THR B CA 1
ATOM 2773 C C . THR B 1 17 ? -9.32 -7.27 20.953 1 58.06 17 THR B C 1
ATOM 2775 O O . THR B 1 17 ? -10.383 -6.645 20.984 1 58.06 17 THR B O 1
ATOM 2778 N N . LEU B 1 18 ? -9.031 -7.953 19.953 1 58 18 LEU B N 1
ATOM 2779 C CA . LEU B 1 18 ? -9.773 -7.875 18.703 1 58 18 LEU B CA 1
ATOM 2780 C C . LEU B 1 18 ? -11.07 -8.68 18.797 1 58 18 LEU B C 1
ATOM 2782 O O . LEU B 1 18 ? -11.078 -9.797 19.312 1 58 18 LEU B O 1
ATOM 2786 N N . ASP B 1 19 ? -12.125 -8.102 18.453 1 59.62 19 ASP B N 1
ATOM 2787 C CA . ASP B 1 19 ? -13.406 -8.742 18.219 1 59.62 19 ASP B CA 1
ATOM 2788 C C . ASP B 1 19 ? -13.312 -9.758 17.078 1 59.62 19 ASP B C 1
ATOM 2790 O O . ASP B 1 19 ? -14.289 -10.453 16.766 1 59.62 19 ASP B O 1
ATOM 2794 N N . CYS B 1 20 ? -12.07 -9.906 16.531 1 63.81 20 CYS B N 1
ATOM 2795 C CA . CYS B 1 20 ? -11.961 -10.789 15.383 1 63.81 20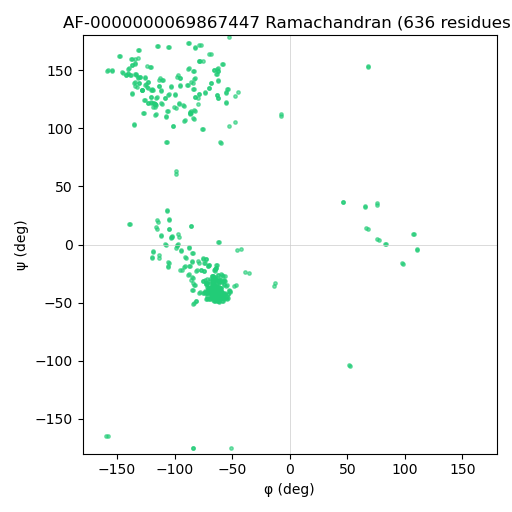 CYS B CA 1
ATOM 2796 C C . CYS B 1 20 ? -11.516 -12.188 15.805 1 63.81 20 CYS B C 1
ATOM 2798 O O . CYS B 1 20 ? -11.281 -13.055 14.953 1 63.81 20 CYS B O 1
ATOM 2800 N N . TYR B 1 21 ? -11.453 -12.383 17.062 1 71.38 21 TYR B N 1
ATOM 2801 C CA . TYR B 1 21 ? -11.047 -13.688 17.562 1 71.38 21 TYR B CA 1
ATOM 2802 C C . TYR B 1 21 ? -12.25 -14.625 17.672 1 71.38 21 TYR B C 1
ATOM 2804 O O . TYR B 1 21 ? -13.211 -14.336 18.375 1 71.38 21 TYR B O 1
ATOM 2812 N N . LEU B 1 22 ? -12.21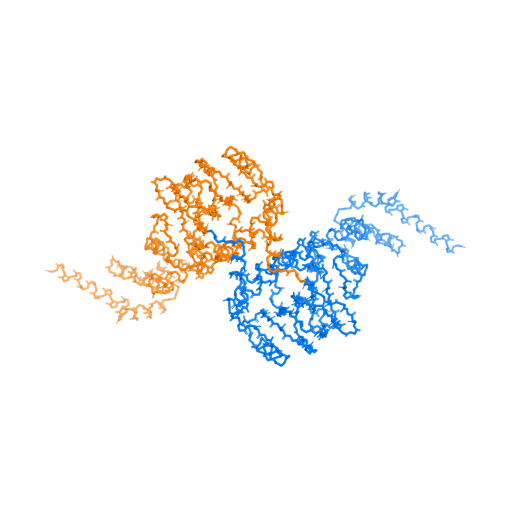1 -15.586 16.844 1 78.31 22 LEU B N 1
ATOM 2813 C CA . LEU B 1 22 ? -13.273 -16.594 16.812 1 78.31 22 LEU B CA 1
ATOM 2814 C C . LEU B 1 22 ? -12.773 -17.938 17.328 1 78.31 22 LEU B C 1
ATOM 2816 O O . LEU B 1 22 ? -11.609 -18.281 17.125 1 78.31 22 LEU B O 1
ATOM 2820 N N . THR B 1 23 ? -13.633 -18.594 18.047 1 74.56 23 THR B N 1
ATOM 2821 C CA . THR B 1 23 ? -13.18 -19.859 18.625 1 74.56 23 THR B CA 1
ATOM 2822 C C . THR B 1 23 ? -14.016 -21.031 18.109 1 74.56 23 THR B C 1
ATOM 2824 O O . THR B 1 23 ? -13.727 -22.188 18.406 1 74.56 23 THR B O 1
ATOM 2827 N N . THR B 1 24 ? -15.062 -20.688 17.328 1 77.38 24 THR B N 1
ATOM 2828 C CA . THR B 1 24 ? -15.914 -21.766 16.844 1 77.38 24 THR B CA 1
ATOM 2829 C C . THR B 1 24 ? -16.203 -21.578 15.352 1 77.38 24 THR B C 1
ATOM 2831 O O . THR B 1 24 ? -16.156 -20.453 14.836 1 77.38 24 THR B O 1
ATOM 2834 N N . THR B 1 25 ? -16.5 -22.688 14.766 1 82.19 25 THR B N 1
ATOM 2835 C CA . THR B 1 25 ? -16.906 -22.656 13.367 1 82.19 25 THR B CA 1
ATOM 2836 C C . THR B 1 25 ? -18.188 -21.844 13.188 1 82.19 25 THR B C 1
ATOM 2838 O O . THR B 1 25 ? -18.344 -21.141 12.188 1 82.19 25 THR B O 1
ATOM 2841 N N . ASN B 1 26 ? -19.016 -22.031 14.156 1 86.06 26 ASN B N 1
ATOM 2842 C CA . ASN B 1 26 ? -20.281 -21.297 14.086 1 86.06 26 ASN B CA 1
ATOM 2843 C C . ASN B 1 26 ? -20.078 -19.797 14.125 1 86.06 26 ASN B C 1
ATOM 2845 O O . ASN B 1 26 ? -20.781 -19.047 13.445 1 86.06 26 ASN B O 1
ATOM 2849 N N . ALA B 1 27 ? -19.219 -19.406 14.93 1 86.06 27 ALA B N 1
ATOM 2850 C CA . ALA B 1 27 ? -18.906 -17.984 15.008 1 86.06 27 ALA B CA 1
ATOM 2851 C C . ALA B 1 27 ? -18.359 -17.469 13.68 1 86.06 27 ALA B C 1
ATOM 2853 O O . ALA B 1 27 ? -18.719 -16.375 13.234 1 86.06 27 ALA B O 1
ATOM 2854 N N . LEU B 1 28 ? -17.562 -18.266 13.047 1 89.44 28 LEU B N 1
ATOM 2855 C CA . LEU B 1 28 ? -17 -17.906 11.742 1 89.44 28 LEU B CA 1
ATOM 2856 C C . LEU B 1 28 ? -18.094 -17.812 10.695 1 89.44 28 LEU B C 1
ATOM 2858 O O . LEU B 1 28 ? -18.141 -16.844 9.922 1 89.44 28 LEU B O 1
ATOM 2862 N N . GLU B 1 29 ? -18.969 -18.734 10.719 1 91.5 29 GLU B N 1
ATOM 2863 C CA . GLU B 1 29 ? -20.078 -18.75 9.773 1 91.5 29 GLU B CA 1
ATOM 2864 C C . GLU B 1 29 ? -20.938 -17.5 9.93 1 91.5 29 GLU B C 1
ATOM 2866 O O . GLU B 1 29 ? -21.375 -16.922 8.938 1 91.5 29 GLU B O 1
ATOM 2871 N N . ASN B 1 30 ? -21.125 -17.141 11.141 1 90.88 30 ASN B N 1
ATOM 2872 C CA . ASN B 1 30 ? -21.922 -15.945 11.414 1 90.88 30 ASN B CA 1
ATOM 2873 C C . ASN B 1 30 ? -21.234 -14.68 10.906 1 90.88 30 ASN B C 1
ATOM 2875 O O . ASN B 1 30 ? -21.891 -13.812 10.32 1 90.88 30 ASN B O 1
ATOM 2879 N N . GLU B 1 31 ? -20.016 -14.633 11.156 1 89.06 31 GLU B N 1
ATOM 2880 C CA . GLU B 1 31 ? -19.266 -13.461 10.711 1 89.06 31 GLU B CA 1
ATOM 2881 C C . GLU B 1 31 ? -19.219 -13.383 9.188 1 89.06 31 GLU B C 1
ATOM 2883 O O . GLU B 1 31 ? -19.312 -12.289 8.617 1 89.06 31 GLU B O 1
ATOM 2888 N N . VAL B 1 32 ? -19.062 -14.484 8.578 1 92.75 32 VAL B N 1
ATOM 2889 C CA . VAL B 1 32 ? -19 -14.523 7.121 1 92.75 32 VAL B CA 1
ATOM 2890 C C . VAL B 1 32 ? -20.359 -14.148 6.531 1 92.75 32 VAL B C 1
ATOM 2892 O O . VAL B 1 32 ? -20.438 -13.469 5.508 1 92.75 32 VAL B O 1
ATOM 2895 N N . ALA B 1 33 ? -21.391 -14.57 7.203 1 93.06 33 ALA B N 1
ATOM 2896 C CA . ALA B 1 33 ? -22.734 -14.203 6.77 1 93.06 33 ALA B CA 1
ATOM 2897 C C . ALA B 1 33 ? -22.953 -12.688 6.844 1 93.06 33 ALA B C 1
ATOM 2899 O O . ALA B 1 33 ? -23.531 -12.094 5.945 1 93.06 33 ALA B O 1
ATOM 2900 N N . GLN B 1 34 ? -22.453 -12.141 7.879 1 89.5 34 GLN B N 1
ATOM 2901 C CA . GLN B 1 34 ? -22.531 -10.695 8.016 1 89.5 34 GLN B CA 1
ATOM 2902 C C . GLN B 1 34 ? -21.688 -9.992 6.961 1 89.5 34 GLN B C 1
ATOM 2904 O O . GLN B 1 34 ? -22.078 -8.953 6.43 1 89.5 34 GLN B O 1
ATOM 2909 N N . PHE B 1 35 ? -20.594 -10.562 6.719 1 90.81 35 PHE B N 1
ATOM 2910 C CA . PHE B 1 35 ? -19.703 -10.031 5.691 1 90.81 35 PHE B CA 1
ATOM 2911 C C . PHE B 1 35 ? -20.391 -10.062 4.324 1 90.81 35 PHE B C 1
ATOM 2913 O O . PHE B 1 35 ? -20.312 -9.102 3.562 1 90.81 35 PHE B O 1
ATOM 2920 N N . LYS B 1 36 ? -21.047 -11.125 4.066 1 92.81 36 LYS B N 1
ATOM 2921 C CA . LYS B 1 36 ? -21.75 -11.297 2.803 1 92.81 36 LYS B CA 1
ATOM 2922 C C . LYS B 1 36 ? -22.828 -10.234 2.619 1 92.81 36 LYS B C 1
ATOM 2924 O O . LYS B 1 36 ? -23 -9.695 1.522 1 92.81 36 LYS B O 1
ATOM 2929 N N . GLU B 1 37 ? -23.406 -9.797 3.646 1 90.44 37 GLU B N 1
ATOM 2930 C CA . GLU B 1 37 ? -24.578 -8.922 3.582 1 90.44 37 GLU B CA 1
ATOM 2931 C C . GLU B 1 37 ? -24.156 -7.453 3.592 1 90.44 37 GLU B C 1
ATOM 2933 O O . GLU B 1 37 ? -24.938 -6.578 3.191 1 90.44 37 GLU B O 1
ATOM 2938 N N . ASN B 1 38 ? -23.016 -7.203 4.012 1 85.44 38 ASN B N 1
ATOM 2939 C CA . ASN B 1 38 ? -22.578 -5.82 4.098 1 85.44 38 ASN B CA 1
ATOM 2940 C C . ASN B 1 38 ? -21.875 -5.379 2.812 1 85.44 38 ASN B C 1
ATOM 2942 O O . ASN B 1 38 ? -20.734 -5.762 2.562 1 85.44 38 ASN B O 1
ATOM 2946 N N . PRO B 1 39 ? -22.469 -4.594 2.045 1 78.75 39 PRO B N 1
ATOM 2947 C CA . PRO B 1 39 ? -21.891 -4.227 0.749 1 78.75 39 PRO B CA 1
ATOM 2948 C C . PRO B 1 39 ? -20.703 -3.287 0.88 1 78.75 39 PRO B C 1
ATOM 2950 O O . PRO B 1 39 ? -19.922 -3.135 -0.066 1 78.75 39 PRO B O 1
ATOM 2953 N N . HIS B 1 40 ? -20.5 -2.742 2.027 1 74.75 40 HIS B N 1
ATOM 2954 C CA . HIS B 1 40 ? -19.422 -1.771 2.209 1 74.75 40 HIS B CA 1
ATOM 2955 C C . HIS B 1 40 ? -18.141 -2.455 2.643 1 74.75 40 HIS B C 1
ATOM 2957 O O . HIS B 1 40 ? -17.078 -1.836 2.639 1 74.75 40 HIS B O 1
ATOM 2963 N N . ARG B 1 41 ? -18.344 -3.723 2.971 1 82.81 41 ARG B N 1
ATOM 2964 C CA . ARG B 1 41 ? -17.172 -4.488 3.35 1 82.81 41 ARG B CA 1
ATOM 2965 C C . ARG B 1 41 ? -16.688 -5.359 2.193 1 82.81 41 ARG B C 1
ATOM 2967 O O . ARG B 1 41 ? -17.422 -6.207 1.697 1 82.81 41 ARG B O 1
ATOM 2974 N N . GLU B 1 42 ? -15.461 -5.047 1.788 1 86.38 42 GLU B N 1
ATOM 2975 C CA . GLU B 1 42 ? -14.922 -5.828 0.68 1 86.38 42 GLU B CA 1
ATOM 2976 C C . GLU B 1 42 ? -13.875 -6.824 1.166 1 86.38 42 GLU B C 1
ATOM 2978 O O . GLU B 1 42 ? -13.5 -7.75 0.439 1 86.38 42 GLU B O 1
ATOM 2983 N N . ILE B 1 43 ? -13.43 -6.617 2.348 1 90.88 43 ILE B N 1
ATOM 2984 C CA . ILE B 1 43 ? -12.453 -7.508 2.957 1 90.88 43 ILE B CA 1
ATOM 2985 C C . ILE B 1 43 ? -12.805 -7.742 4.426 1 90.88 43 ILE B C 1
ATOM 2987 O O . ILE B 1 43 ? -13.375 -6.863 5.078 1 90.88 43 ILE B O 1
ATOM 2991 N N . ALA B 1 44 ? -12.531 -8.93 4.906 1 90.38 44 ALA B N 1
ATOM 2992 C CA . ALA B 1 44 ? -12.672 -9.281 6.316 1 90.38 44 ALA B CA 1
ATOM 2993 C C . ALA B 1 44 ? -11.523 -10.172 6.781 1 90.38 44 ALA B C 1
ATOM 2995 O O . ALA B 1 44 ? -10.898 -10.859 5.969 1 90.38 44 ALA B O 1
ATOM 2996 N N . GLY B 1 45 ? -11.133 -10.062 7.969 1 91.31 45 GLY B N 1
ATOM 2997 C CA . GLY B 1 45 ? -10.102 -10.898 8.578 1 91.31 45 GLY B CA 1
ATOM 2998 C C . GLY B 1 45 ? -10.492 -11.406 9.953 1 91.31 45 GLY B C 1
ATOM 2999 O O . GLY B 1 45 ? -11.039 -10.664 10.766 1 91.31 45 GLY B O 1
ATOM 3000 N N . PHE B 1 46 ? -10.211 -12.695 10.164 1 88.94 46 PHE B N 1
ATOM 3001 C CA . PHE B 1 46 ? -10.578 -13.336 11.422 1 88.94 46 PHE B CA 1
ATOM 3002 C C . PHE B 1 46 ? -9.43 -14.195 11.945 1 88.94 46 PHE B C 1
ATOM 3004 O O . PHE B 1 46 ? -8.727 -14.836 11.164 1 88.94 46 PHE B O 1
ATOM 3011 N N . MET B 1 47 ? -9.273 -14.094 13.203 1 88.31 47 MET B N 1
ATOM 3012 C CA . MET B 1 47 ? -8.406 -15.07 13.859 1 88.31 47 MET B CA 1
ATOM 3013 C C . MET B 1 47 ? -9.227 -16.219 14.445 1 88.31 47 MET B C 1
ATOM 3015 O O . MET B 1 47 ? -10.148 -15.984 15.234 1 88.31 47 MET B O 1
ATOM 3019 N N . LEU B 1 48 ? -8.945 -17.375 14.039 1 86.06 48 LEU B N 1
ATOM 3020 C CA . LEU B 1 48 ? -9.68 -18.547 14.5 1 86.06 48 LEU B CA 1
ATOM 3021 C C . LEU B 1 48 ? -8.75 -19.5 15.25 1 86.06 48 LEU B C 1
ATOM 3023 O O . LEU B 1 48 ? -7.688 -19.859 14.742 1 86.06 48 LEU B O 1
ATOM 3027 N N . ALA B 1 49 ? -9.102 -19.719 16.422 1 82.88 49 ALA B N 1
ATOM 3028 C CA . ALA B 1 49 ? -8.422 -20.75 17.219 1 82.88 49 ALA B CA 1
ATOM 3029 C C . ALA B 1 49 ? -9.375 -21.875 17.609 1 82.88 49 ALA B C 1
ATOM 3031 O O . ALA B 1 49 ? -10.414 -21.625 18.234 1 82.88 49 ALA B O 1
ATOM 3032 N N . SER B 1 50 ? -9.195 -23.031 17.078 1 77.44 50 SER B N 1
ATOM 3033 C CA . SER B 1 50 ? -10.094 -24.141 17.359 1 77.44 50 SER B CA 1
ATOM 3034 C C . SER B 1 50 ? -9.344 -25.469 17.406 1 77.44 50 SER B C 1
ATOM 3036 O O . SER B 1 50 ? -8.297 -25.625 16.781 1 77.44 50 SER B O 1
ATOM 3038 N N . SER B 1 51 ? -9.836 -26.359 18.25 1 76.69 51 SER B N 1
ATOM 3039 C CA . SER B 1 51 ? -9.297 -27.719 18.312 1 76.69 51 SER B CA 1
ATOM 3040 C C . SER B 1 51 ? -10.125 -28.688 17.484 1 76.69 51 SER B C 1
ATOM 3042 O O . SER B 1 51 ? -9.789 -29.875 17.375 1 76.69 51 SER B O 1
ATOM 3044 N N . GLU B 1 52 ? -11.133 -28.156 16.875 1 77 52 GLU B N 1
ATOM 3045 C CA . GLU B 1 52 ? -12.016 -29 16.078 1 77 52 GLU B CA 1
ATOM 3046 C C . GLU B 1 52 ? -11.789 -28.781 14.586 1 77 52 GLU B C 1
ATOM 3048 O O . GLU B 1 52 ? -10.984 -27.938 14.195 1 77 52 GLU B O 1
ATOM 3053 N N . THR B 1 53 ? -12.414 -29.688 13.805 1 82.06 53 THR B N 1
ATOM 3054 C CA . THR B 1 53 ? -12.422 -29.484 12.359 1 82.06 53 THR B CA 1
ATOM 3055 C C . THR B 1 53 ? -13.172 -28.203 11.992 1 82.06 53 THR B C 1
ATOM 3057 O O . THR B 1 53 ? -14.266 -27.953 12.492 1 82.06 53 THR B O 1
ATOM 3060 N N . ILE B 1 54 ? -12.5 -27.453 11.234 1 84.81 54 ILE B N 1
ATOM 3061 C CA . ILE B 1 54 ? -13.078 -26.188 10.82 1 84.81 54 ILE B CA 1
ATOM 3062 C C . ILE B 1 54 ? -13.398 -26.219 9.328 1 84.81 54 ILE B C 1
ATOM 3064 O O . ILE B 1 54 ? -12.516 -26.5 8.508 1 84.81 54 ILE B O 1
ATOM 3068 N N . ASP B 1 55 ? -14.633 -26.016 9.023 1 89.25 55 ASP B N 1
ATOM 3069 C CA . ASP B 1 55 ? -15.023 -25.781 7.637 1 89.25 55 ASP B CA 1
ATOM 3070 C C . ASP B 1 55 ? -15.031 -24.281 7.312 1 89.25 55 ASP B C 1
ATOM 3072 O O . ASP B 1 55 ? -15.773 -23.516 7.926 1 89.25 55 ASP B O 1
ATOM 3076 N N . VAL B 1 56 ? -14.227 -23.922 6.398 1 92.56 56 VAL B N 1
ATOM 3077 C CA . VAL B 1 56 ? -14.125 -22.516 6.016 1 92.56 56 VAL B CA 1
ATOM 3078 C C . VAL B 1 56 ? -15.188 -22.188 4.969 1 92.56 56 VAL B C 1
ATOM 3080 O O . VAL B 1 56 ? -15.156 -22.719 3.855 1 92.56 56 VAL B O 1
ATOM 3083 N N . PRO B 1 57 ? -16.094 -21.375 5.367 1 93.25 57 PRO B N 1
ATOM 3084 C CA . PRO B 1 57 ? -17.203 -21.109 4.461 1 93.25 57 PRO B CA 1
ATOM 3085 C C . PRO B 1 57 ? -16.75 -20.641 3.08 1 93.25 57 PRO B C 1
ATOM 3087 O O . PRO B 1 57 ? -15.867 -19.797 2.971 1 93.25 57 PRO B O 1
ATOM 3090 N N . LYS B 1 58 ? -17.359 -21.234 2.051 1 91.88 58 LYS B N 1
ATOM 3091 C CA . LYS B 1 58 ? -17.031 -20.938 0.657 1 91.88 58 LYS B CA 1
ATOM 3092 C C . LYS B 1 58 ? -17.844 -19.766 0.139 1 91.88 58 LYS B C 1
ATOM 3094 O O . LYS B 1 58 ? -18.625 -19.156 0.887 1 91.88 58 LYS B O 1
ATOM 3099 N N . GLY B 1 59 ? -17.5 -19.312 -1.122 1 91.56 59 GLY B N 1
ATOM 3100 C CA . GLY B 1 59 ? -18.25 -18.234 -1.74 1 91.56 59 GLY B CA 1
ATOM 3101 C C . GLY B 1 59 ? -17.453 -16.953 -1.854 1 91.56 59 GLY B C 1
ATOM 3102 O O . GLY B 1 59 ? -17.938 -15.953 -2.395 1 91.56 59 GLY B O 1
ATOM 3103 N N . PHE B 1 60 ? -16.281 -17 -1.325 1 93.69 60 PHE B N 1
ATOM 3104 C CA . PHE B 1 60 ? -15.383 -15.852 -1.398 1 93.69 60 PHE B CA 1
ATOM 3105 C C . PHE B 1 60 ? -13.961 -16.312 -1.707 1 93.69 60 PHE B C 1
ATOM 3107 O O . PHE B 1 60 ? -13.625 -17.484 -1.556 1 93.69 60 PHE B O 1
ATOM 3114 N N . ILE B 1 61 ? -13.219 -15.406 -2.189 1 92 61 ILE B N 1
ATOM 3115 C CA . ILE B 1 61 ? -11.773 -15.633 -2.186 1 92 61 ILE B CA 1
ATOM 3116 C C . ILE B 1 61 ? -11.25 -15.578 -0.752 1 92 61 ILE B C 1
ATOM 3118 O O . ILE B 1 61 ? -11.641 -14.711 0.028 1 92 61 ILE B O 1
ATOM 3122 N N . ARG B 1 62 ? -10.414 -16.547 -0.443 1 95.25 62 ARG B N 1
ATOM 3123 C CA . ARG B 1 62 ? -9.93 -16.641 0.932 1 95.25 62 ARG B CA 1
ATOM 3124 C C . ARG B 1 62 ? -8.414 -16.812 0.971 1 95.25 62 ARG B C 1
ATOM 3126 O O . ARG B 1 62 ? -7.832 -17.422 0.066 1 95.25 62 ARG B O 1
ATOM 3133 N N . MET B 1 63 ? -7.816 -16.234 1.901 1 95.81 63 MET B N 1
ATOM 3134 C CA . MET B 1 63 ? -6.41 -16.453 2.232 1 95.81 63 MET B CA 1
ATOM 3135 C C . MET B 1 63 ? -6.258 -16.906 3.682 1 95.81 63 MET B C 1
ATOM 3137 O O . MET B 1 63 ? -6.75 -16.234 4.598 1 95.81 63 MET B O 1
ATOM 3141 N N . LEU B 1 64 ? -5.684 -18.031 3.867 1 94.81 64 LEU B N 1
ATOM 3142 C CA . LEU B 1 64 ? -5.492 -18.578 5.207 1 94.81 64 LEU B CA 1
ATOM 3143 C C . LEU B 1 64 ? -4.016 -18.594 5.578 1 94.81 64 LEU B C 1
ATOM 3145 O O . LEU B 1 64 ? -3.172 -18.984 4.773 1 94.81 64 LEU B O 1
ATOM 3149 N N . TYR B 1 65 ? -3.705 -18.125 6.738 1 94.75 65 TYR B N 1
ATOM 3150 C CA . TYR B 1 65 ? -2.357 -18.156 7.293 1 94.75 65 TYR B CA 1
ATOM 3151 C C . TYR B 1 65 ? -2.322 -18.938 8.602 1 94.75 65 TYR B C 1
ATOM 3153 O O . TYR B 1 65 ? -3.031 -18.594 9.555 1 94.75 65 TYR B O 1
ATOM 3161 N N . CYS B 1 66 ? -1.521 -19.938 8.648 1 91.88 66 CYS B N 1
ATOM 3162 C CA . CYS B 1 66 ? -1.409 -20.766 9.852 1 91.88 66 CYS B CA 1
ATOM 3163 C C . CYS B 1 66 ? -0.464 -20.125 10.859 1 91.88 66 CYS B C 1
ATOM 3165 O O . CYS B 1 66 ? 0.735 -20 10.609 1 91.88 66 CYS B O 1
ATOM 3167 N N . LEU B 1 67 ? -0.961 -19.75 11.977 1 88.12 67 LEU B N 1
ATOM 3168 C CA . LEU B 1 67 ? -0.178 -19.062 13.008 1 88.12 67 LEU B CA 1
ATOM 3169 C C . LEU B 1 67 ? 0.579 -20.078 13.867 1 88.12 67 LEU B C 1
ATOM 3171 O O . LEU B 1 67 ? 1.767 -19.891 14.141 1 88.12 67 LEU B O 1
ATOM 3175 N N . GLU B 1 68 ? -0.19 -21 14.305 1 84.81 68 GLU B N 1
ATOM 3176 C CA . GLU B 1 68 ? 0.407 -21.969 15.227 1 84.81 68 GLU B CA 1
ATOM 3177 C C . GLU B 1 68 ? -0.076 -23.391 14.93 1 84.81 68 GLU B C 1
ATOM 3179 O O . GLU B 1 68 ? -1.168 -23.578 14.391 1 84.81 68 GLU B O 1
ATOM 3184 N N . GLN B 1 69 ? 0.845 -24.344 15.289 1 75.69 69 GLN B N 1
ATOM 3185 C CA . GLN B 1 69 ? 0.593 -25.781 15.297 1 75.69 69 GLN B CA 1
ATOM 3186 C C . GLN B 1 69 ? 0.407 -26.312 13.875 1 75.69 69 GLN B C 1
ATOM 3188 O O . GLN B 1 69 ? 0.085 -25.547 12.961 1 75.69 69 GLN B O 1
ATOM 3193 N N . ASP B 1 70 ? 0.723 -27.516 13.742 1 78.88 70 ASP B N 1
ATOM 3194 C CA . ASP B 1 70 ? 0.643 -28.203 12.461 1 78.88 70 ASP B CA 1
ATOM 3195 C C . ASP B 1 70 ? -0.659 -29 12.344 1 78.88 70 ASP B C 1
ATOM 3197 O O . ASP B 1 70 ? -1.226 -29.422 13.352 1 78.88 70 ASP B O 1
ATOM 3201 N N . GLY B 1 71 ? -1.137 -29.031 11.133 1 85.25 71 GLY B N 1
ATOM 3202 C CA . GLY B 1 71 ? -2.314 -29.828 10.82 1 85.25 71 GLY B CA 1
ATOM 3203 C C . GLY B 1 71 ? -2.449 -30.141 9.344 1 85.25 71 GLY B C 1
ATOM 3204 O O . GLY B 1 71 ? -1.449 -30.219 8.633 1 85.25 71 GLY B O 1
ATOM 3205 N N . TYR B 1 72 ? -3.74 -30.594 9.102 1 86.75 72 TYR B N 1
ATOM 3206 C CA . TYR B 1 72 ? -4.016 -30.938 7.715 1 86.75 72 TYR B CA 1
ATOM 3207 C C . TYR B 1 72 ? -5.207 -30.141 7.184 1 86.75 72 TYR B C 1
ATOM 3209 O O . TYR B 1 72 ? -6.141 -29.844 7.93 1 86.75 72 TYR B O 1
ATOM 3217 N N . ALA B 1 73 ? -5.008 -29.766 6.012 1 87.75 73 ALA B N 1
ATOM 3218 C CA . ALA B 1 73 ? -6.105 -29.109 5.312 1 87.75 73 ALA B CA 1
ATOM 3219 C C . ALA B 1 73 ? -6.609 -29.969 4.152 1 87.75 73 ALA B C 1
ATOM 3221 O O . ALA B 1 73 ? -5.844 -30.719 3.555 1 87.75 73 ALA B O 1
ATOM 3222 N N . TYR B 1 74 ? -7.84 -29.922 3.984 1 86.88 74 TYR B N 1
ATOM 3223 C CA . TYR B 1 74 ? -8.461 -30.547 2.822 1 86.88 74 TYR B CA 1
ATOM 3224 C C . TYR B 1 74 ? -8.93 -29.5 1.82 1 86.88 74 TYR B C 1
ATOM 3226 O O . TYR B 1 74 ? -9.75 -28.641 2.148 1 86.88 74 TYR B O 1
ATOM 3234 N N . LEU B 1 75 ? -8.344 -29.5 0.694 1 87.75 75 LEU B N 1
ATOM 3235 C CA . LEU B 1 75 ? -8.773 -28.688 -0.437 1 87.75 75 LEU B CA 1
ATOM 3236 C C . LEU B 1 75 ? -9.555 -29.516 -1.442 1 87.75 75 LEU B C 1
ATOM 3238 O O . LEU B 1 75 ? -8.969 -30.219 -2.271 1 87.75 75 LEU B O 1
ATOM 3242 N N . ASP B 1 76 ? -10.859 -29.281 -1.315 1 80.06 76 ASP B N 1
ATOM 3243 C CA . ASP B 1 76 ? -11.758 -30.203 -2.004 1 80.06 76 ASP B CA 1
ATOM 3244 C C . ASP B 1 76 ? -11.43 -31.656 -1.653 1 80.06 76 ASP B C 1
ATOM 3246 O O . ASP B 1 76 ? -11.586 -32.062 -0.504 1 80.06 76 ASP B O 1
ATOM 3250 N N . GLN B 1 77 ? -10.805 -32.344 -2.523 1 74.25 77 GLN B N 1
ATOM 3251 C CA . GLN B 1 77 ? -10.586 -33.781 -2.244 1 74.25 77 GLN B CA 1
ATOM 3252 C C . GLN B 1 77 ? -9.102 -34.062 -2.016 1 74.25 77 GLN B C 1
ATOM 3254 O O . GLN B 1 77 ? -8.727 -35.188 -1.729 1 74.25 77 GLN B O 1
ATOM 3259 N N . GLN B 1 78 ? -8.422 -33.031 -1.968 1 78.19 78 GLN B N 1
ATOM 3260 C CA . GLN B 1 78 ? -6.984 -33.219 -1.808 1 78.19 78 GLN B CA 1
ATOM 3261 C C . GLN B 1 78 ? -6.527 -32.812 -0.406 1 78.19 78 GLN B C 1
ATOM 3263 O O . GLN B 1 78 ? -6.832 -31.719 0.063 1 78.19 78 GLN B O 1
ATOM 3268 N N . ARG B 1 79 ? -5.844 -33.781 0.214 1 82.56 79 ARG B N 1
ATOM 3269 C CA . ARG B 1 79 ? -5.305 -33.5 1.545 1 82.56 79 ARG B CA 1
ATOM 3270 C C . ARG B 1 79 ? -3.904 -32.906 1.461 1 82.56 79 ARG B C 1
ATOM 3272 O O . ARG B 1 79 ? -3.096 -33.344 0.63 1 82.56 79 ARG B O 1
ATOM 3279 N N . CYS B 1 80 ? -3.645 -31.906 2.258 1 82.44 80 CYS B N 1
ATOM 3280 C CA . CYS B 1 80 ? -2.301 -31.344 2.307 1 82.44 80 CYS B CA 1
ATOM 3281 C C . CYS B 1 80 ? -1.927 -30.938 3.73 1 82.44 80 CYS B C 1
ATOM 3283 O O . CYS B 1 80 ? -2.799 -30.609 4.535 1 82.44 80 CYS B O 1
ATOM 3285 N N . SER B 1 81 ? -0.666 -31.109 3.961 1 85.81 81 SER B N 1
ATOM 3286 C CA . SER B 1 81 ? -0.177 -30.609 5.242 1 85.81 81 SER B CA 1
ATOM 3287 C C . SER B 1 81 ? -0.219 -29.094 5.301 1 85.81 81 SER B C 1
ATOM 3289 O O . SER B 1 81 ? 0.059 -28.422 4.301 1 85.81 81 SER B O 1
ATOM 3291 N N . PHE B 1 82 ? -0.61 -28.5 6.371 1 88.62 82 PHE B N 1
ATOM 3292 C CA . PHE B 1 82 ? -0.69 -27.062 6.598 1 88.62 82 PHE B CA 1
ATOM 3293 C C . PHE B 1 82 ? -0.115 -26.688 7.961 1 88.62 82 PHE B C 1
ATOM 3295 O O . PHE B 1 82 ? -0.755 -26.922 8.992 1 88.62 82 PHE B O 1
ATOM 3302 N N . SER B 1 83 ? 1.08 -26.172 7.953 1 88.19 83 SER B N 1
ATOM 3303 C CA . SER B 1 83 ? 1.835 -25.922 9.18 1 88.19 83 SER B CA 1
ATOM 3304 C C . SER B 1 83 ? 2.059 -24.422 9.391 1 88.19 83 SER B C 1
ATOM 3306 O O . SER B 1 83 ? 1.851 -23.625 8.484 1 88.19 83 SER B O 1
ATOM 3308 N N . ALA B 1 84 ? 2.578 -24.156 10.602 1 89.5 84 ALA B N 1
ATOM 3309 C CA . ALA B 1 84 ? 2.811 -22.766 10.977 1 89.5 84 ALA B CA 1
ATOM 3310 C C . ALA B 1 84 ? 3.693 -22.062 9.953 1 89.5 84 ALA B C 1
ATOM 3312 O O . ALA B 1 84 ? 4.723 -22.594 9.539 1 89.5 84 ALA B O 1
ATOM 3313 N N . GLY B 1 85 ? 3.211 -20.875 9.531 1 91.31 85 GLY B N 1
ATOM 3314 C CA . GLY B 1 85 ? 3.973 -20.078 8.57 1 91.31 85 GLY B CA 1
ATOM 3315 C C . GLY B 1 85 ? 3.49 -20.234 7.145 1 91.31 85 GLY B C 1
ATOM 3316 O O . GLY B 1 85 ? 3.832 -19.438 6.273 1 91.31 85 GLY B O 1
ATOM 3317 N N . GLN B 1 86 ? 2.725 -21.266 6.867 1 91.56 86 GLN B N 1
ATOM 3318 C CA . GLN B 1 86 ? 2.262 -21.531 5.508 1 91.56 86 GLN B CA 1
ATOM 3319 C C . GLN B 1 86 ? 1.022 -20.703 5.18 1 91.56 86 GLN B C 1
ATOM 3321 O O . GLN B 1 86 ? 0.272 -20.312 6.082 1 91.56 86 GLN B O 1
ATOM 3326 N N . VAL B 1 87 ? 0.916 -20.375 3.906 1 94.38 87 VAL B N 1
ATOM 3327 C CA . VAL B 1 87 ? -0.202 -19.578 3.416 1 94.38 87 VAL B CA 1
ATOM 3328 C C . VAL B 1 87 ? -0.926 -20.328 2.303 1 94.38 87 VAL B C 1
ATOM 3330 O O . VAL B 1 87 ? -0.29 -20.969 1.457 1 94.38 87 VAL B O 1
ATOM 3333 N N . MET B 1 88 ? -2.244 -20.344 2.357 1 93.25 88 MET B N 1
ATOM 3334 C CA . MET B 1 88 ? -3.068 -20.875 1.278 1 93.25 88 MET B CA 1
ATOM 3335 C C . MET B 1 88 ? -3.979 -19.797 0.702 1 93.25 88 MET B C 1
ATOM 3337 O O . MET B 1 88 ? -4.586 -19.031 1.448 1 93.25 88 MET B O 1
ATOM 3341 N N . ILE B 1 89 ? -4.035 -19.688 -0.572 1 92.88 89 ILE B N 1
ATOM 3342 C CA . ILE B 1 89 ? -4.98 -18.828 -1.272 1 92.88 89 ILE B CA 1
ATOM 3343 C C . ILE B 1 89 ? -5.93 -19.688 -2.113 1 92.88 89 ILE B C 1
ATOM 3345 O O . ILE B 1 89 ? -5.488 -20.5 -2.926 1 92.88 89 ILE B O 1
ATOM 3349 N N . VAL B 1 90 ? -7.191 -19.469 -1.901 1 91.19 90 VAL B N 1
ATOM 3350 C CA . VAL B 1 90 ? -8.172 -20.312 -2.58 1 91.19 90 VAL B CA 1
ATOM 3351 C C . VAL B 1 90 ? -9.281 -19.438 -3.17 1 91.19 90 VAL B C 1
ATOM 3353 O O . VAL B 1 90 ? -9.625 -18.391 -2.604 1 91.19 90 VAL B O 1
ATOM 3356 N N . ASN B 1 91 ? -9.805 -19.859 -4.289 1 88.38 91 ASN B N 1
ATOM 3357 C CA . ASN B 1 91 ? -10.883 -19.094 -4.906 1 88.38 91 ASN B CA 1
ATOM 3358 C C . ASN B 1 91 ? -12.242 -19.453 -4.312 1 88.38 91 ASN B C 1
ATOM 3360 O O . ASN B 1 91 ? -12.312 -20.188 -3.324 1 88.38 91 ASN B O 1
ATOM 3364 N N . GLU B 1 92 ? -13.312 -18.938 -4.812 1 90.56 92 GLU B N 1
ATOM 3365 C CA . GLU B 1 92 ? -14.664 -19.078 -4.285 1 90.56 92 GLU B CA 1
ATOM 3366 C C . GLU B 1 92 ? -15.164 -20.516 -4.398 1 90.56 92 GLU B C 1
ATOM 3368 O O . GLU B 1 92 ? -15.961 -20.953 -3.578 1 90.56 92 GLU B O 1
ATOM 3373 N N . ALA B 1 93 ? -14.625 -21.203 -5.367 1 86.75 93 ALA B N 1
ATOM 3374 C CA . ALA B 1 93 ? -15.148 -22.531 -5.691 1 86.75 93 ALA B CA 1
ATOM 3375 C C . ALA B 1 93 ? -14.484 -23.609 -4.848 1 86.75 93 ALA B C 1
ATOM 3377 O O . ALA B 1 93 ? -15.008 -24.719 -4.719 1 86.75 93 ALA B O 1
ATOM 3378 N N . THR B 1 94 ? -13.406 -23.312 -4.301 1 88.69 94 THR B N 1
ATOM 3379 C CA . THR B 1 94 ? -12.609 -24.312 -3.602 1 88.69 94 THR B CA 1
ATOM 3380 C C . THR B 1 94 ? -13.133 -24.531 -2.186 1 88.69 94 THR B C 1
ATOM 3382 O O . THR B 1 94 ? -13.305 -23.578 -1.427 1 88.69 94 THR B O 1
ATOM 3385 N N . SER B 1 95 ? -13.406 -25.812 -1.852 1 91.38 95 SER B N 1
ATOM 3386 C CA . SER B 1 95 ? -13.766 -26.141 -0.476 1 91.38 95 SER B CA 1
ATOM 3387 C C . SER B 1 95 ? -12.516 -26.328 0.385 1 91.38 95 SER B C 1
ATOM 3389 O O . SER B 1 95 ? -11.539 -26.938 -0.058 1 91.38 95 SER B O 1
ATOM 3391 N N . VAL B 1 96 ? -12.578 -25.703 1.549 1 92.62 96 VAL B N 1
ATOM 3392 C CA . VAL B 1 96 ? -11.445 -25.812 2.461 1 92.62 96 VAL B CA 1
ATOM 3393 C C . VAL B 1 96 ? -11.922 -26.312 3.826 1 92.62 96 VAL B C 1
ATOM 3395 O O . VAL B 1 96 ? -12.875 -25.766 4.387 1 92.62 96 VAL B O 1
ATOM 3398 N N . SER B 1 97 ? -11.383 -27.344 4.301 1 89.56 97 SER B N 1
ATOM 3399 C CA . SER B 1 97 ? -11.586 -27.797 5.676 1 89.56 97 SER B CA 1
ATOM 3400 C C . SER B 1 97 ? -10.25 -28.078 6.367 1 89.56 97 SER B C 1
ATOM 3402 O O . SER B 1 97 ? -9.289 -28.5 5.723 1 89.56 97 SER B O 1
ATOM 3404 N N . TYR B 1 98 ? -10.273 -27.766 7.578 1 86 98 TYR B N 1
ATOM 3405 C CA . TYR B 1 98 ? -9.031 -27.938 8.328 1 86 98 TYR B CA 1
ATOM 3406 C C . TYR B 1 98 ? -9.258 -28.797 9.562 1 86 98 TYR B C 1
ATOM 3408 O O . TYR B 1 98 ? -10.281 -28.672 10.234 1 86 98 TYR B O 1
ATOM 3416 N N . GLN B 1 99 ? -8.281 -29.688 9.734 1 81.88 99 GLN B N 1
ATOM 3417 C CA . GLN B 1 99 ? -8.273 -30.531 10.922 1 81.88 99 GLN B CA 1
ATOM 3418 C C . GLN B 1 99 ? -6.949 -30.438 11.664 1 81.88 99 GLN B C 1
ATOM 3420 O O . GLN B 1 99 ? -5.879 -30.578 11.07 1 81.88 99 GLN B O 1
ATOM 3425 N N . GLY B 1 100 ? -6.938 -29.891 12.852 1 76.06 100 GLY B N 1
ATOM 3426 C CA . GLY B 1 100 ? -5.734 -29.844 13.664 1 76.06 100 GLY B CA 1
ATOM 3427 C C . GLY B 1 100 ? -6.023 -29.672 15.141 1 76.06 100 GLY B C 1
ATOM 3428 O O . GLY B 1 100 ? -7.117 -29.234 15.516 1 76.06 100 GLY B O 1
ATOM 3429 N N . GLN B 1 101 ? -5.105 -30.219 15.953 1 75.56 101 GLN B N 1
ATOM 3430 C CA . GLN B 1 101 ? -5.23 -30.047 17.406 1 75.56 101 GLN B CA 1
ATOM 3431 C C . GLN B 1 101 ? -4.633 -28.719 17.859 1 75.56 101 GLN B C 1
ATOM 3433 O O . GLN B 1 101 ? -3.414 -28.547 17.828 1 75.56 101 GLN B O 1
ATOM 3438 N N . GLY B 1 102 ? -5.547 -27.719 18.281 1 77.44 102 GLY B N 1
ATOM 3439 C CA . GLY B 1 102 ? -5.074 -26.469 18.828 1 77.44 102 GLY B CA 1
ATOM 3440 C C . GLY B 1 102 ? -4.535 -25.516 17.781 1 77.44 102 GLY B C 1
ATOM 3441 O O . GLY B 1 102 ? -3.564 -24.797 18.016 1 77.44 102 GLY B O 1
ATOM 3442 N N . MET B 1 103 ? -5.113 -25.562 16.703 1 78.19 103 MET B N 1
ATOM 3443 C CA . MET B 1 103 ? -4.613 -24.734 15.602 1 78.19 103 MET B CA 1
ATOM 3444 C C . MET B 1 103 ? -5.168 -23.328 15.688 1 78.19 103 MET B C 1
ATOM 3446 O O . MET B 1 103 ? -6.301 -23.125 16.125 1 78.19 103 MET B O 1
ATOM 3450 N N . SER B 1 104 ? -4.242 -22.359 15.391 1 85.56 104 SER B N 1
ATOM 3451 C CA . SER B 1 104 ? -4.648 -20.969 15.234 1 85.56 104 SER B CA 1
ATOM 3452 C C . SER B 1 104 ? -4.305 -20.453 13.836 1 85.56 104 SER B C 1
ATOM 3454 O O . SER B 1 104 ? -3.207 -20.703 13.336 1 85.56 104 SER B O 1
ATOM 3456 N N . MET B 1 105 ? -5.293 -19.922 13.211 1 89.69 105 MET B N 1
ATOM 3457 C CA . MET B 1 105 ? -5.051 -19.406 11.859 1 89.69 105 MET B CA 1
ATOM 3458 C C . MET B 1 105 ? -5.734 -18.062 11.656 1 89.69 105 MET B C 1
ATOM 3460 O O . MET B 1 105 ? -6.676 -17.734 12.375 1 89.69 105 MET B O 1
ATOM 3464 N N . ILE B 1 106 ? -5.223 -17.312 10.781 1 92.5 106 ILE B N 1
ATOM 3465 C CA . ILE B 1 106 ? -5.871 -16.094 10.289 1 92.5 106 ILE B CA 1
ATOM 3466 C C . ILE B 1 106 ? -6.555 -16.391 8.953 1 92.5 106 ILE B C 1
ATOM 3468 O O . ILE B 1 106 ? -5.965 -17.016 8.07 1 92.5 106 ILE B O 1
ATOM 3472 N N . ILE B 1 107 ? -7.773 -16.031 8.828 1 93.94 107 ILE B N 1
ATOM 3473 C CA . ILE B 1 107 ? -8.516 -16.219 7.586 1 93.94 107 ILE B CA 1
ATOM 3474 C C . ILE B 1 107 ? -8.961 -14.859 7.047 1 93.94 107 ILE B C 1
ATOM 3476 O O . ILE B 1 107 ? -9.664 -14.117 7.727 1 93.94 107 ILE B O 1
ATOM 3480 N N . PHE B 1 108 ? -8.555 -14.578 5.879 1 95.06 108 PHE B N 1
ATOM 3481 C CA . PHE B 1 108 ? -9 -13.375 5.184 1 95.06 108 PHE B CA 1
ATOM 3482 C C . PHE B 1 108 ? -10.055 -13.711 4.137 1 95.06 108 PHE B C 1
ATOM 3484 O O . PHE B 1 108 ? -9.93 -14.703 3.416 1 95.06 108 PHE B O 1
ATOM 3491 N N . TYR B 1 109 ? -11.094 -12.953 4.059 1 93.81 109 TYR B N 1
ATOM 3492 C CA . TYR B 1 109 ? -12.133 -13.062 3.041 1 93.81 109 TYR B CA 1
ATOM 3493 C C . TYR B 1 109 ? -12.133 -11.836 2.133 1 93.81 109 TYR B C 1
ATOM 3495 O O . TYR B 1 109 ? -11.992 -10.703 2.605 1 93.81 109 TYR B O 1
ATOM 3503 N N . PHE B 1 110 ? -12.258 -12.102 0.878 1 92.5 110 PHE B N 1
ATOM 3504 C CA . PHE B 1 110 ? -12.289 -11.016 -0.101 1 92.5 110 PHE B CA 1
ATOM 3505 C C . PHE B 1 110 ? -13.5 -11.148 -1.018 1 92.5 110 PHE B C 1
ATOM 3507 O O . PHE B 1 110 ? -13.766 -12.227 -1.554 1 92.5 110 PHE B O 1
ATOM 3514 N N . LYS B 1 111 ? -14.188 -10.07 -1.207 1 88.94 111 LYS B N 1
ATOM 3515 C CA . LYS B 1 111 ? -15.148 -10.016 -2.301 1 88.94 111 LYS B CA 1
ATOM 3516 C C . LYS B 1 111 ? -14.453 -9.758 -3.635 1 88.94 111 LYS B C 1
ATOM 3518 O O . LYS B 1 111 ? -13.367 -9.188 -3.672 1 88.94 111 LYS B O 1
ATOM 3523 N N . LYS B 1 112 ? -15.031 -10.086 -4.723 1 83.19 112 LYS B N 1
ATOM 3524 C CA . LYS B 1 112 ? -14.43 -9.984 -6.051 1 83.19 112 LYS B CA 1
ATOM 3525 C C . LYS B 1 112 ? -14.078 -8.539 -6.383 1 83.19 112 LYS B C 1
ATOM 3527 O O . LYS B 1 112 ? -13.062 -8.266 -7.027 1 83.19 112 LYS B O 1
ATOM 3532 N N . HIS B 1 113 ? -14.797 -7.637 -5.898 1 80.62 113 HIS B N 1
ATOM 3533 C CA . HIS B 1 113 ? -14.641 -6.23 -6.238 1 80.62 113 HIS B CA 1
ATOM 3534 C C . HIS B 1 113 ? -13.422 -5.629 -5.539 1 80.62 113 HIS B C 1
ATOM 3536 O O . HIS B 1 113 ? -12.992 -4.523 -5.867 1 80.62 113 HIS B O 1
ATOM 3542 N N . TYR B 1 114 ? -12.891 -6.375 -4.586 1 85.25 114 TYR B N 1
ATOM 3543 C CA . TYR B 1 114 ? -11.656 -5.941 -3.939 1 85.25 114 TYR B CA 1
ATOM 3544 C C . TYR B 1 114 ? -10.5 -5.902 -4.934 1 85.25 114 TYR B C 1
ATOM 3546 O O . TYR B 1 114 ? -9.586 -5.09 -4.801 1 85.25 114 TYR B O 1
ATOM 3554 N N . PHE B 1 115 ? -10.609 -6.805 -5.934 1 79.56 115 PHE B N 1
ATOM 3555 C CA . PHE B 1 115 ? -9.508 -6.98 -6.879 1 79.56 115 PHE B CA 1
ATOM 3556 C C . PHE B 1 115 ? -9.766 -6.207 -8.164 1 79.56 115 PHE B C 1
ATOM 3558 O O . PHE B 1 115 ? -9.781 -6.785 -9.25 1 79.56 115 PHE B O 1
ATOM 3565 N N . LEU B 1 116 ? -9.836 -4.891 -7.973 1 65.88 116 LEU B N 1
ATOM 3566 C CA . LEU B 1 116 ? -10 -4.008 -9.125 1 65.88 116 LEU B CA 1
ATOM 3567 C C . LEU B 1 116 ? -8.68 -3.805 -9.852 1 65.88 116 LEU B C 1
ATOM 3569 O O . LEU B 1 116 ? -7.613 -4.105 -9.312 1 65.88 116 LEU B O 1
ATOM 3573 N N . ASP B 1 117 ? -8.797 -3.199 -10.93 1 57 117 ASP B N 1
ATOM 3574 C CA . ASP B 1 117 ? -7.633 -3.004 -11.781 1 57 117 ASP B CA 1
ATOM 3575 C C . ASP B 1 117 ? -6.543 -2.225 -11.055 1 57 117 ASP B C 1
ATOM 3577 O O . ASP B 1 117 ? -5.352 -2.494 -11.234 1 57 117 ASP B O 1
ATOM 3581 N N . THR B 1 118 ? -6.949 -1.434 -10.258 1 60.31 118 THR B N 1
ATOM 3582 C CA . THR B 1 118 ? -5.984 -0.597 -9.555 1 60.31 118 THR B CA 1
ATOM 3583 C C . THR B 1 118 ? -5.109 -1.44 -8.633 1 60.31 118 THR B C 1
ATOM 3585 O O . THR B 1 118 ? -3.893 -1.239 -8.562 1 60.31 118 THR B O 1
ATOM 3588 N N . LEU B 1 119 ? -5.723 -2.377 -8.008 1 72 119 LEU B N 1
ATOM 3589 C CA . LEU B 1 119 ? -4.961 -3.244 -7.113 1 72 119 LEU B CA 1
ATOM 3590 C C . LEU B 1 119 ? -4.129 -4.246 -7.906 1 72 119 LEU B C 1
ATOM 3592 O O . LEU B 1 119 ? -2.939 -4.422 -7.637 1 72 119 LEU B O 1
ATOM 3596 N N . LEU B 1 120 ? -4.742 -4.781 -8.922 1 66.81 120 LEU B N 1
ATOM 3597 C CA . LEU B 1 120 ? -4.07 -5.816 -9.703 1 66.81 120 LEU B CA 1
ATOM 3598 C C . LEU B 1 120 ? -2.855 -5.25 -10.43 1 66.81 120 LEU B C 1
ATOM 3600 O O . LEU B 1 120 ? -1.838 -5.93 -10.57 1 66.81 120 LEU B O 1
ATOM 3604 N N . ASN B 1 121 ? -2.953 -4.008 -10.742 1 64.62 121 ASN B N 1
ATOM 3605 C CA . ASN B 1 121 ? -1.831 -3.357 -11.406 1 64.62 121 ASN B CA 1
ATOM 3606 C C . ASN B 1 121 ? -0.621 -3.244 -10.484 1 64.62 121 ASN B C 1
ATOM 3608 O O . ASN B 1 121 ? 0.521 -3.277 -10.945 1 64.62 121 ASN B O 1
ATOM 3612 N N . GLN B 1 122 ? -0.897 -3.201 -9.297 1 73.62 122 GLN B N 1
ATOM 3613 C CA . GLN B 1 122 ? 0.194 -3.121 -8.328 1 73.62 122 GLN B CA 1
ATOM 3614 C C . GLN B 1 122 ? 0.909 -4.461 -8.195 1 73.62 122 GLN B C 1
ATOM 3616 O O . GLN B 1 122 ? 2.029 -4.527 -7.684 1 73.62 122 GLN B O 1
ATOM 3621 N N . LEU B 1 123 ? 0.246 -5.535 -8.703 1 74 123 LEU B N 1
ATOM 3622 C CA . LEU B 1 123 ? 0.816 -6.875 -8.594 1 74 123 LEU B CA 1
ATOM 3623 C C . LEU B 1 123 ? 1.439 -7.312 -9.914 1 74 123 LEU B C 1
ATOM 3625 O O . LEU B 1 123 ? 1.931 -8.438 -10.031 1 74 123 LEU B O 1
ATOM 3629 N N . ALA B 1 124 ? 1.484 -6.418 -10.82 1 62.19 124 ALA B N 1
ATOM 3630 C CA . ALA B 1 124 ? 1.856 -6.75 -12.188 1 62.19 124 ALA B CA 1
ATOM 3631 C C . ALA B 1 124 ? 3.287 -7.281 -12.258 1 62.19 124 ALA B C 1
ATOM 3633 O O . ALA B 1 124 ? 3.611 -8.102 -13.117 1 62.19 124 ALA B O 1
ATOM 3634 N N . GLU B 1 125 ? 4.094 -6.902 -11.352 1 65.69 125 GLU B N 1
ATOM 3635 C CA . GLU B 1 125 ? 5.496 -7.32 -11.352 1 65.69 125 GLU B CA 1
ATOM 3636 C C . GLU B 1 125 ? 5.668 -8.68 -10.695 1 65.69 125 GLU B C 1
ATOM 3638 O O . GLU B 1 125 ? 6.773 -9.227 -10.672 1 65.69 125 GLU B O 1
ATOM 3643 N N . GLU B 1 126 ? 4.586 -9.203 -10.109 1 69.88 126 GLU B N 1
ATOM 3644 C CA . GLU B 1 126 ? 4.527 -10.562 -9.578 1 69.88 126 GLU B CA 1
ATOM 3645 C C . GLU B 1 126 ? 3.668 -11.461 -10.461 1 69.88 126 GLU B C 1
ATOM 3647 O O . GLU B 1 126 ? 2.48 -11.656 -10.195 1 69.88 126 GLU B O 1
ATOM 3652 N N . PRO B 1 127 ? 4.273 -12.031 -11.406 1 62.94 127 PRO B N 1
ATOM 3653 C CA . PRO B 1 127 ? 3.484 -12.664 -12.461 1 62.94 127 PRO B CA 1
ATOM 3654 C C . PRO B 1 127 ? 2.594 -13.789 -11.945 1 62.94 127 PRO B C 1
ATOM 3656 O O . PRO B 1 127 ? 1.441 -13.914 -12.367 1 62.94 127 PRO B O 1
ATOM 3659 N N . VAL B 1 128 ? 3.154 -14.555 -11.102 1 69.12 128 VAL B N 1
ATOM 3660 C CA . VAL B 1 128 ? 2.393 -15.695 -10.594 1 69.12 128 VAL B CA 1
ATOM 3661 C C . VAL B 1 128 ? 1.178 -15.195 -9.812 1 69.12 128 VAL B C 1
ATOM 3663 O O . VAL B 1 128 ? 0.056 -15.656 -10.039 1 69.12 128 VAL B O 1
ATOM 3666 N N . MET B 1 129 ? 1.392 -14.172 -8.984 1 77.31 129 MET B N 1
ATOM 3667 C CA . MET B 1 129 ? 0.312 -13.641 -8.156 1 77.31 129 MET B CA 1
ATOM 3668 C C . MET B 1 129 ? -0.675 -12.844 -9 1 77.31 129 MET B C 1
ATOM 3670 O O . MET B 1 129 ? -1.888 -12.93 -8.797 1 77.31 129 MET B O 1
ATOM 3674 N N . TYR B 1 130 ? -0.133 -12.133 -9.875 1 71.25 130 TYR B N 1
ATOM 3675 C CA . TYR B 1 130 ? -0.984 -11.352 -10.766 1 71.25 130 TYR B CA 1
ATOM 3676 C C . TYR B 1 130 ? -1.929 -12.266 -11.547 1 71.25 130 TYR B C 1
ATOM 3678 O O . TYR B 1 130 ? -3.133 -12.008 -11.609 1 71.25 130 TYR B O 1
ATOM 3686 N N . ARG B 1 131 ? -1.423 -13.312 -11.992 1 68.06 131 ARG B N 1
ATOM 3687 C CA . ARG B 1 131 ? -2.213 -14.258 -12.766 1 68.06 131 ARG B CA 1
ATOM 3688 C C . ARG B 1 131 ? -3.268 -14.938 -11.898 1 68.06 131 ARG B C 1
ATOM 3690 O O . ARG B 1 131 ? -4.426 -15.062 -12.305 1 68.06 131 ARG B O 1
ATOM 3697 N N . PHE B 1 132 ? -2.82 -15.289 -10.891 1 76.06 132 PHE B N 1
ATOM 3698 C CA . PHE B 1 132 ? -3.717 -15.984 -9.977 1 76.06 132 PHE B CA 1
ATOM 3699 C C . PHE B 1 132 ? -4.914 -15.109 -9.625 1 76.06 132 PHE B C 1
ATOM 3701 O O . PHE B 1 132 ? -6.062 -15.531 -9.758 1 76.06 132 PHE B O 1
ATOM 3708 N N . PHE B 1 133 ? -4.68 -13.898 -9.266 1 77.88 133 PHE B N 1
ATOM 3709 C CA . PHE B 1 133 ? -5.758 -13.039 -8.789 1 77.88 133 PHE B CA 1
ATOM 3710 C C . PHE B 1 133 ? -6.621 -12.57 -9.953 1 77.88 133 PHE B C 1
ATOM 3712 O O . PHE B 1 133 ? -7.828 -12.375 -9.797 1 77.88 133 PHE B O 1
ATOM 3719 N N . THR B 1 134 ? -6.008 -12.43 -11.031 1 69.06 134 THR B N 1
ATOM 3720 C CA . THR B 1 134 ? -6.785 -12.086 -12.219 1 69.06 134 THR B CA 1
ATOM 3721 C C . THR B 1 134 ? -7.73 -13.219 -12.594 1 69.06 134 THR B C 1
ATOM 3723 O O . THR B 1 134 ? -8.875 -12.984 -12.969 1 69.06 134 THR B O 1
ATOM 3726 N N . GLU B 1 135 ? -7.25 -14.383 -12.469 1 71 135 GLU B N 1
ATOM 3727 C CA . GLU B 1 135 ? -8.055 -15.562 -12.797 1 71 135 GLU B CA 1
ATOM 3728 C C . GLU B 1 135 ? -9.188 -15.75 -11.789 1 71 135 GLU B C 1
ATOM 3730 O O . GLU B 1 135 ? -10.32 -16.047 -12.18 1 71 135 GLU B O 1
ATOM 3735 N N . ILE B 1 136 ? -8.875 -15.555 -10.594 1 73.75 136 ILE B N 1
ATOM 3736 C CA . ILE B 1 136 ? -9.867 -15.852 -9.57 1 73.75 136 ILE B CA 1
ATOM 3737 C C . ILE B 1 136 ? -10.914 -14.734 -9.531 1 73.75 136 ILE B C 1
ATOM 3739 O O . ILE B 1 136 ? -12.047 -14.953 -9.086 1 73.75 136 ILE B O 1
ATOM 3743 N N . ALA B 1 137 ? -10.461 -13.617 -10.039 1 65.88 137 ALA B N 1
ATOM 3744 C CA . ALA B 1 137 ? -11.398 -12.5 -10.078 1 65.88 137 ALA B CA 1
ATOM 3745 C C . ALA B 1 137 ? -12.273 -12.562 -11.32 1 65.88 137 ALA B C 1
ATOM 3747 O O . ALA B 1 137 ? -13.312 -11.898 -11.383 1 65.88 137 ALA B O 1
ATOM 3748 N N . SER B 1 138 ? -11.875 -13.383 -12.25 1 64.19 138 SER B N 1
ATOM 3749 C CA . SER B 1 138 ? -12.609 -13.5 -13.508 1 64.19 138 SER B CA 1
ATOM 3750 C C . SER B 1 138 ? -13.797 -14.445 -13.367 1 64.19 138 SER B C 1
ATOM 3752 O O . SER B 1 138 ? -13.719 -15.438 -12.641 1 64.19 138 SER B O 1
ATOM 3754 N N . SER B 1 139 ? -14.82 -14.133 -13.984 1 63.06 139 SER B N 1
ATOM 3755 C CA . SER B 1 139 ? -16.016 -14.969 -13.984 1 63.06 139 SER B CA 1
ATOM 3756 C C . SER B 1 139 ? -15.797 -16.234 -14.797 1 63.06 139 SER B C 1
ATOM 3758 O O . SER B 1 139 ? -16.5 -17.234 -14.609 1 63.06 139 SER B O 1
ATOM 3760 N N . GLU B 1 140 ? -14.828 -16.234 -15.633 1 60.19 140 GLU B N 1
ATOM 3761 C CA . GLU B 1 140 ? -14.555 -17.359 -16.516 1 60.19 140 GLU B CA 1
ATOM 3762 C C . GLU B 1 140 ? -14.141 -18.594 -15.719 1 60.19 140 GLU B C 1
ATOM 3764 O O . GLU B 1 140 ? -14.352 -19.719 -16.156 1 60.19 140 GLU B O 1
ATOM 3769 N N . PHE B 1 141 ? -13.672 -18.328 -14.555 1 61.22 141 PHE B N 1
ATOM 3770 C CA . PHE B 1 141 ? -13.141 -19.438 -13.766 1 61.22 141 PHE B CA 1
ATOM 3771 C C . PHE B 1 141 ? -13.969 -19.656 -12.508 1 61.22 141 PHE B C 1
ATOM 3773 O O . PHE B 1 141 ? -13.492 -20.25 -11.547 1 61.22 141 PHE B O 1
ATOM 3780 N N . GLU B 1 142 ? -15.023 -19.141 -12.398 1 69.19 142 GLU B N 1
ATOM 3781 C CA . GLU B 1 142 ? -15.852 -19.094 -11.195 1 69.19 142 GLU B CA 1
ATOM 3782 C C . GLU B 1 142 ? -16.141 -20.5 -10.672 1 69.19 142 GLU B C 1
ATOM 3784 O O . GLU B 1 142 ? -16.281 -20.703 -9.461 1 69.19 142 GLU B O 1
ATOM 3789 N N . ASN B 1 143 ? -16.141 -21.531 -11.531 1 74.06 143 ASN B N 1
ATOM 3790 C CA . ASN B 1 143 ? -16.562 -22.844 -11.047 1 74.06 143 ASN B CA 1
ATOM 3791 C C . ASN B 1 143 ? -15.414 -23.844 -11.102 1 74.06 143 ASN B C 1
ATOM 3793 O O . ASN B 1 143 ? -15.641 -25.062 -11.016 1 74.06 143 ASN B O 1
ATOM 3797 N N . ILE B 1 144 ? -14.281 -23.312 -11.133 1 74.5 144 ILE B N 1
ATOM 3798 C CA . ILE B 1 144 ? -13.094 -24.156 -11.133 1 74.5 144 ILE B CA 1
ATOM 3799 C C . ILE B 1 144 ? -12.25 -23.875 -9.891 1 74.5 144 ILE B C 1
ATOM 3801 O O . ILE B 1 144 ? -11.812 -22.734 -9.68 1 74.5 144 ILE B O 1
ATOM 3805 N N . PRO B 1 145 ? -12.109 -24.922 -9.102 1 80.94 145 PRO B N 1
ATOM 3806 C CA . PRO B 1 145 ? -11.289 -24.703 -7.914 1 80.94 145 PRO B CA 1
ATOM 3807 C C . PRO B 1 145 ? -9.844 -24.328 -8.258 1 80.94 145 PRO B C 1
ATOM 3809 O O . PRO B 1 145 ? -9.211 -24.984 -9.078 1 80.94 145 PRO B O 1
ATOM 3812 N N . ARG B 1 146 ? -9.438 -23.25 -7.723 1 79.5 146 ARG B N 1
ATOM 3813 C CA . ARG B 1 146 ? -8.07 -22.766 -7.852 1 79.5 146 ARG B CA 1
ATOM 3814 C C . ARG B 1 146 ? -7.465 -22.438 -6.488 1 79.5 146 ARG B C 1
ATOM 3816 O O . ARG B 1 146 ? -8.133 -21.859 -5.633 1 79.5 146 ARG B O 1
ATOM 3823 N N . TYR B 1 147 ? -6.227 -22.938 -6.289 1 85.81 147 TYR B N 1
ATOM 3824 C CA . TYR B 1 147 ? -5.609 -22.641 -5.004 1 85.81 147 TYR B CA 1
ATOM 3825 C C . TYR B 1 147 ? -4.086 -22.672 -5.113 1 85.81 147 TYR B C 1
ATOM 3827 O O . TYR B 1 147 ? -3.533 -23.328 -5.992 1 85.81 147 TYR B O 1
ATOM 3835 N N . PHE B 1 148 ? -3.459 -21.875 -4.32 1 85.69 148 PHE B N 1
ATOM 3836 C CA . PHE B 1 148 ? -2.021 -21.906 -4.07 1 85.69 148 PHE B CA 1
ATOM 3837 C C . PHE B 1 148 ? -1.733 -22.172 -2.6 1 85.69 148 PHE B C 1
ATOM 3839 O O . PHE B 1 148 ? -2.42 -21.641 -1.722 1 85.69 148 PHE B O 1
ATOM 3846 N N . VAL B 1 149 ? -0.813 -23.078 -2.381 1 88.06 149 VAL B N 1
ATOM 3847 C CA . VAL B 1 149 ? -0.294 -23.266 -1.031 1 88.06 149 VAL B CA 1
ATOM 3848 C C . VAL B 1 149 ? 1.194 -22.922 -0.997 1 88.06 149 VAL B C 1
ATOM 3850 O O . VAL B 1 149 ? 1.993 -23.531 -1.714 1 88.06 149 VAL B O 1
ATOM 3853 N N . PHE B 1 150 ? 1.541 -21.953 -0.183 1 89.31 150 PHE B N 1
ATOM 3854 C CA . PHE B 1 150 ? 2.922 -21.5 -0.068 1 89.31 150 PHE B CA 1
ATOM 3855 C C . PHE B 1 150 ? 3.547 -22 1.231 1 89.31 150 PHE B C 1
ATOM 3857 O O . PHE B 1 150 ? 2.973 -21.828 2.309 1 89.31 150 PHE B O 1
ATOM 3864 N N . ALA B 1 151 ? 4.652 -22.562 1.011 1 87.69 151 ALA B N 1
ATOM 3865 C CA . ALA B 1 151 ? 5.445 -22.922 2.182 1 87.69 151 ALA B CA 1
ATOM 3866 C C . ALA B 1 151 ? 6.324 -21.766 2.637 1 87.69 151 ALA B C 1
ATOM 3868 O O . ALA B 1 151 ? 7.051 -21.172 1.833 1 87.69 151 ALA B O 1
ATOM 3869 N N . SER B 1 152 ? 6.078 -21.234 3.758 1 88.75 152 SER B N 1
ATOM 3870 C CA . SER B 1 152 ? 6.914 -20.219 4.391 1 88.75 152 SER B CA 1
ATOM 3871 C C . SER B 1 152 ? 7.191 -20.562 5.848 1 88.75 152 SER B C 1
ATOM 3873 O O . SER B 1 152 ? 6.523 -21.422 6.43 1 88.75 152 SER B O 1
ATOM 3875 N N . GLN B 1 153 ? 8.188 -19.969 6.359 1 87.19 153 GLN B N 1
ATOM 3876 C CA . GLN B 1 153 ? 8.562 -20.203 7.746 1 87.19 153 GLN B CA 1
ATOM 3877 C C . GLN B 1 153 ? 7.828 -19.25 8.688 1 87.19 153 GLN B C 1
ATOM 3879 O O . GLN B 1 153 ? 7.527 -18.125 8.32 1 87.19 153 GLN B O 1
ATOM 3884 N N . PRO B 1 154 ? 7.605 -19.703 9.906 1 87.31 154 PRO B N 1
ATOM 3885 C CA . PRO B 1 154 ? 6.883 -18.859 10.875 1 87.31 154 PRO B CA 1
ATOM 3886 C C . PRO B 1 154 ? 7.625 -17.578 11.211 1 87.31 154 PRO B C 1
ATOM 3888 O O . PRO B 1 154 ? 7.023 -16.625 11.719 1 87.31 154 PRO B O 1
ATOM 3891 N N . ASN B 1 155 ? 8.898 -17.547 10.922 1 85.38 155 ASN B N 1
ATOM 3892 C CA . ASN B 1 155 ? 9.68 -16.359 11.242 1 85.38 155 ASN B CA 1
ATOM 3893 C C . ASN B 1 155 ? 9.992 -15.539 10 1 85.38 155 ASN B C 1
ATOM 3895 O O . ASN B 1 155 ? 10.883 -14.688 10.016 1 85.38 155 ASN B O 1
ATOM 3899 N N . SER B 1 156 ? 9.289 -15.883 8.969 1 87.69 156 SER B N 1
ATOM 3900 C CA . SER B 1 156 ? 9.492 -15.133 7.73 1 87.69 156 SER B CA 1
ATOM 3901 C C . SER B 1 156 ? 8.695 -13.836 7.738 1 87.69 156 SER B C 1
ATOM 3903 O O . SER B 1 156 ? 7.848 -13.625 8.609 1 87.69 156 SER B O 1
ATOM 3905 N N . ASP B 1 157 ? 8.953 -12.977 6.789 1 90.38 157 ASP B N 1
ATOM 3906 C CA . ASP B 1 157 ? 8.25 -11.711 6.652 1 90.38 157 ASP B CA 1
ATOM 3907 C C . ASP B 1 157 ? 6.766 -11.938 6.363 1 90.38 157 ASP B C 1
ATOM 3909 O O . ASP B 1 157 ? 5.938 -11.055 6.621 1 90.38 157 ASP B O 1
ATOM 3913 N N . VAL B 1 158 ? 6.441 -13.102 5.883 1 92.75 158 VAL B N 1
ATOM 3914 C CA . VAL B 1 158 ? 5.051 -13.438 5.602 1 92.75 158 VAL B CA 1
ATOM 3915 C C . VAL B 1 158 ? 4.223 -13.344 6.883 1 92.75 158 VAL B C 1
ATOM 3917 O O . VAL B 1 158 ? 3.084 -12.875 6.859 1 92.75 158 VAL B O 1
ATOM 3920 N N . HIS B 1 159 ? 4.844 -13.75 7.934 1 91.31 159 HIS B N 1
ATOM 3921 C CA . HIS B 1 159 ? 4.176 -13.688 9.227 1 91.31 159 HIS B CA 1
ATOM 3922 C C . HIS B 1 159 ? 3.824 -12.25 9.602 1 91.31 159 HIS B C 1
ATOM 3924 O O . HIS B 1 159 ? 2.68 -11.961 9.953 1 91.31 159 HIS B O 1
ATOM 3930 N N . VAL B 1 160 ? 4.75 -11.383 9.492 1 90.06 160 VAL B N 1
ATOM 3931 C CA . VAL B 1 160 ? 4.574 -9.984 9.875 1 90.06 160 VAL B CA 1
ATOM 3932 C C . VAL B 1 160 ? 3.537 -9.328 8.969 1 90.06 160 VAL B C 1
ATOM 3934 O O . VAL B 1 160 ? 2.65 -8.617 9.438 1 90.06 160 VAL B O 1
ATOM 3937 N N . TYR B 1 161 ? 3.648 -9.586 7.688 1 94.19 161 TYR B N 1
ATOM 3938 C CA . TYR B 1 161 ? 2.742 -8.961 6.73 1 94.19 161 TYR B CA 1
ATOM 3939 C C . TYR B 1 161 ? 1.32 -9.484 6.906 1 94.19 161 TYR B C 1
ATOM 3941 O O . TYR B 1 161 ? 0.352 -8.75 6.699 1 94.19 161 TYR B O 1
ATOM 3949 N N . SER B 1 162 ? 1.154 -10.75 7.277 1 93.62 162 SER B N 1
ATOM 3950 C CA . SER B 1 162 ? -0.172 -11.289 7.566 1 93.62 162 SER B CA 1
ATOM 3951 C C . SER B 1 162 ? -0.803 -10.594 8.766 1 93.62 162 SER B C 1
ATOM 3953 O O . SER B 1 162 ? -1.979 -10.227 8.727 1 93.62 162 SER B O 1
ATOM 3955 N N . LEU B 1 163 ? -0.024 -10.375 9.734 1 90.25 163 LEU B N 1
ATOM 3956 C CA . LEU B 1 163 ? -0.526 -9.703 10.93 1 90.25 163 LEU B CA 1
ATOM 3957 C C . LEU B 1 163 ? -0.806 -8.234 10.648 1 90.25 163 LEU B C 1
ATOM 3959 O O . LEU B 1 163 ? -1.758 -7.664 11.188 1 90.25 163 LEU B O 1
ATOM 3963 N N . LEU B 1 164 ? 0.074 -7.703 9.867 1 92.12 164 LEU B N 1
ATOM 3964 C CA . LEU B 1 164 ? -0.126 -6.316 9.469 1 92.12 164 LEU B CA 1
ATOM 3965 C C . LEU B 1 164 ? -1.455 -6.145 8.742 1 92.12 164 LEU B C 1
ATOM 3967 O O . LEU B 1 164 ? -2.199 -5.203 9.008 1 92.12 164 LEU B O 1
ATOM 3971 N N . LEU B 1 165 ? -1.766 -7.02 7.809 1 93.31 165 LEU B N 1
ATOM 3972 C CA . LEU B 1 165 ? -3.031 -6.961 7.086 1 93.31 165 LEU B CA 1
ATOM 3973 C C . LEU B 1 165 ? -4.211 -7.113 8.039 1 93.31 165 LEU B C 1
ATOM 3975 O O . LEU B 1 165 ? -5.168 -6.34 7.977 1 93.31 165 LEU B O 1
ATOM 3979 N N . LEU B 1 166 ? -4.117 -8.031 8.922 1 91.12 166 LEU B N 1
ATOM 3980 C CA . LEU B 1 166 ? -5.184 -8.242 9.898 1 91.12 166 LEU B CA 1
ATOM 3981 C C . LEU B 1 166 ? -5.402 -6.996 10.742 1 91.12 166 LEU B C 1
ATOM 3983 O O . LEU B 1 166 ? -6.543 -6.582 10.969 1 91.12 166 LEU B O 1
ATOM 3987 N N . LYS B 1 167 ? -4.363 -6.438 11.172 1 88.62 167 LYS B N 1
ATOM 3988 C CA . LYS B 1 167 ? -4.438 -5.242 12.008 1 88.62 167 LYS B CA 1
ATOM 3989 C C . LYS B 1 167 ? -5.156 -4.109 11.281 1 88.62 167 LYS B C 1
ATOM 3991 O O . LYS B 1 167 ? -6.008 -3.436 11.867 1 88.62 167 LYS B O 1
ATOM 3996 N N . GLN B 1 168 ? -4.773 -3.91 10.023 1 88.31 168 GLN B N 1
ATOM 3997 C CA . GLN B 1 168 ? -5.395 -2.834 9.258 1 88.31 168 GLN B CA 1
ATOM 3998 C C . GLN B 1 168 ? -6.883 -3.098 9.047 1 88.31 168 GLN B C 1
ATOM 4000 O O . GLN B 1 168 ? -7.691 -2.168 9.07 1 88.31 168 GLN B O 1
ATOM 4005 N N . ILE B 1 169 ? -7.258 -4.312 8.797 1 85.69 169 ILE B N 1
ATOM 4006 C CA . ILE B 1 169 ? -8.656 -4.684 8.594 1 85.69 169 ILE B CA 1
ATOM 4007 C C . ILE B 1 169 ? -9.461 -4.383 9.852 1 85.69 169 ILE B C 1
ATOM 4009 O O . ILE B 1 169 ? -10.547 -3.805 9.773 1 85.69 169 ILE B O 1
ATOM 4013 N N . VAL B 1 170 ? -8.93 -4.695 10.938 1 80.12 170 VAL B N 1
ATOM 4014 C CA . VAL B 1 170 ? -9.617 -4.516 12.211 1 80.12 170 VAL B CA 1
ATOM 4015 C C . VAL B 1 170 ? -9.695 -3.027 12.547 1 80.12 170 VAL B C 1
ATOM 4017 O O . VAL B 1 170 ? -10.742 -2.537 12.977 1 80.12 170 VAL B O 1
ATOM 4020 N N . LYS B 1 171 ? -8.602 -2.334 12.383 1 76.38 171 LYS B N 1
ATOM 4021 C CA . LYS B 1 171 ? -8.539 -0.91 12.703 1 76.38 171 LYS B CA 1
ATOM 4022 C C . LYS B 1 171 ? -9.539 -0.113 11.875 1 76.38 171 LYS B C 1
ATOM 4024 O O . LYS B 1 171 ? -10.125 0.859 12.359 1 76.38 171 LYS B O 1
ATOM 4029 N N . MET B 1 172 ? -9.672 -0.434 10.656 1 67.06 172 MET B N 1
ATOM 4030 C CA . MET B 1 172 ? -10.5 0.343 9.734 1 67.06 172 MET B CA 1
ATOM 4031 C C . MET B 1 172 ? -11.953 -0.112 9.805 1 67.06 172 MET B C 1
ATOM 4033 O O . MET B 1 172 ? -12.781 0.321 9 1 67.06 172 MET B O 1
ATOM 4037 N N . ALA B 1 173 ? -12.203 -0.784 10.781 1 60.09 173 ALA B N 1
ATOM 4038 C CA . ALA B 1 173 ? -13.562 -1.295 10.945 1 60.09 173 ALA B CA 1
ATOM 4039 C C . ALA B 1 173 ? -14.07 -1.905 9.641 1 60.09 173 ALA B C 1
ATOM 4041 O O . ALA B 1 173 ? -15.219 -1.671 9.242 1 60.09 173 ALA B O 1
ATOM 4042 N N . TYR B 1 174 ? -13.305 -2.506 8.93 1 53.22 174 TYR B N 1
ATOM 4043 C CA . TYR B 1 174 ? -13.617 -3.375 7.801 1 53.22 174 TYR B CA 1
ATOM 4044 C C . TYR B 1 174 ? -13.977 -2.557 6.566 1 53.22 174 TYR B C 1
ATOM 4046 O O . TYR B 1 174 ? -14.469 -3.1 5.578 1 53.22 174 TYR B O 1
ATOM 4054 N N . PHE B 1 175 ? -13.867 -1.24 6.684 1 52 175 PHE B N 1
ATOM 4055 C CA . PHE B 1 175 ? -14.109 -0.474 5.469 1 52 175 PHE B CA 1
ATOM 4056 C C . PHE B 1 175 ? -12.883 -0.492 4.562 1 52 175 PHE B C 1
ATOM 4058 O O . PHE B 1 175 ? -11.75 -0.525 5.047 1 52 175 PHE B O 1
ATOM 4065 N N . ASN B 1 176 ? -13.219 -0.916 3.299 1 53.97 176 ASN B N 1
ATOM 4066 C CA . ASN B 1 176 ? -12.219 -0.954 2.24 1 53.97 176 ASN B CA 1
ATOM 4067 C C . ASN B 1 176 ? -11.414 0.341 2.184 1 53.97 176 ASN B C 1
ATOM 4069 O O . ASN B 1 176 ? -11.961 1.405 1.894 1 53.97 176 ASN B O 1
ATOM 4073 N N . ASN B 1 177 ? -10.102 0.175 2.705 1 71.38 177 ASN B N 1
ATOM 4074 C CA . ASN B 1 177 ? -9.367 1.432 2.754 1 71.38 177 ASN B CA 1
ATOM 4075 C C . ASN B 1 177 ? -7.953 1.273 2.191 1 71.38 177 ASN B C 1
ATOM 4077 O O . ASN B 1 177 ? -7.508 0.156 1.933 1 71.38 177 ASN B O 1
ATOM 4081 N N . LYS B 1 178 ? -7.434 2.16 1.6 1 75.75 178 LYS B N 1
ATOM 4082 C CA . LYS B 1 178 ? -6.098 2.303 1.022 1 75.75 178 LYS B CA 1
ATOM 4083 C C . LYS B 1 178 ? -5.051 1.601 1.881 1 75.75 178 LYS B C 1
ATOM 4085 O O . LYS B 1 178 ? -4.102 1.016 1.354 1 75.75 178 LYS B O 1
ATOM 4090 N N . VAL B 1 179 ? -5.363 1.451 3.137 1 86.62 179 VAL B N 1
ATOM 4091 C CA . VAL B 1 179 ? -4.355 0.886 4.031 1 86.62 179 VAL B CA 1
ATOM 4092 C C . VAL B 1 179 ? -4.402 -0.639 3.963 1 86.62 179 VAL B C 1
ATOM 4094 O O . VAL B 1 179 ? -3.363 -1.3 4.004 1 86.62 179 VAL B O 1
ATOM 4097 N N . THR B 1 180 ? -5.652 -1.192 3.883 1 89.62 180 THR B N 1
ATOM 4098 C CA . THR B 1 180 ? -5.754 -2.641 3.742 1 89.62 180 THR B CA 1
ATOM 4099 C C . THR B 1 180 ? -5.164 -3.098 2.412 1 89.62 180 THR B C 1
ATOM 4101 O O . THR B 1 180 ? -4.508 -4.141 2.344 1 89.62 180 THR B O 1
ATOM 4104 N N . LYS B 1 181 ? -5.348 -2.285 1.409 1 88.94 181 LYS B N 1
ATOM 4105 C CA . LYS B 1 181 ? -4.789 -2.615 0.1 1 88.94 181 LYS B CA 1
ATOM 4106 C C . LYS B 1 181 ? -3.268 -2.533 0.115 1 88.94 181 LYS B C 1
ATOM 4108 O O . LYS B 1 181 ? -2.59 -3.379 -0.474 1 88.94 181 LYS B O 1
ATOM 4113 N N . ALA B 1 182 ? -2.742 -1.521 0.791 1 90.19 182 ALA B N 1
ATOM 4114 C CA . ALA B 1 182 ? -1.292 -1.403 0.927 1 90.19 182 ALA B CA 1
ATOM 4115 C C . ALA B 1 182 ? -0.709 -2.613 1.651 1 90.19 182 ALA B C 1
ATOM 4117 O O . ALA B 1 182 ? 0.288 -3.189 1.208 1 90.19 182 ALA B O 1
ATOM 4118 N N . ALA B 1 183 ? -1.371 -2.969 2.723 1 93.69 183 ALA B N 1
ATOM 4119 C CA . ALA B 1 183 ? -0.922 -4.125 3.492 1 93.69 183 ALA B CA 1
ATOM 4120 C C . ALA B 1 183 ? -1.032 -5.406 2.67 1 93.69 183 ALA B C 1
ATOM 4122 O O . ALA B 1 183 ? -0.152 -6.27 2.732 1 93.69 183 ALA B O 1
ATOM 4123 N N . PHE B 1 184 ? -2.074 -5.465 1.917 1 94 184 PHE B N 1
ATOM 4124 C CA . PHE B 1 184 ? -2.285 -6.625 1.057 1 94 184 PHE B CA 1
ATOM 4125 C C . PHE B 1 184 ? -1.182 -6.73 0.012 1 94 184 PHE B C 1
ATOM 4127 O O . PHE B 1 184 ? -0.654 -7.816 -0.232 1 94 184 PHE B O 1
ATOM 4134 N N . VAL B 1 185 ? -0.829 -5.656 -0.576 1 90.44 185 VAL B N 1
ATOM 4135 C CA . VAL B 1 185 ? 0.21 -5.629 -1.6 1 90.44 185 VAL B CA 1
ATOM 4136 C C . VAL B 1 185 ? 1.531 -6.117 -1.01 1 90.44 185 VAL B C 1
ATOM 4138 O O . VAL B 1 185 ? 2.23 -6.926 -1.622 1 90.44 185 VAL B O 1
ATOM 4141 N N . LEU B 1 186 ? 1.871 -5.664 0.178 1 93.12 186 LEU B N 1
ATOM 4142 C CA . LEU B 1 186 ? 3.105 -6.078 0.834 1 93.12 186 LEU B CA 1
ATOM 4143 C C . LEU B 1 186 ? 3.129 -7.59 1.046 1 93.12 186 LEU B C 1
ATOM 4145 O O . LEU B 1 186 ? 4.141 -8.242 0.779 1 93.12 186 LEU B O 1
ATOM 4149 N N . LEU B 1 187 ? 1.982 -8.133 1.42 1 94.81 187 LEU B N 1
ATOM 4150 C CA . LEU B 1 187 ? 1.885 -9.57 1.681 1 94.81 187 LEU B CA 1
ATOM 4151 C C . LEU B 1 187 ? 2.01 -10.367 0.387 1 94.81 187 LEU B C 1
ATOM 4153 O O . LEU B 1 187 ? 2.797 -11.312 0.312 1 94.81 187 LEU B O 1
ATOM 4157 N N . VAL B 1 188 ? 1.305 -9.977 -0.625 1 91.81 188 VAL B N 1
ATOM 4158 C CA . VAL B 1 188 ? 1.234 -10.742 -1.869 1 91.81 188 VAL B CA 1
ATOM 4159 C C . VAL B 1 188 ? 2.58 -10.68 -2.588 1 91.81 188 VAL B C 1
ATOM 4161 O O . VAL B 1 188 ? 3.035 -11.672 -3.154 1 91.81 188 VAL B O 1
ATOM 4164 N N . VAL B 1 189 ? 3.213 -9.547 -2.551 1 86.75 189 VAL B N 1
ATOM 4165 C CA . VAL B 1 189 ? 4.523 -9.422 -3.178 1 86.75 189 VAL B CA 1
ATOM 4166 C C . VAL B 1 189 ? 5.527 -10.32 -2.453 1 86.75 189 VAL B C 1
ATOM 4168 O O . VAL B 1 189 ? 6.352 -10.977 -3.09 1 86.75 189 VAL B O 1
ATOM 4171 N N . GLU B 1 190 ? 5.477 -10.305 -1.143 1 90.56 190 GLU B N 1
ATOM 4172 C CA . GLU B 1 190 ? 6.352 -11.18 -0.364 1 90.56 190 GLU B CA 1
ATOM 4173 C C . GLU B 1 190 ? 6.164 -12.641 -0.76 1 90.56 190 GLU B C 1
ATOM 4175 O O . GLU B 1 190 ? 7.141 -13.375 -0.922 1 90.56 190 GLU B O 1
ATOM 4180 N N . LEU B 1 191 ? 4.922 -13.047 -0.954 1 89.19 191 LEU B N 1
ATOM 4181 C CA . LEU B 1 191 ? 4.617 -14.414 -1.366 1 89.19 191 LEU B CA 1
ATOM 4182 C C . LEU B 1 191 ? 5.152 -14.695 -2.766 1 89.19 191 LEU B C 1
ATOM 4184 O O . LEU B 1 191 ? 5.684 -15.773 -3.029 1 89.19 191 LEU B O 1
ATOM 4188 N N . GLY B 1 192 ? 4.949 -13.68 -3.588 1 81.62 192 GLY B N 1
ATOM 4189 C CA . GLY B 1 192 ? 5.414 -13.82 -4.957 1 81.62 192 GLY B CA 1
ATOM 4190 C C . GLY B 1 192 ? 6.922 -13.93 -5.07 1 81.62 192 GLY B C 1
ATOM 4191 O O . GLY B 1 192 ? 7.441 -14.414 -6.074 1 81.62 192 GLY B O 1
ATOM 4192 N N . GLN B 1 193 ? 7.598 -13.484 -4.094 1 79.81 193 GLN B N 1
ATOM 4193 C CA . GLN B 1 193 ? 9.055 -13.461 -4.125 1 79.81 193 GLN B CA 1
ATOM 4194 C C . GLN B 1 193 ? 9.641 -14.703 -3.467 1 79.81 193 GLN B C 1
ATOM 4196 O O . GLN B 1 193 ? 10.859 -14.906 -3.482 1 79.81 193 GLN B O 1
ATOM 4201 N N . LEU B 1 194 ? 8.789 -15.5 -2.92 1 83.12 194 LEU B N 1
ATOM 4202 C CA . LEU B 1 194 ? 9.258 -16.766 -2.385 1 83.12 194 LEU B CA 1
ATOM 4203 C C . LEU B 1 194 ? 9.844 -17.641 -3.49 1 83.12 194 LEU B C 1
ATOM 4205 O O . LEU B 1 194 ? 9.438 -17.531 -4.652 1 83.12 194 LEU B O 1
ATOM 4209 N N . PRO B 1 195 ? 10.789 -18.438 -3.113 1 76.25 195 PRO B N 1
ATOM 4210 C CA . PRO B 1 195 ? 11.312 -19.344 -4.125 1 76.25 195 PRO B CA 1
ATOM 4211 C C . PRO B 1 195 ? 10.242 -20.266 -4.711 1 76.25 195 PRO B C 1
ATOM 4213 O O . PRO B 1 195 ? 9.219 -20.516 -4.066 1 76.25 195 PRO B O 1
ATOM 4216 N N . ARG B 1 196 ? 10.492 -20.688 -5.867 1 70.56 196 ARG B N 1
ATOM 4217 C CA . ARG B 1 196 ? 9.523 -21.516 -6.574 1 70.56 196 ARG B CA 1
ATOM 4218 C C . ARG B 1 196 ? 9.18 -22.766 -5.777 1 70.56 196 ARG B C 1
ATOM 4220 O O . ARG B 1 196 ? 8.039 -23.234 -5.797 1 70.56 196 ARG B O 1
ATOM 4227 N N . GLU B 1 197 ? 10.094 -23.203 -5.07 1 75.06 197 GLU B N 1
ATOM 4228 C CA . GLU B 1 197 ? 9.922 -24.422 -4.289 1 75.06 197 GLU B CA 1
ATOM 4229 C C . GLU B 1 197 ? 8.953 -24.219 -3.133 1 75.06 197 GLU B C 1
ATOM 4231 O O . GLU B 1 197 ? 8.438 -25.172 -2.561 1 75.06 197 GLU B O 1
ATOM 4236 N N . ALA B 1 198 ? 8.781 -22.953 -2.879 1 77.69 198 ALA B N 1
ATOM 4237 C CA . ALA B 1 198 ? 7.875 -22.641 -1.777 1 77.69 198 ALA B CA 1
ATOM 4238 C C . ALA B 1 198 ? 6.418 -22.859 -2.184 1 77.69 198 ALA B C 1
ATOM 4240 O O . ALA B 1 198 ? 5.543 -23 -1.327 1 77.69 198 ALA B O 1
ATOM 4241 N N . LEU B 1 199 ? 6.164 -22.828 -3.428 1 73.06 199 LEU B N 1
ATOM 4242 C CA . LEU B 1 199 ? 4.824 -23.172 -3.889 1 73.06 199 LEU B CA 1
ATOM 4243 C C . LEU B 1 199 ? 4.602 -24.672 -3.844 1 73.06 199 LEU B C 1
ATOM 4245 O O . LEU B 1 199 ? 5.016 -25.391 -4.754 1 73.06 199 LEU B O 1
ATOM 4249 N N . LYS B 1 200 ? 3.98 -25.125 -2.885 1 68.25 200 LYS B N 1
ATOM 4250 C CA . LYS B 1 200 ? 3.855 -26.547 -2.6 1 68.25 200 LYS B CA 1
ATOM 4251 C C . LYS B 1 200 ? 2.756 -27.188 -3.445 1 68.25 200 LYS B C 1
ATOM 4253 O O . LYS B 1 200 ? 2.863 -28.344 -3.842 1 68.25 200 LYS B O 1
ATOM 4258 N N . MET B 1 201 ? 1.636 -26.562 -3.445 1 61.41 201 MET B N 1
ATOM 4259 C CA . MET B 1 201 ? 0.491 -27.141 -4.141 1 61.41 201 MET B CA 1
ATOM 4260 C C . MET B 1 201 ? -0.254 -26.078 -4.941 1 61.41 201 MET B C 1
ATOM 4262 O O . MET B 1 201 ? -0.364 -24.922 -4.508 1 61.41 201 MET B O 1
ATOM 4266 N N . GLN B 1 202 ? -0.468 -26.344 -6.074 1 61.16 202 GLN B N 1
ATOM 4267 C CA . GLN B 1 202 ? -1.324 -25.531 -6.926 1 61.16 202 GLN B CA 1
ATOM 4268 C C . GLN B 1 202 ? -2.354 -26.391 -7.656 1 61.16 202 GLN B C 1
ATOM 4270 O O . GLN B 1 202 ? -2.17 -27.594 -7.805 1 61.16 202 GLN B O 1
ATOM 4275 N N . ASP B 1 203 ? -3.584 -25.781 -7.688 1 58.41 203 ASP B N 1
ATOM 4276 C CA . ASP B 1 203 ? -4.578 -26.531 -8.445 1 58.41 203 ASP B CA 1
ATOM 4277 C C . ASP B 1 203 ? -4.016 -26.984 -9.789 1 58.41 203 ASP B C 1
ATOM 4279 O O . ASP B 1 203 ? -3.029 -26.438 -10.273 1 58.41 203 ASP B O 1
ATOM 4283 N N . ASN B 1 204 ? -4.199 -28.203 -9.922 1 47.91 204 ASN B N 1
ATOM 4284 C CA . ASN B 1 204 ? -3.793 -28.781 -11.195 1 47.91 204 ASN B CA 1
ATOM 4285 C C . ASN B 1 204 ? -4.188 -27.891 -12.367 1 47.91 204 ASN B C 1
ATOM 4287 O O . ASN B 1 204 ? -4.305 -28.359 -13.5 1 47.91 204 ASN B O 1
ATOM 4291 N N . TYR B 1 205 ? -4.816 -26.953 -11.969 1 46.41 205 TYR B N 1
ATOM 4292 C CA . TYR B 1 205 ? -5.246 -26.266 -13.18 1 46.41 205 TYR B CA 1
ATOM 4293 C C . TYR B 1 205 ? -4.059 -25.984 -14.094 1 46.41 205 TYR B C 1
ATOM 4295 O O . TYR B 1 205 ? -2.912 -25.969 -13.648 1 46.41 205 TYR B O 1
ATOM 4303 N N . LEU B 1 206 ? -4.246 -25.359 -15.328 1 45.03 206 LEU B N 1
ATOM 4304 C CA . LEU B 1 206 ? -3.48 -25.547 -16.547 1 45.03 206 LEU B CA 1
ATOM 4305 C C . LEU B 1 206 ? -2.018 -25.172 -16.344 1 45.03 206 LEU B C 1
ATOM 4307 O O . LEU B 1 206 ? -1.716 -24.062 -15.891 1 45.03 206 LEU B O 1
ATOM 4311 N N . SER B 1 207 ? -1.213 -26.062 -15.93 1 43.69 207 SER B N 1
ATOM 4312 C CA . SER B 1 207 ? 0.244 -26.062 -16.016 1 43.69 207 SER B CA 1
ATOM 4313 C C . SER B 1 207 ? 0.75 -24.891 -16.859 1 43.69 207 SER B C 1
ATOM 4315 O O . SER B 1 207 ? 0.086 -24.469 -17.797 1 43.69 207 SER B O 1
ATOM 4317 N N . ASN B 1 208 ? 1.436 -23.922 -16.188 1 49.22 208 ASN B N 1
ATOM 4318 C CA . ASN B 1 208 ? 2.123 -22.906 -16.984 1 49.22 208 ASN B CA 1
ATOM 4319 C C . ASN B 1 208 ? 2.219 -23.312 -18.453 1 49.22 208 ASN B C 1
ATOM 4321 O O . ASN B 1 208 ? 2.049 -22.469 -19.344 1 49.22 208 ASN B O 1
ATOM 4325 N N . HIS B 1 209 ? 2.389 -24.594 -18.641 1 49.06 209 HIS B N 1
ATOM 4326 C CA . HI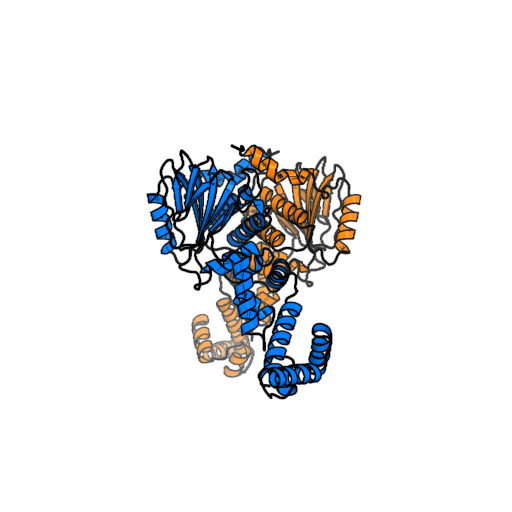S B 1 209 ? 2.533 -25.109 -20 1 49.06 209 HIS B CA 1
ATOM 4327 C C . HIS B 1 209 ? 1.207 -25.062 -20.75 1 49.06 209 HIS B C 1
ATOM 4329 O O . HIS B 1 209 ? 1.171 -24.703 -21.922 1 49.06 209 HIS B O 1
ATOM 4335 N N . GLN B 1 210 ? 0.2 -25.188 -19.969 1 52.94 210 GLN B N 1
ATOM 4336 C CA . GLN B 1 210 ? -1.091 -25.203 -20.656 1 52.94 210 GLN B CA 1
ATOM 4337 C C . GLN B 1 210 ? -1.591 -23.781 -20.891 1 52.94 210 GLN B C 1
ATOM 4339 O O . GLN B 1 210 ? -2.219 -23.5 -21.922 1 52.94 210 GLN B O 1
ATOM 4344 N N . ARG B 1 211 ? -1.235 -22.891 -20.109 1 62.03 211 ARG B N 1
ATOM 4345 C CA . ARG B 1 211 ? -1.669 -21.516 -20.25 1 62.03 211 ARG B CA 1
ATOM 4346 C C . ARG B 1 211 ? -0.978 -20.844 -21.422 1 62.03 211 ARG B C 1
ATOM 4348 O O . ARG B 1 211 ? -1.612 -20.109 -22.188 1 62.03 211 ARG B O 1
ATOM 4355 N N . VAL B 1 212 ? 0.326 -21.094 -21.406 1 72.19 212 VAL B N 1
ATOM 4356 C CA . VAL B 1 212 ? 1.023 -20.516 -22.562 1 72.19 212 VAL B CA 1
ATOM 4357 C C . VAL B 1 212 ? 0.395 -21.031 -23.859 1 72.19 212 VAL B C 1
ATOM 4359 O O . VAL B 1 212 ? 0.252 -20.281 -24.828 1 72.19 212 VAL B O 1
ATOM 4362 N N . GLU B 1 213 ? -0.066 -22.234 -23.688 1 67.12 213 GLU B N 1
ATOM 4363 C CA . GLU B 1 213 ? -0.672 -22.812 -24.875 1 67.12 213 GLU B CA 1
ATOM 4364 C C . GLU B 1 213 ? -2.002 -22.141 -25.203 1 67.12 213 GLU B C 1
ATOM 4366 O O . GLU B 1 213 ? -2.305 -21.891 -26.375 1 67.12 213 GLU B O 1
ATOM 4371 N N . VAL B 1 214 ? -2.643 -21.828 -24.156 1 69.19 214 VAL B N 1
ATOM 4372 C CA . VAL B 1 214 ? -3.938 -21.188 -24.359 1 69.19 214 VAL B CA 1
ATOM 4373 C C . VAL B 1 214 ? -3.738 -19.766 -24.859 1 69.19 214 VAL B C 1
ATOM 4375 O O . VAL B 1 214 ? -4.469 -19.297 -25.75 1 69.19 214 VAL B O 1
ATOM 4378 N N . ILE B 1 215 ? -2.781 -19.109 -24.281 1 80.81 215 ILE B N 1
ATOM 4379 C CA . ILE B 1 215 ? -2.477 -17.75 -24.703 1 80.81 215 ILE B CA 1
ATOM 4380 C C . ILE B 1 215 ? -2.002 -17.75 -26.156 1 80.81 215 ILE B C 1
ATOM 4382 O O . ILE B 1 215 ? -2.461 -16.953 -26.969 1 80.81 215 ILE B O 1
ATOM 4386 N N . LEU B 1 216 ? -1.156 -18.75 -26.438 1 82.88 216 LEU B N 1
ATOM 4387 C CA . LEU B 1 216 ? -0.643 -18.875 -27.797 1 82.88 216 LEU B CA 1
ATOM 4388 C C . LEU B 1 216 ? -1.766 -19.203 -28.781 1 82.88 216 LEU B C 1
ATOM 4390 O O . LEU B 1 216 ? -1.811 -18.656 -29.875 1 82.88 216 LEU B O 1
ATOM 4394 N N . ALA B 1 217 ? -2.645 -20.047 -28.359 1 75.06 217 ALA B N 1
ATOM 4395 C CA . ALA B 1 217 ? -3.787 -20.391 -29.203 1 75.06 217 ALA B CA 1
ATOM 4396 C C . ALA B 1 217 ? -4.664 -19.172 -29.453 1 75.06 217 ALA B C 1
ATOM 4398 O O . ALA B 1 217 ? -5.148 -18.969 -30.578 1 75.06 217 ALA B O 1
ATOM 4399 N N . TYR B 1 218 ? -4.828 -18.391 -28.469 1 82.38 218 TYR B N 1
ATOM 4400 C CA . TYR B 1 218 ? -5.609 -17.172 -28.609 1 82.38 218 TYR B CA 1
ATOM 4401 C C . TYR B 1 218 ? -4.922 -16.188 -29.562 1 82.38 218 TYR B C 1
ATOM 4403 O O . TYR B 1 218 ? -5.574 -15.594 -30.422 1 82.38 218 TYR B O 1
ATOM 4411 N N . ILE B 1 219 ? -3.652 -15.992 -29.328 1 86.25 219 ILE B N 1
ATOM 4412 C CA . ILE B 1 219 ? -2.877 -15.117 -30.203 1 86.25 219 ILE B CA 1
ATOM 4413 C C . ILE B 1 219 ? -3.031 -15.578 -31.656 1 86.25 219 ILE B C 1
ATOM 4415 O O . ILE B 1 219 ? -3.27 -14.766 -32.531 1 86.25 219 ILE B O 1
ATOM 4419 N N . GLU B 1 220 ? -2.967 -16.891 -31.859 1 80.94 220 GLU B N 1
ATOM 4420 C CA . GLU B 1 220 ? -3.111 -17.453 -33.188 1 80.94 220 GLU B CA 1
ATOM 4421 C C . GLU B 1 220 ? -4.496 -17.172 -33.781 1 80.94 220 GLU B C 1
ATOM 4423 O O . GLU B 1 220 ? -4.625 -16.812 -34.938 1 80.94 220 GLU B O 1
ATOM 4428 N N . GLN B 1 221 ? -5.441 -17.312 -32.938 1 77 221 GLN B N 1
ATOM 4429 C CA . GLN B 1 221 ? -6.82 -17.109 -33.375 1 77 221 GLN B CA 1
ATOM 4430 C C . GLN B 1 221 ? -7.078 -15.648 -33.75 1 77 221 GLN B C 1
ATOM 4432 O O . GLN B 1 221 ? -7.852 -15.352 -34.656 1 77 221 GLN B O 1
ATOM 4437 N N . GLN B 1 222 ? -6.363 -14.781 -33 1 79.94 222 GLN B N 1
ATOM 4438 C CA . GLN B 1 222 ? -6.609 -13.359 -33.188 1 79.94 222 GLN B CA 1
ATOM 4439 C C . GLN B 1 222 ? -5.457 -12.695 -33.938 1 79.94 222 GLN B C 1
ATOM 4441 O O . GLN B 1 222 ? -5.18 -11.516 -33.75 1 79.94 222 GLN B O 1
ATOM 4446 N N . ILE B 1 223 ? -4.793 -13.422 -34.781 1 80.56 223 ILE B N 1
ATOM 4447 C CA . ILE B 1 223 ? -3.488 -13.039 -35.312 1 80.56 223 ILE B CA 1
ATOM 4448 C C . ILE B 1 223 ? -3.637 -11.797 -36.188 1 80.56 223 ILE B C 1
ATOM 4450 O O . ILE B 1 223 ? -2.723 -10.977 -36.25 1 80.56 223 ILE B O 1
ATOM 4454 N N . ALA B 1 224 ? -4.695 -11.57 -36.812 1 76.31 224 ALA B N 1
ATOM 4455 C CA . ALA B 1 224 ? -4.91 -10.492 -37.75 1 76.31 224 ALA B CA 1
ATOM 4456 C C . ALA B 1 224 ? -4.824 -9.125 -37.062 1 76.31 224 ALA B C 1
ATOM 4458 O O . ALA B 1 224 ? -4.367 -8.148 -37.688 1 76.31 224 ALA B O 1
ATOM 4459 N N . HIS B 1 225 ? -5.23 -9.047 -35.75 1 81 225 HIS B N 1
ATOM 4460 C CA . HIS B 1 225 ? -5.316 -7.746 -35.094 1 81 225 HIS B CA 1
ATOM 4461 C C . HIS B 1 225 ? -4.793 -7.809 -33.656 1 81 225 HIS B C 1
ATOM 4463 O O . HIS B 1 225 ? -4.969 -6.867 -32.906 1 81 225 HIS B O 1
ATOM 4469 N N . VAL B 1 226 ? -4.09 -8.82 -33.438 1 85.94 226 VAL B N 1
ATOM 4470 C CA . VAL B 1 226 ? -3.746 -9.094 -32.031 1 85.94 226 VAL B CA 1
ATOM 4471 C C . VAL B 1 226 ? -2.699 -8.094 -31.562 1 85.94 226 VAL B C 1
ATOM 4473 O O . VAL B 1 226 ? -1.77 -7.754 -32.312 1 85.94 226 VAL B O 1
ATOM 4476 N N . THR B 1 227 ? -2.928 -7.512 -30.453 1 88 227 THR B N 1
ATOM 4477 C CA . THR B 1 227 ? -1.948 -6.672 -29.781 1 88 227 THR B CA 1
ATOM 4478 C C . THR B 1 227 ? -1.647 -7.215 -28.375 1 88 227 THR B C 1
ATOM 4480 O O . THR B 1 227 ? -2.449 -7.961 -27.812 1 88 227 THR B O 1
ATOM 4483 N N . LEU B 1 228 ? -0.444 -6.883 -28 1 90 228 LEU B N 1
ATOM 4484 C CA . LEU B 1 228 ? -0.046 -7.297 -26.656 1 90 228 LEU B CA 1
ATOM 4485 C C . LEU B 1 228 ? -1.073 -6.852 -25.625 1 90 228 LEU B C 1
ATOM 4487 O O . LEU B 1 228 ? -1.434 -7.621 -24.719 1 90 228 LEU B O 1
ATOM 4491 N N . ALA B 1 229 ? -1.538 -5.676 -25.812 1 85.25 229 ALA B N 1
ATOM 4492 C CA . ALA B 1 229 ? -2.496 -5.098 -24.875 1 85.25 229 ALA B CA 1
ATOM 4493 C C . ALA B 1 229 ? -3.803 -5.883 -24.875 1 85.25 229 ALA B C 1
ATOM 4495 O O . ALA B 1 229 ? -4.371 -6.152 -23.812 1 85.25 229 ALA B O 1
ATOM 4496 N N . GLU B 1 230 ? -4.258 -6.258 -26.016 1 80.06 230 GLU B N 1
ATOM 4497 C CA . GLU B 1 230 ? -5.504 -7.008 -26.156 1 80.06 230 GLU B CA 1
ATOM 4498 C C . GLU B 1 230 ? -5.391 -8.391 -25.531 1 80.06 230 GLU B C 1
ATOM 4500 O O . GLU B 1 230 ? -6.316 -8.852 -24.844 1 80.06 230 GLU B O 1
ATOM 4505 N N . VAL B 1 231 ? -4.258 -9.062 -25.781 1 84.25 231 VAL B N 1
ATOM 4506 C CA . VAL B 1 231 ? -4.051 -10.398 -25.234 1 84.25 231 VAL B CA 1
ATOM 4507 C C . VAL B 1 231 ? -3.949 -10.328 -23.719 1 84.25 231 VAL B C 1
ATOM 4509 O O . VAL B 1 231 ? -4.531 -11.156 -23 1 84.25 231 VAL B O 1
ATOM 4512 N N . ALA B 1 232 ? -3.229 -9.367 -23.375 1 78.81 232 ALA B N 1
ATOM 4513 C CA . ALA B 1 232 ? -3.074 -9.172 -21.938 1 78.81 232 ALA B CA 1
ATOM 4514 C C . ALA B 1 232 ? -4.426 -8.977 -21.266 1 78.81 232 ALA B C 1
ATOM 4516 O O . ALA B 1 232 ? -4.711 -9.602 -20.234 1 78.81 232 ALA B O 1
ATOM 4517 N N . ALA B 1 233 ? -5.242 -8.188 -21.875 1 68.88 233 ALA B N 1
ATOM 4518 C CA . ALA B 1 233 ? -6.578 -7.918 -21.344 1 68.88 233 ALA B CA 1
ATOM 4519 C C . ALA B 1 233 ? -7.422 -9.188 -21.328 1 68.88 233 ALA B C 1
ATOM 4521 O O . ALA B 1 233 ? -8.094 -9.469 -20.328 1 68.88 233 ALA B O 1
ATOM 4522 N N . LYS B 1 234 ? -7.312 -9.906 -22.391 1 64.94 234 LYS B N 1
ATOM 4523 C CA . LYS B 1 234 ? -8.102 -11.125 -22.547 1 64.94 234 LYS B CA 1
ATOM 4524 C C . LYS B 1 234 ? -7.781 -12.125 -21.438 1 64.94 234 LYS B C 1
ATOM 4526 O O . LYS B 1 234 ? -8.68 -12.812 -20.938 1 64.94 234 LYS B O 1
ATOM 4531 N N . PHE B 1 235 ? -6.562 -12.18 -21.188 1 66.81 235 PHE B N 1
ATOM 4532 C CA . PHE B 1 235 ? -6.121 -13.195 -20.25 1 66.81 235 PHE B CA 1
ATOM 4533 C C . PHE B 1 235 ? -5.816 -12.578 -18.891 1 66.81 235 PHE B C 1
ATOM 4535 O O . PHE B 1 235 ? -5.156 -13.203 -18.047 1 66.81 235 PHE B O 1
ATOM 4542 N N . HIS B 1 236 ? -6.176 -11.258 -18.922 1 58.81 236 HIS B N 1
ATOM 4543 C CA . HIS B 1 236 ? -6.137 -10.5 -17.672 1 58.81 236 HIS B CA 1
ATOM 4544 C C . HIS B 1 236 ? -4.711 -10.367 -17.156 1 58.81 236 HIS B C 1
ATOM 4546 O O . HIS B 1 236 ? -4.457 -10.57 -15.961 1 58.81 236 HIS B O 1
ATOM 4552 N N . PHE B 1 237 ? -3.824 -10.297 -18.109 1 64.75 237 PHE B N 1
ATOM 4553 C CA . PHE B 1 237 ? -2.43 -9.977 -17.828 1 64.75 237 PHE B CA 1
ATOM 4554 C C . PHE B 1 237 ? -2.158 -8.492 -18.016 1 64.75 237 PHE B C 1
ATOM 4556 O O . PHE B 1 237 ? -2.854 -7.824 -18.781 1 64.75 237 PHE B O 1
ATOM 4563 N N . HIS B 1 238 ? -1.306 -7.898 -17.172 1 63.78 238 HIS B N 1
ATOM 4564 C CA . HIS B 1 238 ? -0.666 -6.672 -17.625 1 63.78 238 HIS B CA 1
ATOM 4565 C C . HIS B 1 238 ? 0.207 -6.93 -18.859 1 63.78 238 HIS B C 1
ATOM 4567 O O . HIS B 1 238 ? 0.876 -7.961 -18.938 1 63.78 238 HIS B O 1
ATOM 4573 N N . PRO B 1 239 ? 0.175 -6.004 -19.75 1 73.62 239 PRO B N 1
ATOM 4574 C CA . PRO B 1 239 ? 0.94 -6.227 -20.984 1 73.62 239 PRO B CA 1
ATOM 4575 C C . PRO B 1 239 ? 2.414 -6.527 -20.719 1 73.62 239 PRO B C 1
ATOM 4577 O O . PRO B 1 239 ? 2.992 -7.414 -21.344 1 73.62 239 PRO B O 1
ATOM 4580 N N . ASN B 1 240 ? 2.902 -5.898 -19.75 1 69.06 240 ASN B N 1
ATOM 4581 C CA . ASN B 1 240 ? 4.309 -6.141 -19.453 1 69.06 240 ASN B CA 1
ATOM 4582 C C . ASN B 1 240 ? 4.527 -7.547 -18.891 1 69.06 240 ASN B C 1
ATOM 4584 O O . ASN B 1 240 ? 5.504 -8.211 -19.25 1 69.06 240 ASN B O 1
ATOM 4588 N N . TYR B 1 241 ? 3.643 -7.953 -18.141 1 69.5 241 TYR B N 1
ATOM 4589 C CA . TYR B 1 241 ? 3.725 -9.312 -17.609 1 69.5 241 TYR B CA 1
ATOM 4590 C C . TYR B 1 241 ? 3.572 -10.344 -18.719 1 69.5 241 TYR B C 1
ATOM 4592 O O . TYR B 1 241 ? 4.336 -11.305 -18.797 1 69.5 241 TYR B O 1
ATOM 4600 N N . LEU B 1 242 ? 2.562 -10.102 -19.5 1 79.19 242 LEU B N 1
ATOM 4601 C CA . LEU B 1 242 ? 2.344 -11.031 -20.594 1 79.19 242 LEU B CA 1
ATOM 4602 C C . LEU B 1 242 ? 3.578 -11.133 -21.484 1 79.19 242 LEU B C 1
ATOM 4604 O O . LEU B 1 242 ? 3.969 -12.227 -21.906 1 79.19 242 LEU B O 1
ATOM 4608 N N . SER B 1 243 ? 4.148 -10.008 -21.734 1 84.38 243 SER B N 1
ATOM 4609 C CA . SER B 1 243 ? 5.352 -9.977 -22.562 1 84.38 243 SER B CA 1
ATOM 4610 C C . SER B 1 243 ? 6.457 -10.836 -21.969 1 84.38 243 SER B C 1
ATOM 4612 O O . SER B 1 243 ? 7.031 -11.688 -22.656 1 84.38 243 SER B O 1
ATOM 4614 N N . ASN B 1 244 ? 6.672 -10.758 -20.719 1 77.81 244 ASN B N 1
ATOM 4615 C CA . ASN B 1 244 ? 7.723 -11.516 -20.031 1 77.81 244 ASN B CA 1
ATOM 4616 C C . ASN B 1 244 ? 7.359 -12.992 -19.906 1 77.81 244 ASN B C 1
ATOM 4618 O O . ASN B 1 244 ? 8.219 -13.859 -20.062 1 77.81 244 ASN B O 1
ATOM 4622 N N . PHE B 1 245 ? 6.152 -13.234 -19.609 1 76.06 245 PHE B N 1
ATOM 4623 C CA . PHE B 1 245 ? 5.625 -14.586 -19.484 1 76.06 245 PHE B CA 1
ATOM 4624 C C . PHE B 1 245 ? 5.824 -15.359 -20.781 1 76.06 245 PHE B C 1
ATOM 4626 O O . PHE B 1 245 ? 6.316 -16.484 -20.766 1 76.06 245 PHE B O 1
ATOM 4633 N N . LEU B 1 246 ? 5.469 -14.672 -21.891 1 83.62 246 LEU B N 1
ATOM 4634 C CA . LEU B 1 246 ? 5.625 -15.305 -23.188 1 83.62 246 LEU B CA 1
ATOM 4635 C C . LEU B 1 246 ? 7.094 -15.562 -23.5 1 83.62 246 LEU B C 1
ATOM 4637 O O . LEU B 1 246 ? 7.453 -16.641 -23.984 1 83.62 246 LEU B O 1
ATOM 4641 N N . LYS B 1 247 ? 7.875 -14.648 -23.172 1 86.25 247 LYS B N 1
ATOM 4642 C CA . LYS B 1 247 ? 9.305 -14.797 -23.406 1 86.25 247 LYS B CA 1
ATOM 4643 C C . LYS B 1 247 ? 9.891 -15.938 -22.578 1 86.25 247 LYS B C 1
ATOM 4645 O O . LYS B 1 247 ? 10.664 -16.75 -23.094 1 86.25 247 LYS B O 1
ATOM 4650 N N . GLU B 1 248 ? 9.461 -15.984 -21.406 1 77.81 248 GLU B N 1
ATOM 4651 C CA . GLU B 1 248 ? 9.938 -17.016 -20.5 1 77.81 248 GLU B CA 1
ATOM 4652 C C . GLU B 1 248 ? 9.5 -18.406 -20.953 1 77.81 248 GLU B C 1
ATOM 4654 O O . GLU B 1 248 ? 10.281 -19.359 -20.922 1 77.81 248 GLU B O 1
ATOM 4659 N N . LYS B 1 249 ? 8.312 -18.453 -21.375 1 77.56 249 LYS B N 1
ATOM 4660 C CA . LYS B 1 249 ? 7.723 -19.766 -21.656 1 77.56 249 LYS B CA 1
ATOM 4661 C C . LYS B 1 249 ? 8.023 -20.203 -23.094 1 77.56 249 LYS B C 1
ATOM 4663 O O . LYS B 1 249 ? 8.07 -21.406 -23.375 1 77.56 249 LYS B O 1
ATOM 4668 N N . THR B 1 250 ? 8.266 -19.188 -24.016 1 82.25 250 THR B N 1
ATOM 4669 C CA . THR B 1 250 ? 8.406 -19.547 -25.406 1 82.25 250 THR B CA 1
ATOM 4670 C C . THR B 1 250 ? 9.781 -19.141 -25.938 1 82.25 250 THR B C 1
ATOM 4672 O O . THR B 1 250 ? 10.156 -19.516 -27.047 1 82.25 250 THR B O 1
ATOM 4675 N N . ASN B 1 251 ? 10.5 -18.297 -25.094 1 88.75 251 ASN B N 1
ATOM 4676 C CA . ASN B 1 251 ? 11.789 -17.734 -25.484 1 88.75 251 ASN B CA 1
ATOM 4677 C C . ASN B 1 251 ? 11.648 -16.734 -26.625 1 88.75 251 ASN B C 1
ATOM 4679 O O . ASN B 1 251 ? 12.602 -16.484 -27.359 1 88.75 251 ASN B O 1
ATOM 4683 N N . LYS B 1 252 ? 10.484 -16.312 -26.922 1 89.88 252 LYS B N 1
ATOM 4684 C CA . LYS B 1 252 ? 10.188 -15.328 -27.969 1 89.88 252 LYS B CA 1
ATOM 4685 C C . LYS B 1 252 ? 9.383 -14.156 -27.422 1 89.88 252 LYS B C 1
ATOM 4687 O O . LYS B 1 252 ? 8.578 -14.328 -26.5 1 89.88 252 LYS B O 1
ATOM 4692 N N . THR B 1 253 ? 9.664 -12.984 -27.922 1 92.12 253 THR B N 1
ATOM 4693 C CA . THR B 1 253 ? 8.836 -11.836 -27.594 1 92.12 253 THR B CA 1
ATOM 4694 C C . THR B 1 253 ? 7.453 -11.961 -28.219 1 92.12 253 THR B C 1
ATOM 4696 O O . THR B 1 253 ? 7.258 -12.766 -29.141 1 92.12 253 THR B O 1
ATOM 4699 N N . PHE B 1 254 ? 6.52 -11.141 -27.719 1 92.75 254 PHE B N 1
ATOM 4700 C CA . PHE B 1 254 ? 5.184 -11.117 -28.297 1 92.75 254 PHE B CA 1
ATOM 4701 C C . PHE B 1 254 ? 5.25 -10.859 -29.797 1 92.75 254 PHE B C 1
ATOM 4703 O O . PHE B 1 254 ? 4.598 -11.547 -30.578 1 92.75 254 PHE B O 1
ATOM 4710 N N . THR B 1 255 ? 6.094 -9.852 -30.141 1 89.44 255 THR B N 1
ATOM 4711 C CA . THR B 1 255 ? 6.234 -9.484 -31.531 1 89.44 255 THR B CA 1
ATOM 4712 C C . THR B 1 255 ? 6.766 -10.656 -32.344 1 89.44 255 THR B C 1
ATOM 4714 O O . THR B 1 255 ? 6.301 -10.906 -33.469 1 89.44 255 THR B O 1
ATOM 4717 N N . GLU B 1 256 ? 7.695 -11.391 -31.797 1 90.5 256 GLU B N 1
ATOM 4718 C CA . GLU B 1 256 ? 8.266 -12.547 -32.5 1 90.5 256 GLU B CA 1
ATOM 4719 C C . GLU B 1 256 ? 7.246 -13.672 -32.625 1 90.5 256 GLU B C 1
ATOM 4721 O O . GLU B 1 256 ? 7.199 -14.359 -33.656 1 90.5 256 GLU B O 1
ATOM 4726 N N . ILE B 1 257 ? 6.469 -13.812 -31.516 1 91.44 257 ILE B N 1
ATOM 4727 C CA . ILE B 1 257 ? 5.434 -14.844 -31.516 1 91.44 257 ILE B CA 1
ATOM 4728 C C . ILE B 1 257 ? 4.398 -14.531 -32.594 1 91.44 257 ILE B C 1
ATOM 4730 O O . ILE B 1 257 ? 4.047 -15.398 -33.406 1 91.44 257 ILE B O 1
ATOM 4734 N N . VAL B 1 258 ? 3.992 -13.273 -32.625 1 90.5 258 VAL B N 1
ATOM 4735 C CA . VAL B 1 258 ? 2.998 -12.836 -33.625 1 90.5 258 VAL B CA 1
ATOM 4736 C C . VAL B 1 258 ? 3.559 -12.984 -35.031 1 90.5 258 VAL B C 1
ATOM 4738 O O . VAL B 1 258 ? 2.873 -13.484 -35.906 1 90.5 258 VAL B O 1
ATOM 4741 N N . LEU B 1 259 ? 4.816 -12.594 -35.156 1 88.88 259 LEU B N 1
ATOM 4742 C CA . LEU B 1 259 ? 5.469 -12.711 -36.469 1 88.88 259 LEU B CA 1
ATOM 4743 C C . LEU B 1 259 ? 5.52 -14.164 -36.906 1 88.88 259 LEU B C 1
ATOM 4745 O O . LEU B 1 259 ? 5.238 -14.469 -38.094 1 88.88 259 LEU B O 1
ATOM 4749 N N . ALA B 1 260 ? 5.875 -15.023 -36.031 1 88.06 260 ALA B N 1
ATOM 4750 C CA . ALA B 1 260 ? 5.98 -16.438 -36.344 1 88.06 260 ALA B CA 1
ATOM 4751 C C . ALA B 1 260 ? 4.637 -17 -36.812 1 88.06 260 ALA B C 1
ATOM 4753 O O . ALA B 1 260 ? 4.566 -17.734 -37.812 1 88.06 260 ALA B O 1
ATOM 4754 N N . TYR B 1 261 ? 3.654 -16.641 -36.094 1 87.81 261 TYR B N 1
ATOM 4755 C CA . TYR B 1 261 ? 2.324 -17.109 -36.438 1 87.81 261 TYR B CA 1
ATOM 4756 C C . TYR B 1 261 ? 1.87 -16.531 -37.781 1 87.81 261 TYR B C 1
ATOM 4758 O O . TYR B 1 261 ? 1.271 -17.234 -38.594 1 87.81 261 TYR B O 1
ATOM 4766 N N . ARG B 1 262 ? 2.145 -15.305 -37.969 1 87.94 262 ARG B N 1
ATOM 4767 C CA . ARG B 1 262 ? 1.758 -14.664 -39.219 1 87.94 262 ARG B CA 1
ATOM 4768 C C . ARG B 1 262 ? 2.494 -15.281 -40.406 1 87.94 262 ARG B C 1
ATOM 4770 O O . ARG B 1 262 ? 1.897 -15.523 -41.469 1 87.94 262 ARG B O 1
ATOM 4777 N N . ILE B 1 263 ? 3.738 -15.547 -40.219 1 87.81 263 ILE B N 1
ATOM 4778 C CA . ILE B 1 263 ? 4.523 -16.172 -41.25 1 87.81 263 ILE B CA 1
ATOM 4779 C C . ILE B 1 263 ? 3.98 -17.578 -41.531 1 87.81 263 ILE B C 1
ATOM 4781 O O . ILE B 1 263 ? 3.832 -17.969 -42.719 1 87.81 263 ILE B O 1
ATOM 4785 N N . GLN B 1 264 ? 3.74 -18.281 -40.531 1 86 264 GLN B N 1
ATOM 4786 C CA . GLN B 1 264 ? 3.191 -19.625 -40.719 1 86 264 GLN B CA 1
ATOM 4787 C C . GLN B 1 264 ? 1.852 -19.578 -41.438 1 86 264 GLN B C 1
ATOM 4789 O O . GLN B 1 264 ? 1.596 -20.406 -42.344 1 86 264 GLN B O 1
ATOM 4794 N N . LEU B 1 265 ? 1.065 -18.672 -41.125 1 83.06 265 LEU B N 1
ATOM 4795 C CA . LEU B 1 265 ? -0.227 -18.5 -41.781 1 83.06 265 LEU B CA 1
ATOM 4796 C C . LEU B 1 265 ? -0.047 -18.109 -43.219 1 83.06 265 LEU B C 1
ATOM 4798 O O . LEU B 1 265 ? -0.767 -18.594 -44.094 1 83.06 265 LEU B O 1
ATOM 4802 N N . ALA B 1 266 ? 0.861 -17.266 -43.406 1 86.31 266 ALA B N 1
ATOM 4803 C CA . ALA B 1 266 ? 1.176 -16.859 -44.75 1 86.31 266 ALA B CA 1
ATOM 4804 C C . ALA B 1 266 ? 1.62 -18.062 -45.594 1 86.31 266 ALA B C 1
ATOM 4806 O O . ALA B 1 266 ? 1.178 -18.219 -46.75 1 86.31 266 ALA B O 1
ATOM 4807 N N . LYS B 1 267 ? 2.402 -18.844 -44.969 1 84.88 267 LYS B N 1
ATOM 4808 C CA . LYS B 1 267 ? 2.855 -20.047 -45.656 1 84.88 267 LYS B CA 1
ATOM 4809 C C . LYS B 1 267 ? 1.675 -20.938 -46.031 1 84.88 267 LYS B C 1
ATOM 4811 O O . LYS B 1 267 ? 1.624 -21.453 -47.156 1 84.88 267 LYS B O 1
ATOM 4816 N N . ASN B 1 268 ? 0.817 -21.047 -45.219 1 80.31 268 ASN B N 1
ATOM 4817 C CA . ASN B 1 268 ? -0.362 -21.875 -45.469 1 80.31 268 ASN B CA 1
ATOM 4818 C C . ASN B 1 268 ? -1.2 -21.312 -46.625 1 80.31 268 ASN B C 1
ATOM 4820 O O . ASN B 1 268 ? -1.64 -22.062 -47.5 1 80.31 268 ASN B O 1
ATOM 4824 N N . TYR B 1 269 ? -1.342 -20.031 -46.594 1 79.69 269 TYR B N 1
ATOM 4825 C CA . TYR B 1 269 ? -2.096 -19.375 -47.656 1 79.69 269 TYR B CA 1
ATOM 4826 C C . TYR B 1 269 ? -1.386 -19.531 -49 1 79.69 269 TYR B C 1
ATOM 4828 O O . TYR B 1 269 ? -2.021 -19.812 -50 1 79.69 269 TYR B O 1
ATOM 4836 N N . LEU B 1 270 ? -0.109 -19.375 -48.969 1 85.25 270 LEU B N 1
ATOM 4837 C CA . LEU B 1 270 ? 0.685 -19.453 -50.188 1 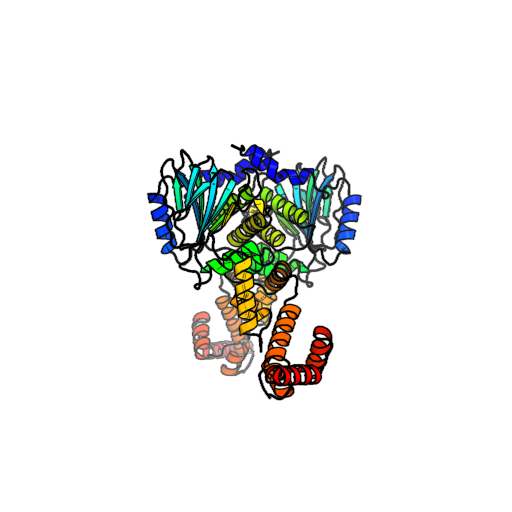85.25 270 LEU B CA 1
ATOM 4838 C C . LEU B 1 270 ? 0.664 -20.859 -50.75 1 85.25 270 LEU B C 1
ATOM 4840 O O . LEU B 1 270 ? 0.649 -21.047 -51.969 1 85.25 270 LEU B O 1
ATOM 4844 N N . LYS B 1 271 ? 0.552 -21.797 -49.812 1 79.38 271 LYS B N 1
ATOM 4845 C CA . LYS B 1 271 ? 0.583 -23.203 -50.188 1 79.38 271 LYS B CA 1
ATOM 4846 C C . LYS B 1 271 ? -0.803 -23.672 -50.625 1 79.38 271 LYS B C 1
ATOM 4848 O O . LYS B 1 271 ? -0.933 -24.469 -51.562 1 79.38 271 LYS B O 1
ATOM 4853 N N . GLN B 1 272 ? -1.755 -23.094 -50 1 75.12 272 GLN B N 1
ATOM 4854 C CA . GLN B 1 272 ? -3.043 -23.781 -50.094 1 75.12 272 GLN B CA 1
ATOM 4855 C C . GLN B 1 272 ? -4.055 -22.953 -50.875 1 75.12 272 GLN B C 1
ATOM 4857 O O . GLN B 1 272 ? -5.156 -23.422 -51.156 1 75.12 272 GLN B O 1
ATOM 4862 N N . THR B 1 273 ? -3.658 -21.688 -51.156 1 72.62 273 THR B N 1
ATOM 4863 C CA . THR B 1 273 ? -4.605 -20.828 -51.844 1 72.62 273 THR B CA 1
ATOM 4864 C C . THR B 1 273 ? -3.938 -20.141 -53.031 1 72.62 273 THR B C 1
ATOM 4866 O O . THR B 1 273 ? -2.721 -20.219 -53.219 1 72.62 273 THR B O 1
ATOM 4869 N N . ASP B 1 274 ? -4.762 -19.547 -53.875 1 77.06 274 ASP B N 1
ATOM 4870 C CA . ASP B 1 274 ? -4.266 -18.734 -55 1 77.06 274 ASP B CA 1
ATOM 4871 C C . ASP B 1 274 ? -4.441 -17.25 -54.719 1 77.06 274 ASP B C 1
ATOM 4873 O O . ASP B 1 274 ? -4.484 -16.438 -55.625 1 77.06 274 ASP B O 1
ATOM 4877 N N . LEU B 1 275 ? -4.562 -16.953 -53.438 1 81.12 275 LEU B N 1
ATOM 4878 C CA . LEU B 1 275 ? -4.734 -15.562 -53.062 1 81.12 275 LEU B CA 1
ATOM 4879 C C . LEU B 1 275 ? -3.51 -14.734 -53.438 1 81.12 275 LEU B C 1
ATOM 4881 O O . LEU B 1 275 ? -2.381 -15.234 -53.375 1 81.12 275 LEU B O 1
ATOM 4885 N N . SER B 1 276 ? -3.832 -13.469 -53.781 1 86.06 276 SER B N 1
ATOM 4886 C CA . SER B 1 276 ? -2.705 -12.586 -54.031 1 86.06 276 SER B CA 1
ATOM 4887 C C . SER B 1 276 ? -1.892 -12.328 -52.781 1 86.06 276 SER B C 1
ATOM 4889 O O . SER B 1 276 ? -2.416 -12.414 -51.656 1 86.06 276 SER B O 1
ATOM 4891 N N . ILE B 1 277 ? -0.666 -12.109 -52.969 1 87.19 277 ILE B N 1
ATOM 4892 C CA . ILE B 1 277 ? 0.206 -11.828 -51.812 1 87.19 277 ILE B CA 1
ATOM 4893 C C . ILE B 1 277 ? -0.331 -10.633 -51.062 1 87.19 277 ILE B C 1
ATOM 4895 O O . ILE B 1 277 ? -0.279 -10.609 -49.812 1 87.19 277 ILE B O 1
ATOM 4899 N N . GLN B 1 278 ? -0.908 -9.664 -51.812 1 86.19 278 GLN B N 1
ATOM 4900 C CA . GLN B 1 278 ? -1.491 -8.484 -51.156 1 86.19 278 GLN B CA 1
ATOM 4901 C C . GLN B 1 278 ? -2.639 -8.875 -50.25 1 86.19 278 GLN B C 1
ATOM 4903 O O . GLN B 1 278 ? -2.736 -8.375 -49.125 1 86.19 278 GLN B O 1
ATOM 4908 N N . THR B 1 279 ? -3.484 -9.695 -50.719 1 80.31 279 THR B N 1
ATOM 4909 C CA . THR B 1 279 ? -4.621 -10.164 -49.938 1 80.31 279 THR B CA 1
ATOM 4910 C C . THR B 1 279 ? -4.145 -10.93 -48.688 1 80.31 279 THR B C 1
ATOM 4912 O O . THR B 1 279 ? -4.699 -10.773 -47.594 1 80.31 279 THR B O 1
ATOM 4915 N N . ILE B 1 280 ? -3.107 -11.789 -48.844 1 84.31 280 ILE B N 1
ATOM 4916 C CA . ILE B 1 280 ? -2.557 -12.578 -47.75 1 84.31 280 ILE B CA 1
ATOM 4917 C C . ILE B 1 280 ? -1.976 -11.656 -46.688 1 84.31 280 ILE B C 1
ATOM 4919 O O . ILE B 1 280 ? -2.23 -11.836 -45.5 1 84.31 280 ILE B O 1
ATOM 4923 N N . VAL B 1 281 ? -1.261 -10.68 -47.094 1 87.19 281 VAL B N 1
ATOM 4924 C CA . VAL B 1 281 ? -0.625 -9.734 -46.188 1 87.19 281 VAL B CA 1
ATOM 4925 C C . VAL B 1 281 ? -1.69 -9.016 -45.375 1 87.19 281 VAL B C 1
ATOM 4927 O O . VAL B 1 281 ? -1.534 -8.852 -44.156 1 87.19 281 VAL B O 1
ATOM 4930 N N . GLU B 1 282 ? -2.752 -8.656 -45.938 1 79.06 282 GLU B N 1
ATOM 4931 C CA . GLU B 1 282 ? -3.854 -7.98 -45.281 1 79.06 282 GLU B CA 1
ATOM 4932 C C . GLU B 1 282 ? -4.547 -8.914 -44.281 1 79.06 282 GLU B C 1
ATOM 4934 O O . GLU B 1 282 ? -4.898 -8.5 -43.156 1 79.06 282 GLU B O 1
ATOM 4939 N N . ARG B 1 283 ? -4.652 -10.117 -44.625 1 76 283 ARG B N 1
ATOM 4940 C CA . ARG B 1 283 ? -5.363 -11.086 -43.812 1 76 283 ARG B CA 1
ATOM 4941 C C . ARG B 1 283 ? -4.562 -11.438 -42.562 1 76 283 ARG B C 1
ATOM 4943 O O . ARG B 1 283 ? -5.137 -11.719 -41.5 1 76 283 ARG B O 1
ATOM 4950 N N . ILE B 1 284 ? -3.303 -11.438 -42.75 1 81.19 284 ILE B N 1
ATOM 4951 C CA . ILE B 1 284 ? -2.498 -11.867 -41.625 1 81.19 284 ILE B CA 1
ATOM 4952 C C . ILE B 1 284 ? -2.184 -10.664 -40.719 1 81.19 284 ILE B C 1
ATOM 4954 O O . ILE B 1 284 ? -1.531 -10.805 -39.688 1 81.19 284 ILE B O 1
ATOM 4958 N N . GLY B 1 285 ? -2.609 -9.414 -41.094 1 79.56 285 GLY B N 1
ATOM 4959 C CA . GLY B 1 285 ? -2.635 -8.297 -40.156 1 79.56 285 GLY B CA 1
ATOM 4960 C C . GLY B 1 285 ? -1.557 -7.266 -40.438 1 79.56 285 GLY B C 1
ATOM 4961 O O . GLY B 1 285 ? -1.249 -6.434 -39.594 1 79.56 285 GLY B O 1
ATOM 4962 N N . TYR B 1 286 ? -0.849 -7.316 -41.5 1 79.12 286 TYR B N 1
ATOM 4963 C CA . TYR B 1 286 ? 0.147 -6.305 -41.844 1 79.12 286 TYR B CA 1
ATOM 4964 C C . TYR B 1 286 ? -0.439 -5.254 -42.781 1 79.12 286 TYR B C 1
ATOM 4966 O O . TYR B 1 286 ? -1.23 -5.574 -43.656 1 79.12 286 TYR B O 1
ATOM 4974 N N . GLN B 1 287 ? -0.049 -4.035 -42.375 1 74.19 287 GLN B N 1
ATOM 4975 C CA . GLN B 1 287 ? -0.447 -2.965 -43.281 1 74.19 287 GLN B CA 1
ATOM 4976 C C . GLN B 1 287 ? 0.664 -2.645 -44.281 1 74.19 287 GLN B C 1
ATOM 4978 O O . GLN B 1 287 ? 0.396 -2.166 -45.375 1 74.19 287 GLN B O 1
ATOM 4983 N N . ASP B 1 288 ? 1.821 -2.982 -43.938 1 77.75 288 ASP B N 1
ATOM 4984 C CA . ASP B 1 288 ? 2.979 -2.666 -44.781 1 77.75 288 ASP B CA 1
ATOM 4985 C C . ASP B 1 288 ? 3.521 -3.92 -45.469 1 77.75 288 ASP B C 1
ATOM 4987 O O . ASP B 1 288 ? 4.117 -4.781 -44.812 1 77.75 288 ASP B O 1
ATOM 4991 N N . LYS B 1 289 ? 3.338 -3.965 -46.75 1 81.19 289 LYS B N 1
ATOM 4992 C CA . LYS B 1 289 ? 3.785 -5.094 -47.562 1 81.19 289 LYS B CA 1
ATOM 4993 C C . LYS B 1 289 ? 5.305 -5.227 -47.531 1 81.19 289 LYS B C 1
ATOM 4995 O O . LYS B 1 289 ? 5.836 -6.34 -47.5 1 81.19 289 LYS B O 1
ATOM 5000 N N . ALA B 1 290 ? 5.898 -4.098 -47.594 1 85.5 290 ALA B N 1
ATOM 5001 C CA . ALA B 1 290 ? 7.359 -4.117 -47.594 1 85.5 290 ALA B CA 1
ATOM 5002 C C . ALA B 1 290 ? 7.918 -4.77 -46.344 1 85.5 290 ALA B C 1
ATOM 5004 O O . ALA B 1 290 ? 8.875 -5.551 -46.406 1 85.5 290 ALA B O 1
ATOM 5005 N N . PHE B 1 291 ? 7.266 -4.52 -45.281 1 86.12 291 PHE B N 1
ATOM 5006 C CA . PHE B 1 291 ? 7.688 -5.098 -44.031 1 86.12 291 PHE B CA 1
ATOM 5007 C C . PHE B 1 291 ? 7.488 -6.609 -44.031 1 86.12 291 PHE B C 1
ATOM 5009 O O . PHE B 1 291 ? 8.367 -7.355 -43.594 1 86.12 291 PHE B O 1
ATOM 5016 N N . PHE B 1 292 ? 6.375 -6.965 -44.5 1 88.56 292 PHE B N 1
ATOM 5017 C CA . PHE B 1 292 ? 6.07 -8.391 -44.562 1 88.56 292 PHE B CA 1
ATOM 5018 C C . PHE B 1 292 ? 7.082 -9.117 -45.438 1 88.56 292 PHE B C 1
ATOM 5020 O O . PHE B 1 292 ? 7.598 -10.172 -45.062 1 88.56 292 PHE B O 1
ATOM 5027 N N . TYR B 1 293 ? 7.395 -8.602 -46.594 1 89.19 293 TYR B N 1
ATOM 5028 C CA . TYR B 1 293 ? 8.328 -9.234 -47.531 1 89.19 293 TYR B CA 1
ATOM 5029 C C . TYR B 1 293 ? 9.695 -9.406 -46.906 1 89.19 293 TYR B C 1
ATOM 5031 O O . TYR B 1 293 ? 10.305 -10.477 -47 1 89.19 293 TYR B O 1
ATOM 5039 N N . LYS B 1 294 ? 10.078 -8.406 -46.281 1 91.5 294 LYS B N 1
ATOM 5040 C CA . LYS B 1 294 ? 11.391 -8.43 -45.625 1 91.5 294 LYS B CA 1
ATOM 5041 C C . LYS B 1 294 ? 11.445 -9.5 -44.531 1 91.5 294 LYS B C 1
ATOM 5043 O O . LYS B 1 294 ? 12.391 -10.289 -44.469 1 91.5 294 LYS B O 1
ATOM 5048 N N . ARG B 1 295 ? 10.461 -9.531 -43.75 1 89.81 295 ARG B N 1
ATOM 5049 C CA . ARG B 1 295 ? 10.43 -10.461 -42.625 1 89.81 295 ARG B CA 1
ATOM 5050 C C . ARG B 1 295 ? 10.258 -11.898 -43.125 1 89.81 295 ARG B C 1
ATOM 5052 O O . ARG B 1 295 ? 10.844 -12.828 -42.562 1 89.81 295 ARG B O 1
ATOM 5059 N N . PHE B 1 296 ? 9.445 -12.07 -44.094 1 92.06 296 PHE B N 1
ATOM 5060 C CA . PHE B 1 296 ? 9.25 -13.406 -44.688 1 92.06 296 PHE B CA 1
ATOM 5061 C C . PHE B 1 296 ? 10.555 -13.945 -45.25 1 92.06 296 PHE B C 1
ATOM 5063 O O . PHE B 1 296 ? 10.922 -15.094 -44.969 1 92.06 296 PHE B O 1
ATOM 5070 N N . LYS B 1 297 ? 11.258 -13.086 -45.906 1 92.12 297 LYS B N 1
ATOM 5071 C CA . LYS B 1 297 ? 12.531 -13.492 -46.469 1 92.12 297 LYS B CA 1
ATOM 5072 C C . LYS B 1 297 ? 13.555 -13.82 -45.406 1 92.12 297 LYS B C 1
ATOM 5074 O O . LYS B 1 297 ? 14.312 -14.781 -45.531 1 92.12 297 LYS B O 1
ATOM 5079 N N . GLU B 1 298 ? 13.57 -13.094 -44.438 1 91.25 298 GLU B N 1
ATOM 5080 C CA . GLU B 1 298 ? 14.484 -13.312 -43.344 1 91.25 298 GLU B CA 1
ATOM 5081 C C . GLU B 1 298 ? 14.203 -14.633 -42.625 1 91.25 298 GLU B C 1
ATOM 5083 O O . GLU B 1 298 ? 15.125 -15.359 -42.25 1 91.25 298 GLU B O 1
ATOM 5088 N N . GLU B 1 299 ? 12.961 -14.922 -42.5 1 87.06 299 GLU B N 1
ATOM 5089 C CA . GLU B 1 299 ? 12.555 -16.109 -41.75 1 87.06 299 GLU B CA 1
ATOM 5090 C C . GLU B 1 299 ? 12.633 -17.359 -42.625 1 87.06 299 GLU B C 1
ATOM 5092 O O . GLU B 1 299 ? 13 -18.438 -42.156 1 87.06 299 GLU B O 1
ATOM 5097 N N . MET B 1 300 ? 12.32 -17.219 -43.938 1 87.69 300 MET B N 1
ATOM 5098 C CA . MET B 1 300 ? 12.156 -18.391 -44.812 1 87.69 300 MET B CA 1
ATOM 5099 C C . MET B 1 300 ? 13.344 -18.547 -45.75 1 87.69 300 MET B C 1
ATOM 5101 O O . MET B 1 300 ? 13.547 -19.625 -46.312 1 87.69 300 MET B O 1
ATOM 5105 N N . GLY B 1 301 ? 14.078 -17.406 -45.906 1 90.94 301 GLY B N 1
ATOM 5106 C CA . GLY B 1 301 ? 15.211 -17.438 -46.812 1 90.94 301 GLY B CA 1
ATOM 5107 C C . GLY B 1 301 ? 14.82 -17.219 -48.25 1 90.94 301 GLY B C 1
ATOM 5108 O O . GLY B 1 301 ? 15.664 -17.312 -49.156 1 90.94 301 GLY B O 1
ATOM 5109 N N . MET B 1 302 ? 13.555 -17.016 -48.531 1 91.44 302 MET B N 1
ATOM 5110 C CA . MET B 1 302 ? 13.031 -16.766 -49.875 1 91.44 302 MET B CA 1
ATOM 5111 C C . MET B 1 302 ? 11.82 -15.844 -49.844 1 91.44 302 MET B C 1
ATOM 5113 O O . MET B 1 302 ? 11.25 -15.609 -48.75 1 91.44 302 MET B O 1
ATOM 5117 N N . THR B 1 303 ? 11.492 -15.273 -50.969 1 91.75 303 THR B N 1
ATOM 5118 C CA . THR B 1 303 ? 10.344 -14.375 -51.031 1 91.75 303 THR B CA 1
ATOM 5119 C C . THR B 1 303 ? 9.039 -15.172 -51.062 1 91.75 303 THR B C 1
ATOM 5121 O O . THR B 1 303 ? 9.039 -16.359 -51.344 1 91.75 303 THR B O 1
ATOM 5124 N N . PRO B 1 304 ? 7.973 -14.5 -50.656 1 92.12 304 PRO B N 1
ATOM 5125 C CA . PRO B 1 304 ? 6.68 -15.188 -50.719 1 92.12 304 PRO B CA 1
ATOM 5126 C C . PRO B 1 304 ? 6.387 -15.789 -52.094 1 92.12 304 PRO B C 1
ATOM 5128 O O . PRO B 1 304 ? 5.875 -16.906 -52.156 1 92.12 304 PRO B O 1
ATOM 5131 N N . LYS B 1 305 ? 6.715 -15.117 -53.125 1 90.81 305 LYS B N 1
ATOM 5132 C CA . LYS B 1 305 ? 6.504 -15.602 -54.5 1 90.81 305 LYS B CA 1
ATOM 5133 C C . LYS B 1 305 ? 7.316 -16.859 -54.75 1 90.81 305 LYS B C 1
ATOM 5135 O O . LYS B 1 305 ? 6.805 -17.844 -55.312 1 90.81 305 LYS B O 1
ATOM 5140 N N . GLN B 1 306 ? 8.57 -16.844 -54.406 1 91.06 306 GLN B N 1
ATOM 5141 C CA . GLN B 1 306 ? 9.453 -17.984 -54.562 1 91.06 306 GLN B CA 1
ATOM 5142 C C . GLN B 1 306 ? 8.93 -19.188 -53.781 1 91.06 306 GLN B C 1
ATOM 5144 O O . GLN B 1 306 ? 8.984 -20.328 -54.25 1 91.06 306 GLN B O 1
ATOM 5149 N N . TYR B 1 307 ? 8.453 -18.906 -52.625 1 91.56 307 TYR B N 1
ATOM 5150 C CA . TYR B 1 307 ? 7.926 -19.969 -51.75 1 91.56 307 TYR B CA 1
ATOM 5151 C C . TYR B 1 307 ? 6.727 -20.641 -52.406 1 91.56 307 TYR B C 1
ATOM 5153 O O . TYR B 1 307 ? 6.621 -21.859 -52.406 1 91.56 307 TYR B O 1
ATOM 5161 N N . ARG B 1 308 ? 5.789 -19.875 -52.906 1 88.19 308 ARG B N 1
ATOM 5162 C CA . ARG B 1 308 ? 4.609 -20.406 -53.562 1 88.19 308 ARG B CA 1
ATOM 5163 C C . ARG B 1 308 ? 5.004 -21.266 -54.781 1 88.19 308 ARG B C 1
ATOM 5165 O O . ARG B 1 308 ? 4.426 -22.328 -55 1 88.19 308 ARG B O 1
ATOM 5172 N N . GLN B 1 309 ? 5.961 -20.781 -55.562 1 88.69 309 GLN B N 1
ATOM 5173 C CA . GLN B 1 309 ? 6.438 -21.5 -56.719 1 88.69 309 GLN B CA 1
ATOM 5174 C C . GLN B 1 309 ? 7.074 -22.828 -56.312 1 88.69 309 GLN B C 1
ATOM 5176 O O . GLN B 1 309 ? 6.859 -23.859 -56.969 1 88.69 309 GLN B O 1
ATOM 5181 N N . LYS B 1 310 ? 7.797 -22.672 -55.312 1 84 310 LYS B N 1
ATOM 5182 C CA . LYS B 1 310 ? 8.469 -23.875 -54.812 1 84 310 LYS B CA 1
ATOM 5183 C C . LYS B 1 310 ? 7.457 -24.906 -54.344 1 84 310 LYS B C 1
ATOM 5185 O O . LYS B 1 310 ? 7.586 -26.094 -54.625 1 84 310 LYS B O 1
ATOM 5190 N N . GLU B 1 311 ? 6.484 -24.547 -53.656 1 78.06 311 GLU B N 1
ATOM 5191 C CA . GLU B 1 311 ? 5.48 -25.438 -53.062 1 78.06 311 GLU B CA 1
ATOM 5192 C C . GLU B 1 311 ? 4.477 -25.891 -54.125 1 78.06 311 GLU B C 1
ATOM 5194 O O . GLU B 1 311 ? 3.959 -27.016 -54.062 1 78.06 311 GLU B O 1
ATOM 5199 N N . GLY B 1 312 ? 4.051 -25 -55 1 68.06 312 GLY B N 1
ATOM 5200 C CA . GLY B 1 312 ? 3.244 -25.391 -56.156 1 68.06 312 GLY B CA 1
ATOM 5201 C C . GLY B 1 312 ? 3.906 -26.469 -57 1 68.06 312 GLY B C 1
ATOM 5202 O O . GLY B 1 312 ? 3.242 -27.391 -57.469 1 68.06 312 GLY B O 1
ATOM 5203 N N . MET B 1 313 ? 5.137 -26.234 -57.25 1 59.78 313 MET B N 1
ATOM 5204 C CA . MET B 1 313 ? 5.902 -27.219 -58 1 59.78 313 MET B CA 1
ATOM 5205 C C . MET B 1 313 ? 6.004 -28.531 -57.219 1 59.78 313 MET B C 1
ATOM 5207 O O . MET B 1 313 ? 5.957 -29.609 -57.812 1 59.78 313 MET B O 1
ATOM 5211 N N . ALA B 1 314 ? 6.094 -28.547 -55.969 1 57.66 314 ALA B N 1
ATOM 5212 C CA . ALA B 1 314 ? 6.172 -29.75 -55.156 1 57.66 314 ALA B CA 1
ATOM 5213 C C . ALA B 1 314 ? 4.867 -30.547 -55.219 1 57.66 314 ALA B C 1
ATOM 5215 O O . ALA B 1 314 ? 4.883 -31.781 -55.25 1 57.66 314 ALA B O 1
ATOM 5216 N N . ASP B 1 315 ? 3.805 -29.922 -55.188 1 53.16 315 ASP B N 1
ATOM 5217 C CA . ASP B 1 315 ? 2.51 -30.578 -55.312 1 53.16 315 ASP B CA 1
ATOM 5218 C C . ASP B 1 315 ? 2.373 -31.266 -56.688 1 53.16 315 ASP B C 1
ATOM 5220 O O . ASP B 1 315 ? 1.815 -32.375 -56.781 1 53.16 315 ASP B O 1
ATOM 5224 N N . VAL B 1 316 ? 2.812 -30.609 -57.75 1 52.47 316 VAL B N 1
ATOM 5225 C CA . VAL B 1 316 ? 2.787 -31.203 -59.062 1 52.47 316 VAL B CA 1
ATOM 5226 C C . VAL B 1 316 ? 3.666 -32.469 -59.094 1 52.47 316 VAL B C 1
ATOM 5228 O O . VAL B 1 316 ? 3.289 -33.469 -59.656 1 52.47 316 VAL B O 1
ATOM 5231 N N . ARG B 1 317 ? 4.715 -32.531 -58.469 1 49.78 317 ARG B N 1
ATOM 5232 C CA . ARG B 1 317 ? 5.602 -33.688 -58.438 1 49.78 317 ARG B CA 1
ATOM 5233 C C . ARG B 1 317 ? 4.996 -34.812 -57.625 1 49.78 317 ARG B C 1
ATOM 5235 O O . ARG B 1 317 ? 5.211 -36 -57.938 1 49.78 317 ARG B O 1
ATOM 5242 N N . ARG B 1 318 ? 4.324 -34.438 -56.688 1 53.28 318 ARG B N 1
ATOM 5243 C CA . ARG B 1 318 ? 3.652 -35.469 -55.906 1 53.28 318 ARG B CA 1
ATOM 5244 C C . ARG B 1 318 ? 2.477 -36.062 -56.656 1 53.28 318 ARG B C 1
ATOM 5246 O O . ARG B 1 318 ? 2.078 -37.188 -56.406 1 53.28 318 ARG B O 1
ATOM 5253 N N . SER B 1 319 ? 1.876 -35.281 -57.406 1 50.66 319 SER B N 1
ATOM 5254 C CA . SER B 1 319 ? 0.766 -35.781 -58.219 1 50.66 319 SER B CA 1
ATOM 5255 C C . SER B 1 319 ? 1.268 -36.5 -59.438 1 50.66 319 SER B C 1
ATOM 5257 O O . SER B 1 319 ? 0.499 -37.219 -60.125 1 50.66 319 SER B O 1
ATOM 5259 N N . LEU B 1 320 ? 2.518 -36.375 -59.812 1 42.94 320 LEU B N 1
ATOM 5260 C CA . LEU B 1 320 ? 3.076 -37.219 -60.844 1 42.94 320 LEU B CA 1
ATOM 5261 C C . LEU B 1 320 ? 3.639 -38.5 -60.281 1 42.94 320 LEU B C 1
ATOM 5263 O O . LEU B 1 320 ? 3.525 -39.562 -60.875 1 42.94 320 LEU B O 1
#

Nearest PDB structures (foldseek):
  6swi-assembly1_A  TM=8.754E-01  e=3.122E-07  Geobacillus stearothermophilus
  3lsg-assembly1_A  TM=9.199E-01  e=3.110E-06  Fusobacterium nucleatum subsp. nucleatum
  3w6v-assembly1_A  TM=9.196E-01  e=4.546E-05  Streptomyces griseus
  3oio-assembly1_A  TM=8.378E-01  e=1.286E-04  Chromobacterium violaceum
  4zua-assembly2_B-2  TM=6.063E-01  e=5.638E-04  Pseudomonas aeruginosa PAO1